Protein AF-A0A964Z5S0-F1 (afdb_monomer)

Sequence (680 aa):
RTLETREPGRIGIYLCGPTVYGPPHLGHGRATLVYDILRRYLEWCGLRVRLVSNITDIDDKIIDRANREQRPWQDITHKCENVWFDAMSRLGVKRPTDVPHATEYVDHMVKMISDLESRGAAYKTSDGVYLDVSKVPDYGALAHQSLDDMLSGGGDREVFGANEKRNAADFALWKFSKPGEPSWPAPWGAGRPGWHSECVVMSLELLGEGFDLHCGGADLRFPHHENERAQAVALGRRFARHWMHNGFVVDAEGEKMSKSLGNVANLIDLLDQYDPRAYRMLLLQTHYRSPVKVGRDNIDASVKALAGLDSFAARSESLVASGEATPDAEVVVRFRATMDNDLDTANAMALIFDTVRRANTAIDSESPDAAPLAAAVREMCTALGLELGSGQRVNDDEFAAAQEKAVALDAARAAKDFTRADALRAELQAAGWLVETTKQRQRPTLESMILAKLRGFVDLTRPRQWPKNLLVFAVPLAAGQLGSWGVLTDVALAAVVMTLFSAATYCVNDALDATKDRLHPTKASRPVANGSVSARAAIALAVVLLAVGSAIASRLSADLVLLAGSYLAVQAAYSLGLKRVQLADVTCIALGFVIRAVAGGAATGLPVSSSFVIVVSATAFFVASAKRSSEIHRLGADSQTRDVLSSYGNEYLRLLWTSSMTIAIVAYVIWSSEIADEPT

Radius of gyration: 31.87 Å; Cα contacts (8 Å, |Δi|>4): 957; chains: 1; bounding box: 84×51×90 Å

Structure (mmCIF, N/CA/C/O backbone):
data_AF-A0A964Z5S0-F1
#
_entry.id   AF-A0A964Z5S0-F1
#
loop_
_atom_site.group_PDB
_atom_site.id
_atom_site.type_symbol
_atom_site.label_atom_id
_atom_site.label_alt_id
_atom_site.label_comp_id
_atom_site.label_asym_id
_atom_site.label_entity_id
_atom_site.label_seq_id
_atom_site.pdbx_PDB_ins_code
_atom_site.Cartn_x
_atom_site.Cartn_y
_atom_site.Cartn_z
_atom_site.occupancy
_atom_site.B_iso_or_equiv
_atom_site.auth_seq_id
_atom_site.auth_comp_id
_atom_site.auth_asym_id
_atom_site.auth_atom_id
_atom_site.pdbx_PDB_model_num
ATOM 1 N N . ARG A 1 1 ? -1.097 -18.781 -0.677 1.00 71.19 1 ARG A N 1
ATOM 2 C CA . ARG A 1 1 ? -2.195 -19.767 -0.852 1.00 71.19 1 ARG A CA 1
ATOM 3 C C . ARG A 1 1 ? -2.525 -19.782 -2.333 1.00 71.19 1 ARG A C 1
ATOM 5 O O . ARG A 1 1 ? -2.492 -18.707 -2.914 1.00 71.19 1 ARG A O 1
ATOM 12 N N . THR A 1 2 ? -2.790 -20.939 -2.931 1.00 86.12 2 THR A N 1
ATOM 13 C CA . THR A 1 2 ? -3.256 -21.003 -4.325 1.00 86.12 2 THR A CA 1
ATOM 14 C C . THR A 1 2 ? -4.628 -20.339 -4.432 1.00 86.12 2 THR A C 1
ATOM 16 O O . THR A 1 2 ? -5.442 -20.491 -3.521 1.00 86.12 2 THR A O 1
ATOM 19 N N . LEU A 1 3 ? -4.860 -19.572 -5.497 1.00 89.88 3 LEU A N 1
ATOM 20 C CA . LEU A 1 3 ? -6.169 -18.999 -5.799 1.00 89.88 3 LEU A CA 1
ATOM 21 C C . LEU A 1 3 ? -7.084 -20.103 -6.345 1.00 89.88 3 LEU A C 1
ATOM 23 O O . LEU A 1 3 ? -6.825 -20.649 -7.416 1.00 89.88 3 LEU A O 1
ATOM 27 N N . GLU A 1 4 ? -8.140 -20.432 -5.610 1.00 89.00 4 GLU A N 1
ATOM 28 C CA . GLU A 1 4 ? -9.166 -21.385 -6.026 1.00 89.00 4 GLU A CA 1
ATOM 29 C C . GLU A 1 4 ? -10.375 -20.633 -6.582 1.00 89.00 4 GLU A C 1
ATOM 31 O O . GLU A 1 4 ? -10.900 -19.714 -5.955 1.00 89.00 4 GLU A O 1
ATOM 36 N N . THR A 1 5 ? -10.832 -21.049 -7.762 1.00 93.88 5 THR A N 1
ATOM 37 C CA . THR A 1 5 ? -12.061 -20.537 -8.375 1.00 93.88 5 THR A CA 1
ATOM 38 C C . THR A 1 5 ? -13.196 -21.533 -8.163 1.00 93.88 5 THR A C 1
ATOM 40 O O . THR A 1 5 ? -13.009 -22.749 -8.234 1.00 93.88 5 THR A O 1
ATOM 43 N N . ARG A 1 6 ? -14.395 -21.023 -7.890 1.00 94.19 6 ARG A N 1
ATOM 44 C CA . ARG A 1 6 ? -15.634 -21.784 -7.738 1.00 94.19 6 ARG A CA 1
ATOM 45 C C . ARG A 1 6 ? -16.030 -22.425 -9.060 1.00 94.19 6 ARG A C 1
ATOM 47 O O . ARG A 1 6 ? -16.523 -23.548 -9.068 1.00 94.19 6 ARG A O 1
ATOM 54 N N . GLU A 1 7 ? -15.818 -21.706 -10.158 1.00 94.38 7 GLU A N 1
ATOM 55 C CA . GLU A 1 7 ? -16.129 -22.131 -11.519 1.00 94.38 7 GLU A CA 1
ATOM 56 C C . GLU A 1 7 ? -14.871 -22.010 -12.394 1.00 94.38 7 GLU A C 1
ATOM 58 O O . GLU A 1 7 ? -14.340 -20.907 -12.535 1.00 94.38 7 GLU A O 1
ATOM 63 N N . PRO A 1 8 ? -14.391 -23.103 -13.019 1.00 94.69 8 PRO A N 1
ATOM 64 C CA . PRO A 1 8 ? -13.205 -23.054 -13.869 1.00 94.69 8 PRO A CA 1
ATOM 65 C C . PRO A 1 8 ? -13.302 -21.978 -14.959 1.00 94.69 8 PRO A C 1
ATOM 67 O O . PRO A 1 8 ? -14.299 -21.880 -15.678 1.00 94.69 8 PRO A O 1
ATOM 70 N N . GLY A 1 9 ? -12.249 -21.170 -15.098 1.00 95.94 9 GLY A N 1
ATOM 71 C CA . GLY A 1 9 ? -12.181 -20.100 -16.098 1.00 95.94 9 GLY A CA 1
ATOM 72 C C . GLY A 1 9 ? -12.948 -18.819 -15.738 1.00 95.94 9 GLY A C 1
ATOM 73 O O . GLY A 1 9 ? -12.970 -17.882 -16.540 1.00 95.94 9 GLY A O 1
ATOM 74 N N . ARG A 1 10 ? -13.583 -18.753 -14.561 1.00 97.88 10 ARG A N 1
ATOM 75 C CA . ARG A 1 10 ? -14.346 -17.592 -14.082 1.00 97.88 10 ARG A CA 1
ATOM 76 C C . ARG A 1 10 ? -13.888 -17.192 -12.688 1.00 97.88 10 ARG A C 1
ATOM 78 O O . ARG A 1 10 ? -13.465 -18.035 -11.906 1.00 97.88 10 ARG A O 1
ATOM 85 N N . ILE A 1 11 ? -13.994 -15.905 -12.380 1.00 98.12 11 ILE A N 1
ATOM 86 C CA . ILE A 1 11 ? -13.750 -15.408 -11.029 1.00 98.12 11 ILE A CA 1
ATOM 87 C C . ILE A 1 11 ? -14.713 -14.270 -10.678 1.00 98.12 11 ILE A C 1
ATOM 89 O O . ILE A 1 11 ? -14.832 -13.286 -11.413 1.00 98.12 11 ILE A O 1
ATOM 93 N N . GLY A 1 12 ? -15.418 -14.431 -9.562 1.00 98.50 12 GLY A N 1
ATOM 94 C CA . GLY A 1 12 ? -16.256 -13.422 -8.927 1.00 98.50 12 GLY A CA 1
ATOM 95 C C . GLY A 1 12 ? -15.486 -12.693 -7.831 1.00 98.50 12 GLY A C 1
ATOM 96 O O . GLY A 1 12 ? -15.063 -13.306 -6.849 1.00 98.50 12 GLY A O 1
ATOM 97 N N . ILE A 1 13 ? -15.316 -11.383 -8.000 1.00 98.69 13 ILE A N 1
ATOM 98 C CA . ILE A 1 13 ? -14.592 -10.516 -7.070 1.00 98.69 13 ILE A CA 1
ATOM 99 C C . ILE A 1 13 ? -15.572 -9.507 -6.482 1.00 98.69 13 ILE A C 1
ATOM 101 O O . ILE A 1 13 ? -16.230 -8.793 -7.236 1.00 98.69 13 ILE A O 1
ATOM 105 N N . TYR A 1 14 ? -15.632 -9.409 -5.157 1.00 98.81 14 TYR A N 1
ATOM 106 C CA . TYR A 1 14 ? -16.306 -8.308 -4.473 1.00 98.81 14 TYR A CA 1
ATOM 107 C C . TYR A 1 14 ? -15.267 -7.357 -3.882 1.00 98.81 14 TYR A C 1
ATOM 109 O O . TYR A 1 14 ? -14.385 -7.795 -3.146 1.00 98.81 14 TYR A O 1
ATOM 117 N N . LEU A 1 15 ? -15.358 -6.070 -4.201 1.00 98.50 15 LEU A N 1
ATOM 118 C CA . LEU A 1 15 ? -14.521 -5.005 -3.658 1.00 98.50 15 LEU A CA 1
ATOM 119 C C . LEU A 1 15 ? -15.403 -4.039 -2.869 1.00 98.50 15 LEU A C 1
ATOM 121 O O . LEU A 1 15 ? -16.275 -3.407 -3.458 1.00 98.50 15 LEU A O 1
ATOM 125 N N . CYS A 1 16 ? -15.158 -3.883 -1.568 1.00 97.94 16 CYS A N 1
ATOM 126 C CA . CYS A 1 16 ? -15.849 -2.853 -0.793 1.00 97.94 16 CYS A CA 1
ATOM 127 C C . CYS A 1 16 ? -15.541 -1.470 -1.381 1.00 97.94 16 CYS A C 1
ATOM 129 O O . CYS A 1 16 ? -14.375 -1.073 -1.501 1.00 97.94 16 CYS A O 1
ATOM 131 N N . GLY A 1 17 ? -16.592 -0.771 -1.800 1.00 95.69 17 GLY A N 1
ATOM 132 C CA . GLY A 1 17 ? -16.488 0.508 -2.486 1.00 95.69 17 GLY A CA 1
ATOM 133 C C . GLY A 1 17 ? -16.551 1.716 -1.548 1.00 95.69 17 GLY A C 1
ATOM 134 O O . GLY A 1 17 ? -16.351 1.594 -0.337 1.00 95.69 17 GLY A O 1
ATOM 135 N N . PRO A 1 18 ? -16.750 2.924 -2.100 1.00 95.50 18 PRO A N 1
ATOM 136 C CA . PRO A 1 18 ? -16.686 4.157 -1.330 1.00 95.50 18 PRO A CA 1
ATOM 137 C C . PRO A 1 18 ? -17.962 4.448 -0.539 1.00 95.50 18 PRO A C 1
ATOM 139 O O . PRO A 1 18 ? -19.078 4.255 -1.020 1.00 95.50 18 PRO A O 1
ATOM 142 N N . THR A 1 19 ? -17.782 5.109 0.603 1.00 94.75 19 THR A N 1
ATOM 143 C CA . THR A 1 19 ? -18.821 5.966 1.183 1.00 94.75 19 THR A CA 1
ATOM 144 C C . THR A 1 19 ? -18.807 7.322 0.489 1.00 94.75 19 THR A C 1
ATOM 146 O O . THR A 1 19 ? -17.843 8.084 0.606 1.00 94.75 19 THR A O 1
ATOM 149 N N . VAL A 1 20 ? -19.882 7.656 -0.223 1.00 95.19 20 VAL A N 1
ATOM 150 C CA . VAL A 1 20 ? -19.963 8.851 -1.083 1.00 95.19 20 VAL A CA 1
ATOM 151 C C . VAL A 1 20 ? -20.353 10.112 -0.299 1.00 95.19 20 VAL A C 1
ATOM 153 O O . VAL A 1 20 ? -21.319 10.803 -0.606 1.00 95.19 20 VAL A O 1
ATOM 156 N N . TYR A 1 21 ? -19.562 10.437 0.728 1.00 91.75 21 TYR A N 1
ATOM 157 C CA . TYR A 1 21 ? -19.730 11.646 1.547 1.00 91.75 21 TYR A CA 1
ATOM 158 C C . TYR A 1 21 ? -18.721 12.753 1.220 1.00 91.75 21 TYR A C 1
ATOM 160 O O . TYR A 1 21 ? -18.833 13.849 1.768 1.00 91.75 21 TYR A O 1
ATOM 168 N N . GLY A 1 22 ? -17.715 12.501 0.378 1.00 89.31 22 GLY A N 1
ATOM 169 C CA . GLY A 1 22 ? -16.621 13.435 0.100 1.00 89.31 22 GLY A CA 1
ATOM 170 C C . GLY A 1 22 ? -15.763 13.033 -1.105 1.00 89.31 22 GLY A C 1
ATOM 171 O O . GLY A 1 22 ? -15.976 11.963 -1.674 1.00 89.31 22 GLY A O 1
ATOM 172 N N . PRO A 1 23 ? -14.804 13.887 -1.510 1.00 88.00 23 PRO A N 1
ATOM 173 C CA . PRO A 1 23 ? -13.889 13.580 -2.606 1.00 88.00 23 PRO A CA 1
ATOM 174 C C . PRO A 1 23 ? -12.948 12.413 -2.251 1.00 88.00 23 PRO A C 1
ATOM 176 O O . PRO A 1 23 ? -12.575 12.252 -1.083 1.00 88.00 23 PRO A O 1
ATOM 179 N N . PRO A 1 24 ? -12.519 11.603 -3.237 1.00 91.69 24 PRO A N 1
ATOM 180 C CA . PRO A 1 24 ? -11.585 10.515 -2.993 1.00 91.69 24 PRO A CA 1
ATOM 181 C C . PRO A 1 24 ? -10.208 11.033 -2.563 1.00 91.69 24 PRO A C 1
ATOM 183 O O . PRO A 1 24 ? -9.671 11.985 -3.123 1.00 91.69 24 PRO A O 1
ATOM 186 N N . HIS A 1 25 ? -9.593 10.359 -1.594 1.00 89.94 25 HIS A N 1
ATOM 187 C CA . HIS A 1 25 ? -8.205 10.592 -1.202 1.00 89.94 25 HIS A CA 1
ATOM 188 C C . HIS A 1 25 ? -7.268 9.545 -1.819 1.00 89.94 25 HIS A C 1
ATOM 190 O O . HIS A 1 25 ? -7.708 8.528 -2.354 1.00 89.94 25 HIS A O 1
ATOM 196 N N . LEU A 1 26 ? -5.956 9.727 -1.665 1.00 91.06 26 LEU A N 1
ATOM 197 C CA . LEU A 1 26 ? -4.935 8.847 -2.250 1.00 91.06 26 LEU A CA 1
ATOM 198 C C . LEU A 1 26 ? -5.099 7.369 -1.858 1.00 91.06 26 LEU A C 1
ATOM 200 O O . LEU A 1 26 ? -4.937 6.488 -2.693 1.00 91.06 26 LEU A O 1
ATOM 204 N N . GLY A 1 27 ? -5.514 7.071 -0.622 1.00 90.62 27 GLY A N 1
ATOM 205 C CA . GLY A 1 27 ? -5.816 5.692 -0.210 1.00 90.62 27 GLY A CA 1
ATOM 206 C C . GLY A 1 27 ? -6.897 5.002 -1.056 1.00 90.62 27 GLY A C 1
ATOM 207 O O . GLY A 1 27 ? -6.777 3.813 -1.339 1.00 90.62 27 GLY A O 1
ATOM 208 N N . HIS A 1 28 ? -7.904 5.753 -1.513 1.00 93.00 28 HIS A N 1
ATOM 209 C CA . HIS A 1 28 ? -8.962 5.240 -2.374 1.00 93.00 28 HIS A CA 1
ATOM 210 C C . HIS A 1 28 ? -8.420 4.930 -3.767 1.00 93.00 28 HIS A C 1
ATOM 212 O O . HIS A 1 28 ? -8.639 3.832 -4.263 1.00 93.00 28 HIS A O 1
ATOM 218 N N . GLY A 1 29 ? -7.642 5.856 -4.345 1.00 94.88 29 GLY A N 1
ATOM 219 C CA . GLY A 1 29 ? -6.971 5.636 -5.629 1.00 94.88 29 GLY A CA 1
ATOM 220 C C . GLY A 1 29 ? -6.030 4.431 -5.595 1.00 94.88 29 GLY A C 1
ATOM 221 O O . GLY A 1 29 ? -5.974 3.661 -6.548 1.00 94.88 29 GLY A O 1
ATOM 222 N N . ARG A 1 30 ? -5.327 4.218 -4.475 1.00 94.62 30 ARG A N 1
ATOM 223 C CA . ARG A 1 30 ? -4.507 3.020 -4.283 1.00 94.62 30 ARG A CA 1
ATOM 224 C C . ARG A 1 30 ? -5.340 1.743 -4.309 1.00 94.62 30 ARG A C 1
ATOM 226 O O . ARG A 1 30 ? -4.976 0.812 -5.023 1.00 94.62 30 ARG A O 1
ATOM 233 N N . ALA A 1 31 ? -6.391 1.674 -3.494 1.00 94.25 31 ALA A N 1
ATOM 234 C CA . ALA A 1 31 ? -7.212 0.474 -3.389 1.00 94.25 31 ALA A CA 1
ATOM 235 C C . ALA A 1 31 ? -7.800 0.101 -4.757 1.00 94.25 31 ALA A C 1
ATOM 237 O O . ALA A 1 31 ? -7.604 -1.018 -5.224 1.00 94.25 31 ALA A O 1
ATOM 238 N N . THR A 1 32 ? -8.426 1.054 -5.450 1.00 96.38 32 THR A N 1
ATOM 239 C CA . THR A 1 32 ? -9.037 0.806 -6.763 1.00 96.38 32 THR A CA 1
ATOM 240 C C . THR A 1 32 ? -8.017 0.394 -7.823 1.00 96.38 32 THR A C 1
ATOM 242 O O . THR A 1 32 ? -8.279 -0.551 -8.564 1.00 96.38 32 THR A O 1
ATOM 245 N N . LEU A 1 33 ? -6.832 1.018 -7.868 1.00 97.44 33 LEU A N 1
ATOM 246 C CA . LEU A 1 33 ? -5.782 0.639 -8.820 1.00 97.44 33 LEU A CA 1
ATOM 247 C C . LEU A 1 33 ? -5.236 -0.769 -8.583 1.00 97.44 33 LEU A C 1
ATOM 249 O O . LEU A 1 33 ? -5.020 -1.493 -9.549 1.00 97.44 33 LEU A O 1
ATOM 253 N N . VAL A 1 34 ? -5.034 -1.187 -7.329 1.00 98.00 34 VAL A N 1
ATOM 254 C CA . VAL A 1 34 ? -4.566 -2.553 -7.029 1.00 98.00 34 VAL A CA 1
ATOM 255 C C . VAL A 1 34 ? -5.530 -3.594 -7.599 1.00 98.00 34 VAL A C 1
ATOM 257 O O . VAL A 1 34 ? -5.095 -4.560 -8.228 1.00 98.00 34 VAL A O 1
ATOM 260 N N . TYR A 1 35 ? -6.835 -3.390 -7.419 1.00 98.12 35 TYR A N 1
ATOM 261 C CA . TYR A 1 35 ? -7.839 -4.344 -7.887 1.00 98.12 35 TYR A CA 1
ATOM 262 C C . TYR A 1 35 ? -8.146 -4.215 -9.388 1.00 98.12 35 TYR A C 1
ATOM 264 O O . TYR A 1 35 ? -8.517 -5.208 -10.011 1.00 98.12 35 TYR A O 1
ATOM 272 N N . ASP A 1 36 ? -7.907 -3.049 -9.997 1.00 98.50 36 ASP A N 1
ATOM 273 C CA . ASP A 1 36 ? -7.860 -2.883 -11.458 1.00 98.50 36 ASP A CA 1
ATOM 274 C C . ASP A 1 36 ? -6.698 -3.674 -12.073 1.00 98.50 36 ASP A C 1
ATOM 276 O O . ASP A 1 36 ? -6.910 -4.432 -13.017 1.00 98.50 36 ASP A O 1
ATOM 280 N N . ILE A 1 37 ? -5.492 -3.567 -11.502 1.00 98.50 37 ILE A N 1
ATOM 281 C CA . ILE A 1 37 ? -4.308 -4.326 -11.937 1.00 98.50 37 ILE A CA 1
ATOM 282 C C . ILE A 1 37 ? -4.562 -5.829 -11.795 1.00 98.50 37 ILE A C 1
ATOM 284 O O . ILE A 1 37 ? -4.317 -6.582 -12.735 1.00 98.50 37 ILE A O 1
ATOM 288 N N . LEU A 1 38 ? -5.116 -6.267 -10.659 1.00 98.44 38 LEU A N 1
ATOM 289 C CA . LEU A 1 38 ? -5.508 -7.662 -10.457 1.00 98.44 38 LEU A CA 1
ATOM 290 C C . LEU A 1 38 ? -6.499 -8.125 -11.531 1.00 98.44 38 LEU A C 1
ATOM 292 O O . LEU A 1 38 ? -6.274 -9.150 -12.170 1.00 98.44 38 LEU A O 1
ATOM 296 N N . ARG A 1 39 ? -7.588 -7.375 -11.749 1.00 98.44 39 ARG A N 1
ATOM 297 C CA . ARG A 1 39 ? -8.597 -7.707 -12.762 1.00 98.44 39 ARG A CA 1
ATOM 298 C C . ARG A 1 39 ? -7.966 -7.836 -14.145 1.00 98.44 39 ARG A C 1
ATOM 300 O O . ARG A 1 39 ? -8.219 -8.825 -14.825 1.00 98.44 39 ARG A O 1
ATOM 307 N N . ARG A 1 40 ? -7.147 -6.864 -14.551 1.00 98.50 40 ARG A N 1
ATOM 308 C CA . ARG A 1 40 ? -6.484 -6.848 -15.862 1.00 98.50 40 ARG A CA 1
ATOM 309 C C . ARG A 1 40 ? -5.527 -8.022 -16.029 1.00 98.50 40 ARG A C 1
ATOM 311 O O . ARG A 1 40 ? -5.543 -8.652 -17.080 1.00 98.50 40 ARG A O 1
ATOM 318 N N . TYR A 1 41 ? -4.765 -8.362 -14.992 1.00 98.56 41 TYR A N 1
ATOM 319 C CA . TYR A 1 41 ? -3.875 -9.518 -15.018 1.00 98.56 41 TYR A CA 1
ATOM 320 C C . TYR A 1 41 ? -4.645 -10.842 -15.134 1.00 98.56 41 TYR A C 1
ATOM 322 O O . TYR A 1 41 ? -4.293 -11.696 -15.943 1.00 98.56 41 TYR A O 1
ATOM 330 N N . LEU A 1 42 ? -5.734 -11.007 -14.377 1.00 98.12 42 LEU A N 1
ATOM 331 C CA . LEU A 1 42 ? -6.577 -12.205 -14.454 1.00 98.12 42 LEU A CA 1
ATOM 332 C C . LEU A 1 42 ? -7.258 -12.333 -15.828 1.00 98.12 42 LEU A C 1
ATOM 334 O O . LEU A 1 42 ? -7.284 -13.427 -16.392 1.00 98.12 42 LEU A O 1
ATOM 338 N N . GLU A 1 43 ? -7.753 -11.224 -16.389 1.00 98.38 43 GLU A N 1
ATOM 339 C CA . GLU A 1 43 ? -8.283 -11.162 -17.759 1.00 98.38 43 GLU A CA 1
ATOM 340 C C . GLU A 1 43 ? -7.201 -11.523 -18.794 1.00 98.38 43 GLU A C 1
ATOM 342 O O . GLU A 1 43 ? -7.460 -12.327 -19.688 1.00 98.38 43 GLU A O 1
ATOM 347 N N . TRP A 1 44 ? -5.976 -11.003 -18.642 1.00 98.19 44 TRP A N 1
ATOM 348 C CA . TRP A 1 44 ? -4.827 -11.336 -19.497 1.00 98.19 44 TRP A CA 1
ATOM 349 C C . TRP A 1 44 ? -4.444 -12.821 -19.404 1.00 98.19 44 TRP A C 1
ATOM 351 O O . TRP A 1 44 ? -4.153 -13.457 -20.413 1.00 98.19 44 TRP A O 1
ATOM 361 N N . CYS A 1 45 ? -4.556 -13.423 -18.217 1.00 96.81 45 CYS A N 1
ATOM 362 C CA . CYS A 1 45 ? -4.398 -14.864 -18.010 1.00 96.81 45 CYS A CA 1
ATOM 363 C C . CYS A 1 45 ? -5.521 -15.719 -18.630 1.00 96.81 45 CYS A C 1
ATOM 365 O O . CYS A 1 45 ? -5.427 -16.949 -18.582 1.00 96.81 45 CYS A O 1
ATOM 367 N N . GLY A 1 46 ? -6.563 -15.101 -19.197 1.00 97.19 46 GLY A N 1
ATOM 368 C CA . GLY A 1 46 ? -7.677 -15.768 -19.871 1.00 97.19 46 GLY A CA 1
ATOM 369 C C . GLY A 1 46 ? -8.904 -16.028 -18.992 1.00 97.19 46 GLY A C 1
ATOM 370 O O . GLY A 1 46 ? -9.803 -16.759 -19.413 1.00 97.19 46 GLY A O 1
ATOM 371 N N . LEU A 1 47 ? -8.973 -15.462 -17.781 1.00 97.62 47 LEU A N 1
ATOM 372 C CA . LEU A 1 47 ? -10.136 -15.611 -16.901 1.00 97.62 47 LEU A CA 1
ATOM 373 C C . LEU A 1 47 ? -11.241 -14.613 -17.253 1.00 97.62 47 LEU A C 1
ATOM 375 O O . LEU A 1 47 ? -10.994 -13.447 -17.555 1.00 97.62 47 LEU A O 1
ATOM 379 N N . ARG A 1 48 ? -12.497 -15.049 -17.121 1.00 98.25 48 ARG A N 1
ATOM 380 C CA . ARG A 1 48 ? -13.653 -14.144 -17.145 1.00 98.25 48 ARG A CA 1
ATOM 381 C C . ARG A 1 48 ? -13.876 -13.579 -15.747 1.00 98.25 48 ARG A C 1
ATOM 383 O O . ARG A 1 48 ? -14.334 -14.296 -14.857 1.00 98.25 48 ARG A O 1
ATOM 390 N N . VAL A 1 49 ? -13.566 -12.300 -15.568 1.00 98.44 49 VAL A N 1
ATOM 391 C CA . VAL A 1 49 ? -13.697 -11.607 -14.282 1.00 98.44 49 VAL A CA 1
ATOM 392 C C . VAL A 1 49 ? -15.046 -10.890 -14.196 1.00 98.44 49 VAL A C 1
ATOM 394 O O . VAL A 1 49 ? -15.372 -10.078 -15.061 1.00 98.44 49 VAL A O 1
ATOM 397 N N . ARG A 1 50 ? -15.811 -11.152 -13.130 1.00 98.50 50 ARG A N 1
ATOM 398 C CA . ARG A 1 50 ? -16.950 -10.324 -12.706 1.00 98.50 50 ARG A CA 1
ATOM 399 C C . ARG A 1 50 ? -16.554 -9.600 -11.426 1.00 98.50 50 ARG A C 1
ATOM 401 O O . ARG A 1 50 ? -16.417 -10.239 -10.387 1.00 98.50 50 ARG A O 1
ATOM 408 N N . LEU A 1 51 ? -16.339 -8.290 -11.515 1.00 98.69 51 LEU A N 1
ATOM 409 C CA . LEU A 1 51 ? -15.950 -7.463 -10.373 1.00 98.69 51 LEU A CA 1
ATOM 410 C C . LEU A 1 51 ? -17.141 -6.614 -9.938 1.00 98.69 51 LEU A C 1
ATOM 412 O O . LEU A 1 51 ? -17.590 -5.755 -10.692 1.00 98.69 51 LEU A O 1
ATOM 416 N N . VAL A 1 52 ? -17.617 -6.840 -8.720 1.00 98.75 52 VAL A N 1
ATOM 417 C CA . VAL A 1 52 ? -18.679 -6.069 -8.070 1.00 98.75 52 VAL A CA 1
ATOM 418 C C . VAL A 1 52 ? -18.035 -5.088 -7.098 1.00 98.75 52 VAL A C 1
ATOM 420 O O . VAL A 1 52 ? -17.176 -5.486 -6.313 1.00 98.75 52 VAL A O 1
ATOM 423 N N . SER A 1 53 ? -18.437 -3.820 -7.137 1.00 98.44 53 SER A N 1
ATOM 424 C CA . SER A 1 53 ? -18.041 -2.834 -6.124 1.00 98.44 53 SER A CA 1
ATOM 425 C C . SER A 1 53 ? -19.225 -1.958 -5.777 1.00 98.44 53 SER A C 1
ATOM 427 O O . SER A 1 53 ? -19.743 -1.267 -6.649 1.00 98.44 53 SER A O 1
ATOM 429 N N . ASN A 1 54 ? -19.641 -1.976 -4.516 1.00 98.31 54 ASN A N 1
ATOM 430 C CA . ASN A 1 54 ? -20.811 -1.228 -4.075 1.00 98.31 54 ASN A CA 1
ATOM 431 C C . ASN A 1 54 ? -20.563 0.281 -3.982 1.00 98.31 54 ASN A C 1
ATOM 433 O O . ASN A 1 54 ? -19.422 0.741 -3.971 1.00 98.31 54 ASN A O 1
ATOM 437 N N . ILE A 1 55 ? -21.647 1.038 -3.854 1.00 98.19 55 ILE A N 1
ATOM 438 C CA . ILE A 1 55 ? -21.655 2.417 -3.374 1.00 98.19 55 ILE A CA 1
ATOM 439 C C . ILE A 1 55 ? -22.380 2.435 -2.029 1.00 98.19 55 ILE A C 1
ATOM 441 O O . ILE A 1 55 ? -23.541 2.037 -1.932 1.00 98.19 55 ILE A O 1
ATOM 445 N N . THR A 1 56 ? -21.697 2.904 -0.985 1.00 97.38 56 THR A N 1
ATOM 446 C CA . THR A 1 56 ? -22.321 3.174 0.315 1.00 97.38 56 THR A CA 1
ATOM 447 C C . THR A 1 56 ? -22.912 4.583 0.271 1.00 97.38 56 THR A C 1
ATOM 449 O O . THR A 1 56 ? -22.223 5.579 0.519 1.00 97.38 56 THR A O 1
ATOM 452 N N . ASP A 1 57 ? -24.189 4.673 -0.087 1.00 96.62 57 ASP A N 1
ATOM 453 C CA . ASP A 1 57 ? -24.973 5.906 -0.213 1.00 96.62 57 ASP A CA 1
ATOM 454 C C . ASP A 1 57 ? -25.891 6.173 0.997 1.00 96.62 57 ASP A C 1
ATOM 456 O O . ASP A 1 57 ? -26.699 7.100 0.979 1.00 96.62 57 ASP A O 1
ATOM 460 N N . ILE A 1 58 ? -25.714 5.422 2.088 1.00 94.06 58 ILE A N 1
ATOM 461 C CA . ILE A 1 58 ? -26.356 5.660 3.384 1.00 94.06 58 ILE A CA 1
ATOM 462 C C . ILE A 1 58 ? -25.362 5.411 4.531 1.00 94.06 58 ILE A C 1
ATOM 464 O O . ILE A 1 58 ? -24.957 4.288 4.795 1.00 94.06 58 ILE A O 1
ATOM 468 N N . ASP A 1 59 ? -24.948 6.474 5.227 1.00 92.50 59 ASP A N 1
ATOM 469 C CA . ASP A 1 59 ? -23.996 6.408 6.347 1.00 92.50 59 ASP A CA 1
ATOM 470 C C . ASP A 1 59 ? -24.106 7.654 7.242 1.00 92.50 59 ASP A C 1
ATOM 472 O O . ASP A 1 59 ? -24.553 8.716 6.796 1.00 92.50 59 ASP A O 1
ATOM 476 N N . ASP A 1 60 ? -23.639 7.540 8.488 1.00 90.38 60 ASP A N 1
ATOM 477 C CA . ASP A 1 60 ? -23.599 8.630 9.473 1.00 90.38 60 ASP A CA 1
ATOM 478 C C . ASP A 1 60 ? -22.891 9.871 8.891 1.00 90.38 60 ASP A C 1
ATOM 480 O O . ASP A 1 60 ? -23.397 10.985 8.999 1.00 90.38 60 ASP A O 1
ATOM 484 N N . LYS A 1 61 ? -21.776 9.694 8.164 1.00 89.88 61 LYS A N 1
ATOM 485 C CA . LYS A 1 61 ? -21.014 10.813 7.576 1.00 89.88 61 LYS A CA 1
ATOM 486 C C . LYS A 1 61 ? -21.772 11.560 6.482 1.00 89.88 61 LYS A C 1
ATOM 488 O O . LYS A 1 61 ? -21.556 12.761 6.299 1.00 89.88 61 LYS A O 1
ATOM 493 N N . ILE A 1 62 ? -22.615 10.855 5.726 1.00 92.94 62 ILE A N 1
ATOM 494 C CA . ILE A 1 62 ? -23.455 11.456 4.683 1.00 92.94 62 ILE A CA 1
ATOM 495 C C . ILE A 1 62 ? -24.521 12.323 5.354 1.00 92.94 62 ILE A C 1
ATOM 497 O O . ILE A 1 62 ? -24.690 13.482 4.977 1.00 92.94 62 ILE A O 1
ATOM 501 N N . ILE A 1 63 ? -25.179 11.784 6.382 1.00 92.06 63 ILE A N 1
ATOM 502 C CA . ILE A 1 63 ? -26.223 12.467 7.155 1.00 92.06 63 ILE A CA 1
ATOM 503 C C . ILE A 1 63 ? -25.649 13.702 7.861 1.00 92.06 63 ILE A C 1
ATOM 505 O O . ILE A 1 63 ? -26.183 14.801 7.719 1.00 92.06 63 ILE A O 1
ATOM 509 N N . ASP A 1 64 ? -24.515 13.558 8.546 1.00 91.50 64 ASP A N 1
ATOM 510 C CA . ASP A 1 64 ? -23.837 14.660 9.236 1.00 91.50 64 ASP A CA 1
ATOM 511 C C . ASP A 1 64 ? -23.466 15.790 8.270 1.00 91.50 64 ASP A C 1
ATOM 513 O O . ASP A 1 64 ? -23.626 16.977 8.575 1.00 91.50 64 ASP A O 1
ATOM 517 N N . ARG A 1 65 ? -22.989 15.436 7.070 1.00 90.62 65 ARG A N 1
ATOM 518 C CA . ARG A 1 65 ? -22.674 16.414 6.028 1.00 90.62 65 ARG A CA 1
ATOM 519 C C . ARG A 1 65 ? -23.933 17.076 5.468 1.00 90.62 65 ARG A C 1
ATOM 521 O O . ARG A 1 65 ? -23.918 18.292 5.296 1.00 90.62 65 ARG A O 1
ATOM 528 N N . ALA A 1 66 ? -24.996 16.314 5.215 1.00 92.62 66 ALA A N 1
ATOM 529 C CA . ALA A 1 66 ? -26.286 16.823 4.744 1.00 92.62 66 ALA A CA 1
ATOM 530 C C . ALA A 1 66 ? -26.874 17.847 5.713 1.00 92.62 66 ALA A C 1
ATOM 532 O O . ALA A 1 66 ? -27.252 18.944 5.302 1.00 92.62 66 ALA A O 1
ATOM 533 N N . ASN A 1 67 ? -26.843 17.529 7.007 1.00 91.81 67 ASN A N 1
ATOM 534 C CA . ASN A 1 67 ? -27.302 18.410 8.074 1.00 91.81 67 ASN A CA 1
ATOM 535 C C . ASN A 1 67 ? -26.458 19.688 8.157 1.00 91.81 67 ASN A C 1
ATOM 537 O O . ASN A 1 67 ? -27.007 20.786 8.233 1.00 91.81 67 ASN A O 1
ATOM 541 N N . ARG A 1 68 ? -25.124 19.567 8.089 1.00 93.56 68 ARG A N 1
ATOM 542 C CA . ARG A 1 68 ? -24.212 20.722 8.119 1.00 93.56 68 ARG A CA 1
ATOM 543 C C . ARG A 1 68 ? -24.363 21.633 6.897 1.00 93.56 68 ARG A C 1
ATOM 545 O O . ARG A 1 68 ? -24.261 22.845 7.038 1.00 93.56 68 ARG A O 1
ATOM 552 N N . GLU A 1 69 ? -24.563 21.062 5.711 1.00 91.12 69 GLU A N 1
ATOM 553 C CA . GLU A 1 69 ? -24.744 21.809 4.456 1.00 91.12 69 GLU A CA 1
ATOM 554 C C . GLU A 1 69 ? -26.201 22.230 4.203 1.00 91.12 69 GLU A C 1
ATOM 556 O O . GLU A 1 69 ? -26.464 22.911 3.215 1.00 91.12 69 GLU A O 1
ATOM 561 N N . GLN A 1 70 ? -27.137 21.837 5.075 1.00 93.25 70 GLN A N 1
ATOM 562 C CA . GLN A 1 70 ? -28.574 22.109 4.958 1.00 93.25 70 GLN A CA 1
ATOM 563 C C . GLN A 1 70 ? -29.146 21.760 3.573 1.00 93.25 70 GLN A C 1
ATOM 565 O O . GLN A 1 70 ? -29.897 22.532 2.975 1.00 93.25 70 GLN A O 1
ATOM 570 N N . ARG A 1 71 ? -28.787 20.583 3.051 1.00 92.31 71 ARG A N 1
ATOM 571 C CA . ARG A 1 71 ? -29.227 20.098 1.735 1.00 92.31 71 ARG A CA 1
ATOM 572 C C . ARG A 1 71 ? -29.647 18.626 1.786 1.00 92.31 71 ARG A C 1
ATOM 574 O O . ARG A 1 71 ? -29.197 17.917 2.686 1.00 92.31 71 ARG A O 1
ATOM 581 N N . PRO A 1 72 ? -30.453 18.139 0.823 1.00 94.00 72 PRO A N 1
ATOM 582 C CA . PRO A 1 72 ? -30.799 16.723 0.738 1.00 94.00 72 PRO A CA 1
ATOM 583 C C . PRO A 1 72 ? -29.551 15.838 0.681 1.00 94.00 72 PRO A C 1
ATOM 585 O O . PRO A 1 72 ? -28.589 16.147 -0.026 1.00 94.00 72 PRO A O 1
ATOM 588 N N . TRP A 1 73 ? -29.561 14.723 1.409 1.00 93.81 73 TRP A N 1
ATOM 589 C CA . TRP A 1 73 ? -28.426 13.800 1.448 1.00 93.81 73 TRP A CA 1
ATOM 590 C C . TRP A 1 73 ? -28.174 13.143 0.083 1.00 93.81 73 TRP A C 1
ATOM 592 O O . TRP A 1 73 ? -27.018 12.936 -0.277 1.00 93.81 73 TRP A O 1
ATOM 602 N N . GLN A 1 74 ? -29.225 12.919 -0.715 1.00 95.06 74 GLN A N 1
ATOM 603 C CA . GLN A 1 74 ? -29.130 12.380 -2.076 1.00 95.06 74 GLN A CA 1
ATOM 604 C C . GLN A 1 74 ? -28.306 13.279 -3.001 1.00 95.06 74 GLN A C 1
ATOM 606 O O . GLN A 1 74 ? -27.566 12.806 -3.858 1.00 95.06 74 GLN A O 1
ATOM 611 N N . ASP A 1 75 ? -28.383 14.597 -2.815 1.00 94.75 75 ASP A N 1
ATOM 612 C CA . ASP A 1 75 ? -27.558 15.507 -3.599 1.00 94.75 75 ASP A CA 1
ATOM 613 C C . ASP A 1 75 ? -26.064 15.323 -3.295 1.00 94.75 75 ASP A C 1
ATOM 615 O O . ASP A 1 75 ? -25.217 15.470 -4.182 1.00 94.75 75 ASP A O 1
ATOM 619 N N . ILE A 1 76 ? -25.728 15.051 -2.028 1.00 93.75 76 ILE A N 1
ATOM 620 C CA . ILE A 1 76 ? -24.347 14.811 -1.604 1.00 93.75 76 ILE A CA 1
ATOM 621 C C . ILE A 1 76 ? -23.854 13.509 -2.215 1.00 93.75 76 ILE A C 1
ATOM 623 O O . ILE A 1 76 ? -22.763 13.509 -2.790 1.00 93.75 76 ILE A O 1
ATOM 627 N N . THR A 1 77 ? -24.645 12.439 -2.118 1.00 96.12 77 THR A N 1
ATOM 628 C CA . THR A 1 77 ? -24.262 11.120 -2.628 1.00 96.12 77 THR A CA 1
ATOM 629 C C . THR A 1 77 ? -24.095 11.147 -4.140 1.00 96.12 77 THR A C 1
ATOM 631 O O . THR A 1 77 ? -23.008 10.825 -4.611 1.00 96.12 77 THR A O 1
ATOM 634 N N . HIS A 1 78 ? -25.066 11.674 -4.897 1.00 96.31 78 HIS A N 1
ATOM 635 C CA . HIS A 1 78 ? -24.961 11.803 -6.356 1.00 96.31 78 HIS A CA 1
ATOM 636 C C . HIS A 1 78 ? -23.741 12.631 -6.780 1.00 96.31 78 HIS A C 1
ATOM 638 O O . HIS A 1 78 ? -23.003 12.257 -7.694 1.00 96.31 78 HIS A O 1
ATOM 644 N N . LYS A 1 79 ? -23.485 13.765 -6.112 1.00 95.06 79 LYS A N 1
ATOM 645 C CA . LYS A 1 79 ? -22.321 14.601 -6.429 1.00 95.06 79 LYS A CA 1
ATOM 646 C C . LYS A 1 79 ? -21.010 13.870 -6.140 1.00 95.06 79 LYS A C 1
ATOM 648 O O . LYS A 1 79 ? -20.102 13.911 -6.966 1.00 95.06 79 LYS A O 1
ATOM 653 N N . CYS A 1 80 ? -20.885 13.245 -4.972 1.00 95.00 80 CYS A N 1
ATOM 654 C CA . CYS A 1 80 ? -19.646 12.583 -4.571 1.00 95.00 80 CYS A CA 1
ATOM 655 C C . CYS A 1 80 ? -19.399 11.295 -5.365 1.00 95.00 80 CYS A C 1
ATOM 657 O O . CYS A 1 80 ? -18.249 11.002 -5.672 1.00 95.00 80 CYS A O 1
ATOM 659 N N . GLU A 1 81 ? -20.448 10.574 -5.755 1.00 97.62 81 GLU A N 1
ATOM 660 C CA . GLU A 1 81 ? -20.359 9.421 -6.651 1.00 97.62 81 GLU A CA 1
ATOM 661 C C . GLU A 1 81 ? -19.865 9.825 -8.048 1.00 97.62 81 GLU A C 1
ATOM 663 O O . GLU A 1 81 ? -18.948 9.204 -8.585 1.00 97.62 81 GLU A O 1
ATOM 668 N N . ASN A 1 82 ? -20.394 10.914 -8.615 1.00 97.50 82 ASN A N 1
ATOM 669 C CA . ASN A 1 82 ? -19.905 11.438 -9.893 1.00 97.50 82 ASN A CA 1
ATOM 670 C C . ASN A 1 82 ? -18.420 11.822 -9.812 1.00 97.50 82 ASN A C 1
ATOM 672 O O . ASN A 1 82 ? -17.633 11.447 -10.679 1.00 97.50 82 ASN A O 1
ATOM 676 N N . VAL A 1 83 ? -18.021 12.515 -8.739 1.00 95.44 83 VAL A N 1
ATOM 677 C CA . VAL A 1 83 ? -16.614 12.870 -8.481 1.00 95.44 83 VAL A CA 1
ATOM 678 C C . VAL A 1 83 ? -15.742 11.623 -8.300 1.00 95.44 83 VAL A C 1
ATOM 680 O O . VAL A 1 83 ? -14.600 11.594 -8.757 1.00 95.44 83 VAL A O 1
ATOM 683 N N . TRP A 1 84 ? -16.263 10.581 -7.649 1.00 96.56 84 TRP A N 1
ATOM 684 C CA . TRP A 1 84 ? -15.570 9.308 -7.490 1.00 96.56 84 TRP A CA 1
ATOM 685 C C . TRP A 1 84 ? -15.276 8.660 -8.844 1.00 96.56 84 TRP A C 1
ATOM 687 O O . TRP A 1 84 ? -14.119 8.353 -9.134 1.00 96.56 84 TRP A O 1
ATOM 697 N N . PHE A 1 85 ? -16.297 8.474 -9.684 1.00 97.38 85 PHE A N 1
ATOM 698 C CA . PHE A 1 85 ? -16.118 7.817 -10.978 1.00 97.38 85 PHE A CA 1
ATOM 699 C C . PHE A 1 85 ? -15.291 8.644 -11.961 1.00 97.38 85 PHE A C 1
ATOM 701 O O . PHE A 1 85 ? -14.506 8.053 -12.700 1.00 97.38 85 PHE A O 1
ATOM 708 N N . ASP A 1 86 ? -15.391 9.975 -11.931 1.00 96.88 86 ASP A N 1
ATOM 709 C CA . ASP A 1 86 ? -14.502 10.852 -12.699 1.00 96.88 86 ASP A CA 1
ATOM 710 C C . ASP A 1 86 ? -13.031 10.627 -12.313 1.00 96.88 86 ASP A C 1
ATOM 712 O O . ASP A 1 86 ? -12.202 10.306 -13.166 1.00 96.88 86 ASP A O 1
ATOM 716 N N . ALA A 1 87 ? -12.710 10.666 -11.016 1.00 96.00 87 ALA A N 1
ATOM 717 C CA . ALA A 1 87 ? -11.344 10.451 -10.539 1.00 96.00 87 ALA A CA 1
ATOM 718 C C . ALA A 1 87 ? -10.797 9.057 -10.906 1.00 96.00 87 ALA A C 1
ATOM 720 O O . ALA A 1 87 ? -9.645 8.933 -11.327 1.00 96.00 87 ALA A O 1
ATOM 721 N N . MET A 1 88 ? -11.614 8.002 -10.787 1.00 97.44 88 MET A N 1
ATOM 722 C CA . MET A 1 88 ? -11.206 6.645 -11.178 1.00 97.44 88 MET A CA 1
ATOM 723 C C . MET A 1 88 ? -11.033 6.510 -12.696 1.00 97.44 88 MET A C 1
ATOM 725 O O . MET A 1 88 ? -10.087 5.864 -13.149 1.00 97.44 88 MET A O 1
ATOM 729 N N . SER A 1 89 ? -11.886 7.165 -13.487 1.00 96.69 89 SER A N 1
ATOM 730 C CA . SER A 1 89 ? -11.756 7.211 -14.946 1.00 96.69 89 SER A CA 1
ATOM 731 C C . SER A 1 89 ? -10.476 7.930 -15.373 1.00 96.69 89 SER A C 1
ATOM 733 O O . SER A 1 89 ? -9.766 7.439 -16.247 1.00 96.69 89 SER A O 1
ATOM 735 N N . ARG A 1 90 ? -10.129 9.049 -14.724 1.00 95.25 90 ARG A N 1
ATOM 736 C CA . ARG A 1 90 ? -8.870 9.777 -14.960 1.00 95.25 90 ARG A CA 1
ATOM 737 C C . ARG A 1 90 ? -7.639 8.920 -14.659 1.00 95.25 90 ARG A C 1
ATOM 739 O O . ARG A 1 90 ? -6.648 9.016 -15.369 1.00 95.25 90 ARG A O 1
ATOM 746 N N . LEU A 1 91 ? -7.710 8.043 -13.655 1.00 95.12 91 LEU A N 1
ATOM 747 C CA . LEU A 1 91 ? -6.682 7.031 -13.366 1.00 95.12 91 LEU A CA 1
ATOM 748 C C . LEU A 1 91 ? -6.657 5.857 -14.365 1.00 95.12 91 LEU A C 1
ATOM 750 O O . LEU A 1 91 ? -5.795 4.983 -14.262 1.00 95.12 91 LEU A O 1
ATOM 754 N N . GLY A 1 92 ? -7.599 5.790 -15.308 1.00 95.56 92 GLY A N 1
ATOM 755 C CA . GLY A 1 92 ? -7.745 4.678 -16.245 1.00 95.56 92 GLY A CA 1
ATOM 756 C C . GLY A 1 92 ? -8.189 3.372 -15.578 1.00 95.56 92 GLY A C 1
ATOM 757 O O . GLY A 1 92 ? -7.849 2.287 -16.065 1.00 95.56 92 GLY A O 1
ATOM 758 N N . VAL A 1 93 ? -8.872 3.442 -14.433 1.00 97.44 93 VAL A N 1
ATOM 759 C CA . VAL A 1 93 ? -9.453 2.272 -13.755 1.00 97.44 93 VAL A CA 1
ATOM 760 C C . VAL A 1 93 ? -10.693 1.817 -14.524 1.00 97.44 93 VAL A C 1
ATOM 762 O O . VAL A 1 93 ? -11.573 2.625 -14.827 1.00 97.44 93 VAL A O 1
ATOM 765 N N . LYS A 1 94 ? -10.795 0.519 -14.838 1.00 96.19 94 LYS A N 1
ATOM 766 C CA . LYS A 1 94 ? -12.002 -0.025 -15.478 1.00 96.19 94 LYS A CA 1
ATOM 767 C C . LYS A 1 94 ? -13.188 0.056 -14.518 1.00 96.19 94 LYS A C 1
ATOM 769 O O . LYS A 1 94 ? -13.079 -0.350 -13.360 1.00 96.19 94 LYS A O 1
ATOM 774 N N . ARG A 1 95 ? -14.354 0.486 -15.014 1.00 97.00 95 ARG A N 1
ATOM 775 C CA . ARG A 1 95 ? -15.595 0.461 -14.224 1.00 97.00 95 ARG A CA 1
ATOM 776 C C . ARG A 1 95 ? -15.901 -0.980 -13.763 1.00 97.00 95 ARG A C 1
ATOM 778 O O . ARG A 1 95 ? -15.715 -1.909 -14.566 1.00 97.00 95 ARG A O 1
ATOM 785 N N . PRO A 1 96 ? -16.331 -1.190 -12.503 1.00 98.00 96 PRO A N 1
ATOM 786 C CA . PRO A 1 96 ? -16.823 -2.487 -12.040 1.00 98.00 96 PRO A CA 1
ATOM 787 C C . PRO A 1 96 ? -17.905 -3.045 -12.969 1.00 98.00 96 PRO A C 1
ATOM 789 O O . PRO A 1 96 ? -18.614 -2.284 -13.627 1.00 98.00 96 PRO A O 1
ATOM 792 N N . THR A 1 97 ? -18.012 -4.371 -13.035 1.00 98.19 97 THR A N 1
ATOM 793 C CA . THR A 1 97 ? -19.064 -5.059 -13.794 1.00 98.19 97 THR A CA 1
ATOM 794 C C . THR A 1 97 ? -20.443 -4.726 -13.237 1.00 98.19 97 THR A C 1
ATOM 796 O O . THR A 1 97 ? -21.358 -4.466 -14.010 1.00 98.19 97 THR A O 1
ATOM 799 N N . ASP A 1 98 ? -20.562 -4.678 -11.910 1.00 98.38 98 ASP A N 1
ATOM 800 C CA . ASP A 1 98 ? -21.785 -4.312 -11.204 1.00 98.38 98 ASP A CA 1
ATOM 801 C C . ASP A 1 98 ? -21.448 -3.277 -10.116 1.00 98.38 98 ASP A C 1
ATOM 803 O O . ASP A 1 98 ? -20.431 -3.399 -9.423 1.00 98.38 98 ASP A O 1
ATOM 807 N N . VAL A 1 99 ? -22.305 -2.263 -9.976 1.00 98.25 99 VAL A N 1
ATOM 808 C CA . VAL A 1 99 ? -22.166 -1.171 -9.000 1.00 98.25 99 VAL A CA 1
ATOM 809 C C . VAL A 1 99 ? -23.466 -1.061 -8.199 1.00 98.25 99 VAL A C 1
ATOM 811 O O . VAL A 1 99 ? -24.304 -0.239 -8.551 1.00 98.25 99 VAL A O 1
ATOM 814 N N . PRO A 1 100 ? -23.700 -1.938 -7.207 1.00 98.25 100 PRO A N 1
ATOM 815 C CA . PRO A 1 100 ? -24.923 -1.888 -6.411 1.00 98.25 100 PRO A CA 1
ATOM 816 C C . PRO A 1 100 ? -24.877 -0.755 -5.379 1.00 98.25 100 PRO A C 1
ATOM 818 O O . PRO A 1 100 ? -23.839 -0.528 -4.750 1.00 98.25 100 PRO A O 1
ATOM 821 N N . HIS A 1 101 ? -26.006 -0.086 -5.159 1.00 98.19 101 HIS A N 1
ATOM 822 C CA . HIS A 1 101 ? -26.144 0.951 -4.135 1.00 98.19 101 HIS A CA 1
ATOM 823 C C . HIS A 1 101 ? -26.782 0.380 -2.874 1.00 98.19 101 HIS A C 1
ATOM 825 O O . HIS A 1 101 ? -27.754 -0.369 -2.944 1.00 98.19 101 HIS A O 1
ATOM 831 N N . ALA A 1 102 ? -26.268 0.741 -1.698 1.00 97.25 102 ALA A N 1
ATOM 832 C CA . ALA A 1 102 ? -26.784 0.220 -0.434 1.00 97.25 102 ALA A CA 1
ATOM 833 C C . ALA A 1 102 ? -28.285 0.521 -0.246 1.00 97.25 102 ALA A C 1
ATOM 835 O O . ALA A 1 102 ? -29.034 -0.339 0.226 1.00 97.25 102 ALA A O 1
ATOM 836 N N . THR A 1 103 ? -28.753 1.699 -0.672 1.00 96.88 103 THR A N 1
ATOM 837 C CA . THR A 1 103 ? -30.174 2.080 -0.576 1.00 96.88 103 THR A CA 1
ATOM 838 C C . THR A 1 103 ? -31.122 1.197 -1.400 1.00 96.88 103 THR A C 1
ATOM 840 O O . THR A 1 103 ? -32.286 1.055 -1.022 1.00 96.88 103 THR A O 1
ATOM 843 N N . GLU A 1 104 ? -30.644 0.536 -2.460 1.00 97.38 104 GLU A N 1
ATOM 844 C CA . GLU A 1 104 ? -31.439 -0.378 -3.299 1.00 97.38 104 GLU A CA 1
ATOM 845 C C . GLU A 1 104 ? -31.652 -1.755 -2.644 1.00 97.38 104 GLU A C 1
ATOM 847 O O . GLU A 1 104 ? -32.553 -2.503 -3.026 1.00 97.38 104 GLU A O 1
ATOM 852 N N . TYR A 1 105 ? -30.846 -2.098 -1.633 1.00 97.88 105 TYR A N 1
ATOM 853 C CA . TYR A 1 105 ? -30.839 -3.417 -0.990 1.00 97.88 105 TYR A CA 1
ATOM 854 C C . TYR A 1 105 ? -31.375 -3.399 0.449 1.00 97.88 105 TYR A C 1
ATOM 856 O O . TYR A 1 105 ? -31.280 -4.407 1.151 1.00 97.88 105 TYR A O 1
ATOM 864 N N . VAL A 1 106 ? -31.974 -2.293 0.909 1.00 97.88 106 VAL A N 1
ATOM 865 C CA . VAL A 1 106 ? -32.440 -2.154 2.303 1.00 97.88 106 VAL A CA 1
ATOM 866 C C . VAL A 1 106 ? -33.448 -3.236 2.691 1.00 97.88 106 VAL A C 1
ATOM 868 O O . VAL A 1 106 ? -33.293 -3.846 3.747 1.00 97.88 106 VAL A O 1
ATOM 871 N N . ASP A 1 107 ? -34.410 -3.564 1.828 1.00 97.81 107 ASP A N 1
ATOM 872 C CA . ASP A 1 107 ? -35.397 -4.616 2.115 1.00 97.81 107 ASP A CA 1
ATOM 873 C C . ASP A 1 107 ? -34.741 -5.998 2.292 1.00 97.81 107 ASP A C 1
ATOM 875 O O . ASP A 1 107 ? -35.119 -6.782 3.167 1.00 97.81 107 ASP A O 1
ATOM 879 N N . HIS A 1 108 ? -33.700 -6.285 1.506 1.00 98.12 108 HIS A N 1
ATOM 880 C CA . HIS A 1 108 ? -32.919 -7.515 1.625 1.00 98.12 108 HIS A CA 1
ATOM 881 C C . HIS A 1 108 ? -32.103 -7.534 2.927 1.00 98.12 108 HIS A C 1
ATOM 883 O O . HIS A 1 108 ? -32.019 -8.574 3.584 1.00 98.12 108 HIS A O 1
ATOM 889 N N . MET A 1 109 ? -31.562 -6.386 3.351 1.00 98.06 109 MET A N 1
ATOM 890 C CA . MET A 1 109 ? -30.905 -6.244 4.654 1.00 98.06 109 MET A CA 1
ATOM 891 C C . MET A 1 109 ? -31.890 -6.453 5.807 1.00 98.06 109 MET A C 1
ATOM 893 O O . MET A 1 109 ? -31.590 -7.215 6.722 1.00 98.06 109 MET A O 1
ATOM 897 N N . VAL A 1 110 ? -33.092 -5.871 5.751 1.00 98.31 110 VAL A N 1
ATOM 898 C CA . VAL A 1 110 ? -34.144 -6.093 6.761 1.00 98.31 110 VAL A CA 1
ATOM 899 C C . VAL A 1 110 ? -34.505 -7.578 6.859 1.00 98.31 110 VAL A C 1
ATOM 901 O O . VAL A 1 110 ? -34.616 -8.121 7.962 1.00 98.31 110 VAL A O 1
ATOM 904 N N . LYS A 1 111 ? -34.630 -8.267 5.720 1.00 98.19 111 LYS A N 1
ATOM 905 C CA . LYS A 1 111 ? -34.867 -9.715 5.688 1.00 98.19 111 LYS A CA 1
ATOM 906 C C . LYS A 1 111 ? -33.717 -10.496 6.330 1.00 98.19 111 LYS A C 1
ATOM 908 O O . LYS A 1 111 ? -33.961 -11.333 7.193 1.00 98.19 111 LYS A O 1
ATOM 913 N N . MET A 1 112 ? -32.471 -10.193 5.967 1.00 98.06 112 MET A N 1
ATOM 914 C CA . MET A 1 112 ? -31.289 -10.853 6.530 1.00 98.06 112 MET A CA 1
ATOM 915 C C . MET A 1 112 ? -31.194 -10.674 8.052 1.00 98.06 112 MET A C 1
ATOM 917 O O . MET A 1 112 ? -30.885 -11.619 8.775 1.00 98.06 112 MET A O 1
ATOM 921 N N . ILE A 1 113 ? -31.476 -9.472 8.553 1.00 98.31 113 ILE A N 1
ATOM 922 C CA . ILE A 1 113 ? -31.428 -9.174 9.989 1.00 98.31 113 ILE A CA 1
ATOM 923 C C . ILE A 1 113 ? -32.566 -9.898 10.727 1.00 98.31 113 ILE A C 1
ATOM 925 O O . ILE A 1 113 ? -32.352 -10.407 11.825 1.00 98.31 113 ILE A O 1
ATOM 929 N N . SER A 1 114 ? -33.738 -10.040 10.099 1.00 98.19 114 SER A N 1
ATOM 930 C CA . SER A 1 114 ? -34.846 -10.858 10.621 1.00 98.19 114 SER A CA 1
ATOM 931 C C . SER A 1 114 ? -34.469 -12.336 10.712 1.00 98.19 114 SER A C 1
ATOM 933 O O . SER A 1 114 ? -34.749 -12.987 11.719 1.00 98.19 114 SER A O 1
ATOM 935 N N . ASP A 1 115 ? -33.756 -12.859 9.713 1.00 97.94 115 ASP A N 1
ATOM 936 C CA . ASP A 1 115 ? -33.233 -14.225 9.750 1.00 97.94 115 ASP A CA 1
ATOM 937 C C . ASP A 1 115 ? -32.212 -14.402 10.891 1.00 97.94 115 ASP A C 1
ATOM 939 O O . ASP A 1 115 ? -32.272 -15.400 11.614 1.00 97.94 115 ASP A O 1
ATOM 943 N N . LEU A 1 116 ? -31.310 -13.436 11.102 1.00 98.00 116 LEU A N 1
ATOM 944 C CA . LEU A 1 116 ? -30.348 -13.442 12.214 1.00 98.00 116 LEU A CA 1
ATOM 945 C C . LEU A 1 116 ? -31.039 -13.417 13.587 1.00 98.00 116 LEU A C 1
ATOM 947 O O . LEU A 1 116 ? -30.648 -14.167 14.485 1.00 98.00 116 LEU A O 1
ATOM 951 N N . GLU A 1 117 ? -32.080 -12.598 13.751 1.00 97.31 117 GLU A N 1
ATOM 952 C CA . GLU A 1 117 ? -32.869 -12.536 14.986 1.00 97.31 117 GLU A CA 1
ATOM 953 C C . GLU A 1 117 ? -33.608 -13.857 15.240 1.00 97.31 117 GLU A C 1
ATOM 955 O O . GLU A 1 117 ? -33.530 -14.400 16.342 1.00 97.31 117 GLU A O 1
ATOM 960 N N . SER A 1 118 ? -34.237 -14.442 14.213 1.00 97.25 118 SER A N 1
ATOM 961 C CA . SER A 1 118 ? -34.939 -15.732 14.327 1.00 97.25 118 SER A CA 1
ATOM 962 C C . SER A 1 118 ? -34.021 -16.886 14.757 1.00 97.25 118 SER A C 1
ATOM 964 O O . SER A 1 118 ? -34.463 -17.844 15.392 1.00 97.25 118 SER A O 1
ATOM 966 N N . ARG A 1 119 ? -32.722 -16.776 14.448 1.00 97.06 119 ARG A N 1
ATOM 967 C CA . ARG A 1 119 ? -31.666 -17.723 14.839 1.00 97.06 119 ARG A CA 1
ATOM 968 C C . ARG A 1 119 ? -31.067 -17.424 16.216 1.00 97.06 119 ARG A C 1
ATOM 970 O O . ARG A 1 119 ? -30.186 -18.155 16.664 1.00 97.06 119 ARG A O 1
ATOM 977 N N . GLY A 1 120 ? -31.512 -16.359 16.883 1.00 96.62 120 GLY A N 1
ATOM 978 C CA . GLY A 1 120 ? -30.986 -15.909 18.170 1.00 96.62 120 GLY A CA 1
ATOM 979 C C . GLY A 1 120 ? -29.579 -15.307 18.096 1.00 96.62 120 GLY A C 1
ATOM 980 O O . GLY A 1 120 ? -28.911 -15.226 19.127 1.00 96.62 120 GLY A O 1
ATOM 981 N N . ALA A 1 121 ? -29.123 -14.918 16.899 1.00 97.00 121 ALA A N 1
ATOM 982 C CA . ALA A 1 121 ? -27.812 -14.311 16.658 1.00 97.00 121 ALA A CA 1
ATOM 983 C C . ALA A 1 121 ? -27.853 -12.774 16.626 1.00 97.00 121 ALA A C 1
ATOM 985 O O . ALA A 1 121 ? -26.806 -12.132 16.648 1.00 97.00 121 ALA A O 1
ATOM 986 N N . ALA A 1 122 ? -29.047 -12.181 16.592 1.00 97.50 122 ALA A N 1
ATOM 987 C CA . ALA A 1 122 ? -29.253 -10.745 16.727 1.00 97.50 122 ALA A CA 1
ATOM 988 C C . ALA A 1 122 ? -30.246 -10.434 17.850 1.00 97.50 122 ALA A C 1
ATOM 990 O O . ALA A 1 122 ? -31.079 -11.270 18.208 1.00 97.50 122 ALA A O 1
ATOM 991 N N . TYR A 1 123 ? -30.146 -9.235 18.418 1.00 97.00 123 TYR A N 1
ATOM 992 C CA . TYR A 1 123 ? -31.044 -8.760 19.465 1.00 97.00 123 TYR A CA 1
ATOM 993 C C . TYR A 1 123 ? -31.285 -7.254 19.352 1.00 97.00 123 TYR A C 1
ATOM 995 O O . TYR A 1 123 ? -30.431 -6.499 18.887 1.00 97.00 123 TYR A O 1
ATOM 1003 N N . LYS A 1 124 ? -32.468 -6.824 19.790 1.00 96.19 124 LYS A N 1
ATOM 1004 C CA . LYS A 1 124 ? -32.873 -5.419 19.825 1.00 96.19 124 LYS A CA 1
ATOM 1005 C C . LYS A 1 124 ? -32.395 -4.729 21.110 1.00 96.19 124 LYS A C 1
ATOM 1007 O O . LYS A 1 124 ? -32.496 -5.304 22.193 1.00 96.19 124 LYS A O 1
ATOM 1012 N N . THR A 1 125 ? -31.951 -3.487 20.971 1.00 94.50 125 THR A N 1
ATOM 1013 C CA . THR A 1 125 ? -31.633 -2.519 22.036 1.00 94.50 125 THR A CA 1
ATOM 1014 C C . THR A 1 125 ? -32.538 -1.286 21.899 1.00 94.50 125 THR A C 1
ATOM 1016 O O . THR A 1 125 ? -33.404 -1.224 21.016 1.00 94.50 125 THR A O 1
ATOM 1019 N N . SER A 1 126 ? -32.368 -0.286 22.766 1.00 92.50 126 SER A N 1
ATOM 1020 C CA . SER A 1 126 ? -33.097 0.986 22.666 1.00 92.50 126 SER A CA 1
ATOM 1021 C C . SER A 1 126 ? -32.770 1.808 21.410 1.00 92.50 126 SER A C 1
ATOM 1023 O O . SER A 1 126 ? -33.600 2.611 20.982 1.00 92.50 126 SER A O 1
ATOM 1025 N N . ASP A 1 127 ? -31.603 1.597 20.797 1.00 90.88 127 ASP A N 1
ATOM 1026 C CA . ASP A 1 127 ? -31.080 2.382 19.672 1.00 90.88 127 ASP A CA 1
ATOM 1027 C C . ASP A 1 127 ? -30.979 1.604 18.347 1.00 90.88 127 ASP A C 1
ATOM 1029 O O . ASP A 1 127 ? -30.712 2.201 17.298 1.00 90.88 127 ASP A O 1
ATOM 1033 N N . GLY A 1 128 ? -31.223 0.292 18.350 1.00 94.50 128 GLY A N 1
ATOM 1034 C CA . GLY A 1 128 ? -31.159 -0.499 17.129 1.00 94.50 128 GLY A CA 1
ATOM 1035 C C . GLY A 1 128 ? -31.259 -2.008 17.323 1.00 94.50 128 GLY A C 1
ATOM 1036 O O . GLY A 1 128 ? -31.827 -2.509 18.291 1.00 94.50 128 GLY A O 1
ATOM 1037 N N . VAL A 1 129 ? -30.714 -2.738 16.354 1.00 97.00 129 VAL A N 1
ATOM 1038 C CA . VAL A 1 129 ? -30.547 -4.195 16.380 1.00 97.00 129 VAL A CA 1
ATOM 1039 C C . VAL A 1 129 ? -29.072 -4.501 16.202 1.00 97.00 129 VAL A C 1
ATOM 1041 O O . VAL A 1 129 ? -28.437 -3.967 15.292 1.00 97.00 129 VAL A O 1
ATOM 1044 N N . TYR A 1 130 ? -28.535 -5.364 17.053 1.00 96.75 130 TYR A N 1
ATOM 1045 C CA . TYR A 1 130 ? -27.116 -5.691 17.128 1.00 96.75 130 TYR A CA 1
ATOM 1046 C C . TYR A 1 130 ? -26.885 -7.180 16.874 1.00 96.75 130 TYR A C 1
ATOM 1048 O O . TYR A 1 130 ? -27.722 -8.009 17.234 1.00 96.75 130 TYR A O 1
ATOM 1056 N N . LEU A 1 131 ? -25.749 -7.516 16.257 1.00 97.06 131 LEU A N 1
ATOM 1057 C CA . LEU A 1 131 ? -25.268 -8.895 16.190 1.00 97.06 131 LEU A CA 1
ATOM 1058 C C . LEU A 1 131 ? -24.619 -9.261 17.527 1.00 97.06 131 LEU A C 1
ATOM 1060 O O . LEU A 1 131 ? -23.776 -8.514 18.016 1.00 97.06 131 LEU A O 1
ATOM 1064 N N . ASP A 1 132 ? -24.979 -10.420 18.070 1.00 95.38 132 ASP A N 1
ATOM 1065 C CA . ASP A 1 132 ? -24.330 -11.025 19.233 1.00 95.38 132 ASP A CA 1
ATOM 1066 C C . ASP A 1 132 ? -23.109 -11.828 18.764 1.00 95.38 132 ASP A C 1
ATOM 1068 O O . ASP A 1 132 ? -23.236 -12.959 18.280 1.00 95.38 132 ASP A O 1
ATOM 1072 N N . VAL A 1 133 ? -21.909 -11.250 18.877 1.00 93.25 133 VAL A N 1
ATOM 1073 C CA . VAL A 1 133 ? -20.689 -11.895 18.357 1.00 93.25 133 VAL A CA 1
ATOM 1074 C C . VAL A 1 133 ? -20.340 -13.178 19.110 1.00 93.25 133 VAL A C 1
ATOM 1076 O O . VAL A 1 133 ? -19.664 -14.043 18.557 1.00 93.25 133 VAL A O 1
ATOM 1079 N N . SER A 1 134 ? -20.859 -13.367 20.331 1.00 90.56 134 SER A N 1
ATOM 1080 C CA . SER A 1 134 ? -20.678 -14.614 21.089 1.00 90.56 134 SER A CA 1
ATOM 1081 C C . SER A 1 134 ? -21.360 -15.819 20.428 1.00 90.56 134 SER A C 1
ATOM 1083 O O . SER A 1 134 ? -21.047 -16.968 20.742 1.00 90.56 134 SER A O 1
ATOM 1085 N N . LYS A 1 135 ? -22.288 -15.572 19.493 1.00 92.31 135 LYS A N 1
ATOM 1086 C CA . LYS A 1 135 ? -22.978 -16.597 18.700 1.00 92.31 135 LYS A CA 1
ATOM 1087 C C . LYS A 1 135 ? -22.255 -16.957 17.407 1.00 92.31 135 LYS A C 1
ATOM 1089 O O . LYS A 1 135 ? -22.722 -17.846 16.698 1.00 92.31 135 LYS A O 1
ATOM 1094 N N . VAL A 1 136 ? -21.141 -16.298 17.095 1.00 92.38 136 VAL A N 1
ATOM 1095 C CA . VAL A 1 136 ? -20.366 -16.520 15.874 1.00 92.38 136 VAL A CA 1
ATOM 1096 C C . VAL A 1 136 ? -19.142 -17.377 16.202 1.00 92.38 136 VAL A C 1
ATOM 1098 O O . VAL A 1 136 ? -18.206 -16.881 16.835 1.00 92.38 136 VAL A O 1
ATOM 1101 N N . PRO A 1 137 ? -19.100 -18.649 15.762 1.00 86.06 137 PRO A N 1
ATOM 1102 C CA . PRO A 1 137 ? -17.898 -19.461 15.885 1.00 86.06 137 PRO A CA 1
ATOM 1103 C C . PRO A 1 137 ? -16.711 -18.779 15.199 1.00 86.06 137 PRO A C 1
ATOM 1105 O O . PRO A 1 137 ? -16.836 -18.260 14.087 1.00 86.06 137 PRO A O 1
ATOM 1108 N N . ASP A 1 138 ? -15.560 -18.790 15.868 1.00 85.88 138 ASP A N 1
ATOM 1109 C CA . ASP A 1 138 ? -14.298 -18.240 15.370 1.00 85.88 138 ASP A CA 1
ATOM 1110 C C . ASP A 1 138 ? -14.344 -16.742 15.005 1.00 85.88 138 ASP A C 1
ATOM 1112 O O . ASP A 1 138 ? -13.629 -16.300 14.101 1.00 85.88 138 ASP A O 1
ATOM 1116 N N . TYR A 1 139 ? -15.178 -15.930 15.667 1.00 90.50 139 TYR A N 1
ATOM 1117 C CA . TYR A 1 139 ? -15.110 -14.471 15.521 1.00 90.50 139 TYR A CA 1
ATOM 1118 C C . TYR A 1 139 ? -13.697 -13.955 15.851 1.00 90.50 139 TYR A C 1
ATOM 1120 O O . TYR A 1 139 ? -13.081 -14.352 16.838 1.00 90.50 139 TYR A O 1
ATOM 1128 N N . GLY A 1 140 ? -13.172 -13.094 14.984 1.00 85.75 140 GLY A N 1
ATOM 1129 C CA . GLY A 1 140 ? -11.790 -12.619 14.969 1.00 85.75 140 GLY A CA 1
ATOM 1130 C C . GLY A 1 140 ? -10.829 -13.407 14.062 1.00 85.75 140 GLY A C 1
ATOM 1131 O O . GLY A 1 140 ? -9.686 -12.980 13.864 1.00 85.75 140 GLY A O 1
ATOM 1132 N N . ALA A 1 141 ? -11.260 -14.523 13.455 1.00 86.62 141 ALA A N 1
ATOM 1133 C CA . ALA A 1 141 ? -10.378 -15.386 12.661 1.00 86.62 141 ALA A CA 1
ATOM 1134 C C . ALA A 1 141 ? -9.745 -14.708 11.433 1.00 86.62 141 ALA A C 1
ATOM 1136 O O . ALA A 1 141 ? -8.607 -15.038 11.091 1.00 86.62 141 ALA A O 1
ATOM 1137 N N . LEU A 1 142 ? -10.434 -13.769 10.769 1.00 86.00 142 LEU A N 1
ATOM 1138 C CA . LEU A 1 142 ? -9.865 -13.035 9.629 1.00 86.00 142 LEU A CA 1
ATOM 1139 C C . LEU A 1 142 ? -8.908 -11.937 10.106 1.00 86.00 142 LEU A C 1
ATOM 1141 O O . LEU A 1 142 ? -7.890 -11.675 9.463 1.00 86.00 142 LEU A O 1
ATOM 1145 N N . ALA A 1 143 ? -9.216 -11.310 11.240 1.00 77.12 143 ALA A N 1
ATOM 1146 C CA . ALA A 1 143 ? -8.350 -10.326 11.880 1.00 77.12 143 ALA A CA 1
ATOM 1147 C C . ALA A 1 143 ? -7.102 -10.944 12.543 1.00 77.12 143 ALA A C 1
ATOM 1149 O O . ALA A 1 143 ? -6.156 -10.212 12.835 1.00 77.12 143 ALA A O 1
ATOM 1150 N N . HIS A 1 144 ? -7.081 -12.267 12.752 1.00 78.31 144 HIS A N 1
ATOM 1151 C CA . HIS A 1 144 ? -6.101 -12.974 13.587 1.00 78.31 144 HIS A CA 1
ATOM 1152 C C . HIS A 1 144 ? -6.003 -12.388 15.004 1.00 78.31 144 HIS A C 1
ATOM 1154 O O . HIS A 1 144 ? -4.917 -12.278 15.570 1.00 78.31 144 HIS A O 1
ATOM 1160 N N . GLN A 1 145 ? -7.144 -11.988 15.558 1.00 67.69 145 GLN A N 1
ATOM 1161 C CA . GLN A 1 145 ? -7.267 -11.437 16.905 1.00 67.69 145 GLN A CA 1
ATOM 1162 C C . GLN A 1 145 ? -8.338 -12.229 17.643 1.00 67.69 145 GLN A C 1
ATOM 1164 O O . GLN A 1 145 ? -9.386 -12.499 17.063 1.00 67.69 145 GLN A O 1
ATOM 1169 N N . SER A 1 146 ? -8.088 -12.622 18.891 1.00 65.75 146 SER A N 1
ATOM 1170 C CA . SER A 1 146 ? -9.145 -13.230 19.700 1.00 65.75 146 SER A CA 1
ATOM 1171 C C . SER A 1 146 ? -10.135 -12.161 20.171 1.00 65.75 146 SER A C 1
ATOM 1173 O O . SER A 1 146 ? -9.787 -10.983 20.278 1.00 65.75 146 SER A O 1
ATOM 1175 N N . LEU A 1 147 ? -11.373 -12.564 20.471 1.00 63.31 147 LEU A N 1
ATOM 1176 C CA . LEU A 1 147 ? -12.372 -11.672 21.067 1.00 63.31 147 LEU A CA 1
ATOM 1177 C C . LEU A 1 147 ? -11.843 -11.036 22.368 1.00 63.31 147 LEU A C 1
ATOM 1179 O O . LEU A 1 147 ? -12.036 -9.843 22.588 1.00 63.31 147 LEU A O 1
ATOM 1183 N N . ASP A 1 148 ? -11.097 -11.799 23.168 1.00 58.34 148 ASP A N 1
ATOM 1184 C CA . ASP A 1 148 ? -10.474 -11.324 24.407 1.00 58.34 148 ASP A CA 1
ATOM 1185 C C . ASP A 1 148 ? -9.421 -10.229 24.140 1.00 58.34 148 ASP A C 1
ATOM 1187 O O . ASP A 1 148 ? -9.404 -9.200 24.821 1.00 58.34 148 ASP A O 1
ATOM 1191 N N . ASP A 1 149 ? -8.598 -10.373 23.094 1.00 58.06 149 ASP A N 1
ATOM 1192 C CA . ASP A 1 149 ? -7.624 -9.345 22.692 1.00 58.06 149 ASP A CA 1
ATOM 1193 C C . ASP A 1 149 ? -8.310 -8.049 22.225 1.00 58.06 149 ASP A C 1
ATOM 1195 O O . ASP A 1 149 ? -7.827 -6.946 22.501 1.00 58.06 149 ASP A O 1
ATOM 1199 N N . MET A 1 150 ? -9.450 -8.170 21.534 1.00 58.62 150 MET A N 1
ATOM 1200 C CA . MET A 1 150 ? -10.236 -7.029 21.048 1.00 58.62 150 MET A CA 1
ATOM 1201 C C . MET A 1 150 ? -10.891 -6.257 22.199 1.00 58.62 150 MET A C 1
ATOM 1203 O O . MET A 1 150 ? -10.843 -5.025 22.220 1.00 58.62 150 MET A O 1
ATOM 1207 N N . LEU A 1 151 ? -11.450 -6.972 23.179 1.00 54.84 151 LEU A N 1
ATOM 1208 C CA . LEU A 1 151 ? -12.043 -6.397 24.391 1.00 54.84 151 LEU A CA 1
ATOM 1209 C C . LEU A 1 151 ? -11.001 -5.664 25.255 1.00 54.84 151 LEU A C 1
ATOM 1211 O O . LEU A 1 151 ? -11.303 -4.632 25.845 1.00 54.84 151 LEU A O 1
ATOM 1215 N N . SER A 1 152 ? -9.753 -6.140 25.258 1.00 48.41 152 SER A N 1
ATOM 1216 C CA . SER A 1 152 ? -8.622 -5.546 25.994 1.00 48.41 152 SER A CA 1
ATOM 1217 C C . SER A 1 152 ? -8.051 -4.263 25.351 1.00 48.41 152 SER A C 1
ATOM 1219 O O . SER A 1 152 ? -7.301 -3.506 25.983 1.00 48.41 152 SER A O 1
ATOM 1221 N N . GLY A 1 153 ? -8.335 -4.046 24.060 1.00 41.00 153 GLY A N 1
ATOM 1222 C CA . GLY A 1 153 ? -7.819 -2.939 23.243 1.00 41.00 153 GLY A CA 1
ATOM 1223 C C . GLY A 1 153 ? -8.849 -1.863 22.883 1.00 41.00 153 GLY A C 1
ATOM 1224 O O . GLY A 1 153 ? -8.460 -0.781 22.434 1.00 41.00 153 GLY A O 1
ATOM 1225 N N . GLY A 1 154 ? -10.142 -2.135 23.073 1.00 37.84 154 GLY A N 1
ATOM 1226 C CA . GLY A 1 154 ? -11.230 -1.192 22.830 1.00 37.84 154 GLY A CA 1
ATOM 1227 C C . GLY A 1 154 ? -11.230 -0.066 23.858 1.00 37.84 154 GLY A C 1
ATOM 1228 O O . GLY A 1 154 ? -11.774 -0.214 24.943 1.00 37.84 154 GLY A O 1
ATOM 1229 N N . GLY A 1 155 ? -10.601 1.062 23.527 1.00 35.81 155 GLY A N 1
ATOM 1230 C CA . GLY A 1 155 ? -10.727 2.276 24.330 1.00 35.81 155 GLY A CA 1
ATOM 1231 C C . GLY A 1 155 ? -12.181 2.743 24.389 1.00 35.81 155 GLY A C 1
ATOM 1232 O O . GLY A 1 155 ? -12.870 2.705 23.367 1.00 35.81 155 GLY A O 1
ATOM 1233 N N . ASP A 1 156 ? -12.596 3.203 25.572 1.00 32.66 156 ASP A N 1
ATOM 1234 C CA . ASP A 1 156 ? -13.880 3.845 25.866 1.00 32.66 156 ASP A CA 1
ATOM 1235 C C . ASP A 1 156 ? -14.215 4.912 24.814 1.00 32.66 156 ASP A C 1
ATOM 1237 O O . ASP A 1 156 ? -13.819 6.075 24.901 1.00 32.66 156 ASP A O 1
ATOM 1241 N N . ARG A 1 157 ? -14.940 4.520 23.769 1.00 38.72 157 ARG A N 1
ATOM 1242 C CA . ARG A 1 157 ? -15.696 5.457 22.947 1.00 38.72 157 ARG A CA 1
ATOM 1243 C C . ARG A 1 157 ? -17.132 5.326 23.397 1.00 38.72 157 ARG A C 1
ATOM 1245 O O . ARG A 1 157 ? -17.737 4.276 23.201 1.00 38.72 157 ARG A O 1
ATOM 1252 N N . GLU A 1 158 ? -17.657 6.386 24.000 1.00 34.91 158 GLU A N 1
ATOM 1253 C CA . GLU A 1 158 ? -19.078 6.506 24.305 1.00 34.91 158 GLU A CA 1
ATOM 1254 C C . GLU A 1 158 ? -19.879 6.366 23.004 1.00 34.91 158 GLU A C 1
ATOM 1256 O O . GLU A 1 158 ? -19.969 7.284 22.189 1.00 34.91 158 GLU A O 1
ATOM 1261 N N . VAL A 1 159 ? -20.432 5.175 22.786 1.00 45.72 159 VAL A N 1
ATOM 1262 C CA . VAL A 1 159 ? -21.474 4.926 21.793 1.00 45.72 159 VAL A CA 1
ATOM 1263 C C . VAL A 1 159 ? -22.791 4.945 22.560 1.00 45.72 159 VAL A C 1
ATOM 1265 O O . VAL A 1 159 ? -22.928 4.267 23.578 1.00 45.72 159 VAL A O 1
ATOM 1268 N N . PHE A 1 160 ? -23.761 5.733 22.103 1.00 39.00 160 PHE A N 1
ATOM 1269 C CA . PHE A 1 160 ? -25.118 5.694 22.656 1.00 39.00 160 PHE A CA 1
ATOM 1270 C C . PHE A 1 160 ? -25.632 4.241 22.582 1.00 39.00 160 PHE A C 1
ATOM 1272 O O . PHE A 1 160 ? -25.476 3.615 21.542 1.00 39.00 160 PHE A O 1
ATOM 1279 N N . GLY A 1 161 ? -26.140 3.674 23.682 1.00 50.50 161 GLY A N 1
ATOM 1280 C CA . GLY A 1 161 ? -26.534 2.254 23.745 1.00 50.50 161 GLY A CA 1
ATOM 1281 C C . GLY A 1 161 ? -25.413 1.256 24.093 1.00 50.50 161 GLY A C 1
ATOM 1282 O O . GLY A 1 161 ? -25.691 0.069 24.244 1.00 50.50 161 GLY A O 1
ATOM 1283 N N . ALA A 1 162 ? -24.162 1.699 24.307 1.00 60.12 162 ALA A N 1
ATOM 1284 C CA . ALA A 1 162 ? -23.047 0.816 24.694 1.00 60.12 162 ALA A CA 1
ATOM 1285 C C . ALA A 1 162 ? -23.331 -0.028 25.952 1.00 60.12 162 ALA A C 1
ATOM 1287 O O . ALA A 1 162 ? -22.862 -1.159 26.041 1.00 60.12 162 ALA A O 1
ATOM 1288 N N . ASN A 1 163 ? -24.145 0.488 26.879 1.00 68.38 163 ASN A N 1
ATOM 1289 C CA . ASN A 1 163 ? -24.513 -0.197 28.123 1.00 68.38 163 ASN A CA 1
ATOM 1290 C C . ASN A 1 163 ? -25.531 -1.338 27.927 1.00 68.38 163 ASN A C 1
ATOM 1292 O O . ASN A 1 163 ? -25.703 -2.150 28.831 1.00 68.38 163 ASN A O 1
ATOM 1296 N N . GLU A 1 164 ? -26.224 -1.394 26.784 1.00 85.50 164 GLU A N 1
ATOM 1297 C CA . GLU A 1 164 ? -27.192 -2.456 26.458 1.00 85.50 164 GLU A CA 1
ATOM 1298 C C . GLU A 1 164 ? -26.576 -3.580 25.619 1.00 85.50 164 GLU A C 1
ATOM 1300 O O . GLU A 1 164 ? -27.215 -4.612 25.392 1.00 85.50 164 GLU A O 1
ATOM 1305 N N . LYS A 1 165 ? -25.331 -3.401 25.164 1.00 89.75 165 LYS A N 1
ATOM 1306 C CA . LYS A 1 165 ? -24.621 -4.441 24.431 1.00 89.75 165 LYS A CA 1
ATOM 1307 C C . LYS A 1 165 ? -24.282 -5.602 25.357 1.00 89.75 165 LYS A C 1
ATOM 1309 O O . LYS A 1 165 ? -23.735 -5.410 26.440 1.00 89.75 165 LYS A O 1
ATOM 1314 N N . ARG A 1 166 ? -24.551 -6.822 24.897 1.00 88.94 166 ARG A N 1
ATOM 1315 C CA . ARG A 1 166 ? -24.162 -8.057 25.596 1.00 88.94 166 ARG A CA 1
ATOM 1316 C C . ARG A 1 166 ? -22.651 -8.260 25.580 1.00 88.94 166 ARG A C 1
ATOM 1318 O O . ARG A 1 166 ? -22.099 -8.794 26.538 1.00 88.94 166 ARG A O 1
ATOM 1325 N N . ASN A 1 167 ? -21.990 -7.828 24.508 1.00 86.50 167 ASN A N 1
ATOM 1326 C CA . ASN A 1 167 ? -20.541 -7.840 24.364 1.00 86.50 167 ASN A CA 1
ATOM 1327 C C . ASN A 1 167 ? -20.049 -6.516 23.753 1.00 86.50 167 ASN A C 1
ATOM 1329 O O . ASN A 1 167 ? -20.696 -5.954 22.871 1.00 86.50 167 ASN A O 1
ATOM 1333 N N . ALA A 1 168 ? -18.884 -6.009 24.171 1.00 83.19 168 ALA A N 1
ATOM 1334 C CA . ALA A 1 168 ? -18.379 -4.731 23.655 1.00 83.19 168 ALA A CA 1
ATOM 1335 C C . ALA A 1 168 ? -18.032 -4.772 22.151 1.00 83.19 168 ALA A C 1
ATOM 1337 O O . ALA A 1 168 ? -18.058 -3.733 21.489 1.00 83.19 168 ALA A O 1
ATOM 1338 N N . ALA A 1 169 ? -17.754 -5.960 21.603 1.00 85.44 169 ALA A N 1
ATOM 1339 C CA . ALA A 1 169 ? -17.527 -6.169 20.175 1.00 85.44 169 ALA A CA 1
ATOM 1340 C C . ALA A 1 169 ? -18.824 -6.313 19.352 1.00 85.44 169 ALA A C 1
ATOM 1342 O O . ALA A 1 169 ? -18.745 -6.344 18.123 1.00 85.44 169 ALA A O 1
ATOM 1343 N N . ASP A 1 170 ? -20.002 -6.354 19.991 1.00 91.81 170 ASP A N 1
ATOM 1344 C CA . ASP A 1 170 ? -21.285 -6.368 19.285 1.00 91.81 170 ASP A CA 1
ATOM 1345 C C . ASP A 1 170 ? -21.448 -5.096 18.445 1.00 91.81 170 ASP A C 1
ATOM 1347 O O . ASP A 1 170 ? -21.178 -3.966 18.885 1.00 91.81 170 ASP A O 1
ATOM 1351 N N . PHE A 1 171 ? -21.928 -5.272 17.217 1.00 93.12 171 PHE A N 1
ATOM 1352 C CA . PHE A 1 171 ? -22.056 -4.197 16.241 1.00 93.12 171 PHE A CA 1
ATOM 1353 C C . PHE A 1 171 ? -23.476 -4.092 15.694 1.00 93.12 171 PHE A C 1
ATOM 1355 O O . PHE A 1 171 ? -24.210 -5.077 15.602 1.00 93.12 171 PHE A O 1
ATOM 1362 N N . ALA A 1 172 ? -23.860 -2.863 15.344 1.00 94.62 172 ALA A N 1
ATOM 1363 C CA . ALA A 1 172 ? -25.195 -2.564 14.856 1.00 94.62 172 ALA A CA 1
ATOM 1364 C C . ALA A 1 172 ? -25.409 -3.179 13.466 1.00 94.62 172 ALA A C 1
ATOM 1366 O O . ALA A 1 172 ? -24.636 -2.936 12.538 1.00 94.62 172 ALA A O 1
ATOM 1367 N N . LEU A 1 173 ? -26.494 -3.933 13.338 1.00 96.75 173 LEU A N 1
ATOM 1368 C CA . LEU A 1 173 ? -27.062 -4.420 12.086 1.00 96.75 173 LEU A CA 1
ATOM 1369 C C . LEU A 1 173 ? -28.107 -3.442 11.538 1.00 96.75 173 LEU A C 1
ATOM 1371 O O . LEU A 1 173 ? -28.203 -3.259 10.325 1.00 96.75 173 LEU A O 1
ATOM 1375 N N . TRP A 1 174 ? -28.860 -2.804 12.438 1.00 96.94 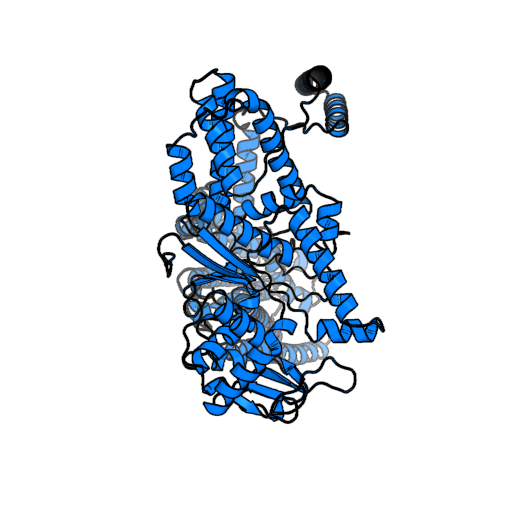174 TRP A N 1
ATOM 1376 C CA . TRP A 1 174 ? -29.873 -1.787 12.157 1.00 96.94 174 TRP A CA 1
ATOM 1377 C C . TRP A 1 174 ? -29.773 -0.678 13.202 1.00 96.94 174 TRP A C 1
ATOM 1379 O O . TRP A 1 174 ? -29.667 -0.976 14.389 1.00 96.94 174 TRP A O 1
ATOM 1389 N N . LYS A 1 175 ? -29.824 0.586 12.789 1.00 94.75 175 LYS A N 1
ATOM 1390 C CA . LYS A 1 175 ? -29.840 1.750 13.687 1.00 94.75 175 LYS A CA 1
ATOM 1391 C C . LYS A 1 175 ? -31.180 2.462 13.558 1.00 94.75 175 LYS A C 1
ATOM 1393 O O . LYS A 1 175 ? -31.609 2.729 12.436 1.00 94.75 175 LYS A O 1
ATOM 1398 N N . PHE A 1 176 ? -31.833 2.791 14.670 1.00 95.00 176 PHE A N 1
ATOM 1399 C CA . PHE A 1 176 ? -33.045 3.609 14.620 1.00 95.00 176 PHE A CA 1
ATOM 1400 C C . PHE A 1 176 ? -32.708 5.040 14.206 1.00 95.00 176 PHE A C 1
ATOM 1402 O O . PHE A 1 176 ? -31.735 5.630 14.677 1.00 95.00 176 PHE A O 1
ATOM 1409 N N . SER A 1 177 ? -33.511 5.587 13.298 1.00 91.25 177 SER A N 1
ATOM 1410 C CA . SER A 1 177 ? -33.275 6.921 12.746 1.00 91.25 177 SER A CA 1
ATOM 1411 C C . SER A 1 177 ? -33.875 7.990 13.651 1.00 91.25 177 SER A C 1
ATOM 1413 O O . SER A 1 177 ? -34.985 7.837 14.169 1.00 91.25 177 SER A O 1
ATOM 1415 N N . LYS A 1 178 ? -33.164 9.108 13.810 1.00 88.38 178 LYS A N 1
ATOM 1416 C CA . LYS A 1 178 ? -33.714 10.299 14.473 1.00 88.38 178 LYS A CA 1
ATOM 1417 C C . LYS A 1 178 ? -34.697 11.024 13.542 1.00 88.38 178 LYS A C 1
ATOM 1419 O O . LYS A 1 178 ? -34.643 10.837 12.323 1.00 88.38 178 LYS A O 1
ATOM 1424 N N . PRO A 1 179 ? -35.585 11.887 14.072 1.00 85.12 179 PRO A N 1
ATOM 1425 C CA . PRO A 1 179 ? -36.454 12.708 13.235 1.00 85.12 179 PRO A CA 1
ATOM 1426 C C . PRO A 1 179 ? -35.656 13.515 12.200 1.00 85.12 179 PRO A C 1
ATOM 1428 O O . PRO A 1 179 ? -34.730 14.238 12.558 1.00 85.12 179 PRO A O 1
ATOM 1431 N N . GLY A 1 180 ? -36.029 13.392 10.924 1.00 82.94 180 GLY A N 1
ATOM 1432 C CA . GLY A 1 180 ? -35.375 14.084 9.807 1.00 82.94 180 GLY A CA 1
ATOM 1433 C C . GLY A 1 180 ? -34.199 13.337 9.166 1.00 82.94 180 GLY A C 1
ATOM 1434 O O . GLY A 1 180 ? -33.744 13.752 8.104 1.00 82.94 180 GLY A O 1
ATOM 1435 N N . GLU A 1 181 ? -33.733 12.229 9.748 1.00 89.69 181 GLU A N 1
ATOM 1436 C CA . GLU A 1 181 ? -32.730 11.364 9.118 1.00 89.69 181 GLU A CA 1
ATOM 1437 C C . GLU A 1 181 ? -33.372 10.414 8.083 1.00 89.69 181 GLU A C 1
ATOM 1439 O O . GLU A 1 181 ? -34.562 10.093 8.192 1.00 89.69 181 GLU A O 1
ATOM 1444 N N . PRO A 1 182 ? -32.603 9.916 7.092 1.00 91.25 182 PRO A N 1
ATOM 1445 C CA . PRO A 1 182 ? -33.069 8.868 6.187 1.00 91.25 182 PRO A CA 1
ATOM 1446 C C . PRO A 1 182 ? -33.528 7.639 6.979 1.00 91.25 182 PRO A C 1
ATOM 1448 O O . PRO A 1 182 ? -32.868 7.222 7.937 1.00 91.25 182 PRO A O 1
ATOM 1451 N N . SER A 1 183 ? -34.672 7.075 6.598 1.00 95.00 183 SER A N 1
ATOM 1452 C CA . SER A 1 183 ? -35.319 6.016 7.364 1.00 95.00 183 SER A CA 1
ATOM 1453 C C . SER A 1 183 ? -36.172 5.115 6.477 1.00 95.00 183 SER A C 1
ATOM 1455 O O . SER A 1 183 ? -36.852 5.587 5.566 1.00 95.00 183 SER A O 1
ATOM 1457 N N . TRP A 1 184 ? -36.151 3.825 6.787 1.00 96.56 184 TRP A N 1
ATOM 1458 C CA . TRP A 1 184 ? -36.916 2.764 6.150 1.00 96.56 184 TRP A CA 1
ATOM 1459 C C . TRP A 1 184 ? -37.718 1.999 7.207 1.00 96.56 184 TRP A C 1
ATOM 1461 O O . TRP A 1 184 ? -37.273 1.880 8.354 1.00 96.56 184 TRP A O 1
ATOM 1471 N N . PRO A 1 185 ? -38.904 1.474 6.858 1.00 96.62 185 PRO A N 1
ATOM 1472 C CA . PRO A 1 185 ? -39.676 0.639 7.766 1.00 96.62 185 PRO A CA 1
ATOM 1473 C C . PRO A 1 185 ? -38.980 -0.712 7.992 1.00 96.62 185 PRO A C 1
ATOM 1475 O O . PRO A 1 185 ? -38.514 -1.348 7.052 1.00 96.62 185 PRO A O 1
ATOM 1478 N N . ALA A 1 186 ? -38.958 -1.176 9.241 1.00 97.00 186 ALA A N 1
ATOM 1479 C CA . ALA A 1 186 ? -38.481 -2.507 9.611 1.00 97.00 186 ALA A CA 1
ATOM 1480 C C . ALA A 1 186 ? -39.288 -3.052 10.806 1.00 97.00 186 ALA A C 1
ATOM 1482 O O . ALA A 1 186 ? -39.856 -2.252 11.559 1.00 97.00 186 ALA A O 1
ATOM 1483 N N . PRO A 1 187 ? -39.323 -4.383 11.034 1.00 96.50 187 PRO A N 1
ATOM 1484 C CA . PRO A 1 187 ? -40.092 -4.999 12.124 1.00 96.50 187 PRO A CA 1
ATOM 1485 C C . PRO A 1 187 ? -39.766 -4.455 13.523 1.00 96.50 187 PRO A C 1
ATOM 1487 O O . PRO A 1 187 ? -40.615 -4.460 14.412 1.00 96.50 187 PRO A O 1
ATOM 1490 N N . TRP A 1 188 ? -38.548 -3.947 13.720 1.00 95.94 188 TRP A N 1
ATOM 1491 C CA . TRP A 1 188 ? -38.070 -3.439 15.009 1.00 95.94 188 TRP A CA 1
ATOM 1492 C C . TRP A 1 188 ? -38.326 -1.948 15.224 1.00 95.94 188 TRP A C 1
ATOM 1494 O O . TRP A 1 188 ? -38.129 -1.466 16.340 1.00 95.94 188 TRP A O 1
ATOM 1504 N N . GLY A 1 189 ? -38.756 -1.228 14.189 1.00 95.06 189 GLY A N 1
ATOM 1505 C CA . GLY A 1 189 ? -38.854 0.227 14.173 1.00 95.06 189 GLY A CA 1
ATOM 1506 C C . GLY A 1 189 ? -38.135 0.836 12.971 1.00 95.06 189 GLY A C 1
ATOM 1507 O O . GLY A 1 189 ? -37.206 0.248 12.413 1.00 95.06 189 GLY A O 1
ATOM 1508 N N . ALA A 1 190 ? -38.585 2.026 12.573 1.00 96.25 190 ALA A N 1
ATOM 1509 C CA . ALA A 1 190 ? -38.024 2.737 11.434 1.00 96.25 190 ALA A CA 1
ATOM 1510 C C . ALA A 1 190 ? -36.552 3.107 11.684 1.00 96.25 190 ALA A C 1
ATOM 1512 O O . ALA A 1 190 ? -36.183 3.561 12.771 1.00 96.25 190 ALA A O 1
ATOM 1513 N N . GLY A 1 191 ? -35.704 2.889 10.688 1.00 95.75 191 GLY A N 1
ATOM 1514 C CA . GLY A 1 191 ? -34.267 3.064 10.838 1.00 95.75 191 GLY A CA 1
ATOM 1515 C C . GLY A 1 191 ? -33.508 2.878 9.538 1.00 95.75 191 GLY A C 1
ATOM 1516 O O . GLY A 1 191 ? -34.051 3.069 8.453 1.00 95.75 191 GLY A O 1
ATOM 1517 N N . ARG A 1 192 ? -32.245 2.490 9.648 1.00 95.25 192 ARG A N 1
ATOM 1518 C CA . ARG A 1 192 ? -31.341 2.288 8.515 1.00 95.25 192 ARG A CA 1
ATOM 1519 C C . ARG A 1 192 ? -30.340 1.172 8.809 1.00 95.25 192 ARG A C 1
ATOM 1521 O O . ARG A 1 192 ? -30.051 0.910 9.982 1.00 95.25 192 ARG A O 1
ATOM 1528 N N . PRO A 1 193 ? -29.788 0.523 7.775 1.00 93.62 193 PRO A N 1
ATOM 1529 C CA . PRO A 1 193 ? -28.837 -0.558 7.974 1.00 93.62 193 PRO A CA 1
ATOM 1530 C C . PRO A 1 193 ? -27.529 -0.074 8.610 1.00 93.62 193 PRO A C 1
ATOM 1532 O O . PRO A 1 193 ? -27.113 1.078 8.465 1.00 93.62 193 PRO A O 1
ATOM 1535 N N . GLY A 1 194 ? -26.873 -0.981 9.328 1.00 86.88 194 GLY A N 1
ATOM 1536 C CA . GLY A 1 194 ? -25.482 -0.834 9.730 1.00 86.88 194 GLY A CA 1
ATOM 1537 C C . GLY A 1 194 ? -24.537 -1.075 8.552 1.00 86.88 194 GLY A C 1
ATOM 1538 O O . GLY A 1 194 ? -24.821 -1.889 7.674 1.00 86.88 194 GLY A O 1
ATOM 1539 N N . TRP A 1 195 ? -23.380 -0.407 8.577 1.00 83.12 195 TRP A N 1
ATOM 1540 C CA . TRP A 1 195 ? -22.390 -0.396 7.490 1.00 83.12 195 TRP A CA 1
ATOM 1541 C C . TRP A 1 195 ? -21.954 -1.793 7.013 1.00 83.12 195 TRP A C 1
ATOM 1543 O O . TRP A 1 195 ? -21.641 -1.984 5.849 1.00 83.12 195 TRP A O 1
ATOM 1553 N N . HIS A 1 196 ? -21.934 -2.801 7.884 1.00 92.75 196 HIS A N 1
ATOM 1554 C CA . HIS A 1 196 ? -21.469 -4.143 7.515 1.00 92.75 196 HIS A CA 1
ATOM 1555 C C . HIS A 1 196 ? -22.515 -4.964 6.750 1.00 92.75 196 HIS A C 1
ATOM 1557 O O . HIS A 1 196 ? -22.153 -5.856 5.989 1.00 92.75 196 HIS A O 1
ATOM 1563 N N . SER A 1 197 ? -23.806 -4.718 6.985 1.00 95.00 197 SER A N 1
ATOM 1564 C CA . SER A 1 197 ? -24.896 -5.549 6.454 1.00 95.00 197 SER A CA 1
ATOM 1565 C C . SER A 1 197 ? -25.042 -5.413 4.941 1.00 95.00 197 SER A C 1
ATOM 1567 O O . SER A 1 197 ? -25.399 -6.373 4.258 1.00 95.00 197 SER A O 1
ATOM 1569 N N . GLU A 1 198 ? -24.730 -4.228 4.415 1.00 95.62 198 GLU A N 1
ATOM 1570 C CA . GLU A 1 198 ? -24.864 -3.908 2.996 1.00 95.62 198 GLU A CA 1
ATOM 1571 C C . GLU A 1 198 ? -23.966 -4.809 2.134 1.00 95.62 198 GLU A C 1
ATOM 1573 O O . GLU A 1 198 ? -24.446 -5.437 1.189 1.00 95.62 198 GLU A O 1
ATOM 1578 N N . CYS A 1 199 ? -22.689 -4.955 2.505 1.00 96.94 199 CYS A N 1
ATOM 1579 C CA . CYS A 1 199 ? -21.723 -5.737 1.742 1.00 96.94 199 CYS A CA 1
ATOM 1580 C C . CYS A 1 199 ? -22.056 -7.228 1.758 1.00 96.94 199 CYS A C 1
ATOM 1582 O O . CYS A 1 199 ? -21.878 -7.908 0.746 1.00 96.94 199 CYS A O 1
ATOM 1584 N N . VAL A 1 200 ? -22.604 -7.738 2.867 1.00 97.75 200 VAL A N 1
ATOM 1585 C CA . VAL A 1 200 ? -23.018 -9.144 2.970 1.00 97.75 200 VAL A CA 1
ATOM 1586 C C . VAL A 1 200 ? -24.145 -9.444 1.992 1.00 97.75 200 VAL A C 1
ATOM 1588 O O . VAL A 1 200 ? -24.044 -10.384 1.208 1.00 97.75 200 VAL A O 1
ATOM 1591 N N . VAL A 1 201 ? -25.197 -8.627 2.002 1.00 97.94 201 VAL A N 1
ATOM 1592 C CA . VAL A 1 201 ? -26.355 -8.820 1.127 1.00 97.94 201 VAL A CA 1
ATOM 1593 C C . VAL A 1 201 ? -25.970 -8.647 -0.339 1.00 97.94 201 VAL A C 1
ATOM 1595 O O . VAL A 1 201 ? -26.198 -9.552 -1.138 1.00 97.94 201 VAL A O 1
ATOM 1598 N N . MET A 1 202 ? -25.344 -7.523 -0.699 1.00 98.25 202 MET A N 1
ATOM 1599 C CA . MET A 1 202 ? -25.022 -7.221 -2.097 1.00 98.25 202 MET A CA 1
ATOM 1600 C C . MET A 1 202 ? -24.063 -8.252 -2.702 1.00 98.25 202 MET A C 1
ATOM 1602 O O . MET A 1 202 ? -24.262 -8.692 -3.835 1.00 98.25 202 MET A O 1
ATOM 1606 N N . SER A 1 203 ? -23.035 -8.675 -1.955 1.00 98.12 203 SER A N 1
ATOM 1607 C CA . SER A 1 203 ? -22.082 -9.676 -2.450 1.00 98.12 203 SER A CA 1
ATOM 1608 C C . SER A 1 203 ? -22.729 -11.049 -2.643 1.00 98.12 203 SER A C 1
ATOM 1610 O O . SER A 1 203 ? -22.508 -11.679 -3.679 1.00 98.12 203 SER A O 1
ATOM 1612 N N . LEU A 1 204 ? -23.556 -11.507 -1.698 1.00 97.50 204 LEU A N 1
ATOM 1613 C CA . LEU A 1 204 ? -24.209 -12.813 -1.783 1.00 97.50 204 LEU A CA 1
ATOM 1614 C C . LEU A 1 204 ? -25.301 -12.856 -2.856 1.00 97.50 204 LEU A C 1
ATOM 1616 O O . LEU A 1 204 ? -25.402 -13.867 -3.546 1.00 97.50 204 LEU A O 1
ATOM 1620 N N . GLU A 1 205 ? -26.069 -11.783 -3.044 1.00 97.50 205 GLU A N 1
ATOM 1621 C CA . GLU A 1 205 ? -27.085 -11.708 -4.105 1.00 97.50 205 GLU A CA 1
ATOM 1622 C C . GLU A 1 205 ? -26.444 -11.694 -5.503 1.00 97.50 205 GLU A C 1
ATOM 1624 O O . GLU A 1 205 ? -26.890 -12.397 -6.411 1.00 97.50 205 GLU A O 1
ATOM 1629 N N . LEU A 1 206 ? -25.354 -10.941 -5.691 1.00 98.06 206 LEU A N 1
ATOM 1630 C CA . LEU A 1 206 ? -24.743 -10.783 -7.014 1.00 98.06 206 LEU A CA 1
ATOM 1631 C C . LEU A 1 206 ? -23.773 -11.909 -7.377 1.00 98.06 206 LEU A C 1
ATOM 1633 O O . LEU A 1 206 ? -23.717 -12.308 -8.544 1.00 98.06 206 LEU A O 1
ATOM 1637 N N . LEU A 1 207 ? -22.991 -12.413 -6.420 1.00 98.06 207 LEU A N 1
ATOM 1638 C CA . LEU A 1 207 ? -21.940 -13.406 -6.673 1.00 98.06 207 LEU A CA 1
ATOM 1639 C C . LEU A 1 207 ? -22.285 -14.804 -6.147 1.00 98.06 207 LEU A C 1
ATOM 1641 O O . LEU A 1 207 ? -21.703 -15.785 -6.621 1.00 98.06 207 LEU A O 1
ATOM 1645 N N . GLY A 1 208 ? -23.248 -14.929 -5.232 1.00 97.44 208 GLY A N 1
ATOM 1646 C CA . GLY A 1 208 ? -23.624 -16.188 -4.589 1.00 97.44 208 GLY A CA 1
ATOM 1647 C C . GLY A 1 208 ? -22.691 -16.599 -3.446 1.00 97.44 208 GLY A C 1
ATOM 1648 O O . GLY A 1 208 ? -21.567 -16.119 -3.314 1.00 97.44 208 GLY A O 1
ATOM 1649 N N . GLU A 1 209 ? -23.144 -17.550 -2.629 1.00 96.31 209 GLU A N 1
ATOM 1650 C CA . GLU A 1 209 ? -22.362 -18.082 -1.508 1.00 96.31 209 GLU A CA 1
ATOM 1651 C C . GLU A 1 209 ? -21.064 -18.768 -1.951 1.00 96.31 209 GLU A C 1
ATOM 1653 O O . GLU A 1 209 ? -21.031 -19.558 -2.902 1.00 96.31 209 GLU A O 1
ATOM 1658 N N . GLY A 1 210 ? -19.986 -18.524 -1.205 1.00 95.88 210 GLY A N 1
ATOM 1659 C CA . GLY A 1 210 ? -18.670 -19.082 -1.509 1.00 95.88 210 GLY A CA 1
ATOM 1660 C C . GLY A 1 210 ? -18.068 -18.522 -2.798 1.00 95.88 210 GLY A C 1
ATOM 1661 O O . GLY A 1 210 ? -17.438 -19.292 -3.534 1.00 95.88 210 GLY A O 1
ATOM 1662 N N . PHE A 1 211 ? -18.300 -17.235 -3.089 1.00 97.75 211 PHE A N 1
ATOM 1663 C CA . PHE A 1 211 ? -17.639 -16.529 -4.187 1.00 97.75 211 PHE A CA 1
ATOM 1664 C C . PHE A 1 211 ? -16.123 -16.447 -3.961 1.00 97.75 211 PHE A C 1
ATOM 1666 O O . PHE A 1 211 ? -15.612 -16.719 -2.870 1.00 97.75 211 PHE A O 1
ATOM 1673 N N . ASP A 1 212 ? -15.386 -16.133 -5.020 1.00 98.25 212 ASP A N 1
ATOM 1674 C CA . ASP A 1 212 ? -13.963 -16.455 -5.090 1.00 98.25 212 ASP A CA 1
ATOM 1675 C C . ASP A 1 212 ? -13.102 -15.538 -4.231 1.00 98.25 212 ASP A C 1
ATOM 1677 O O . ASP A 1 212 ? -12.307 -16.017 -3.420 1.00 98.25 212 ASP A O 1
ATOM 1681 N N . LEU A 1 213 ? -13.264 -14.223 -4.387 1.00 97.94 213 LEU A N 1
ATOM 1682 C CA . LEU A 1 213 ? -12.353 -13.254 -3.793 1.00 97.94 213 LEU A CA 1
ATOM 1683 C C . LEU A 1 213 ? -13.088 -12.035 -3.238 1.00 97.94 213 LEU A C 1
ATOM 1685 O O . LEU A 1 213 ? -13.845 -11.378 -3.950 1.00 97.94 213 LEU A O 1
ATOM 1689 N N . HIS A 1 214 ? -12.810 -11.703 -1.980 1.00 98.44 214 HIS A N 1
ATOM 1690 C CA . HIS A 1 214 ? -13.289 -10.486 -1.336 1.00 98.44 214 HIS A CA 1
ATOM 1691 C C . HIS A 1 214 ? -12.125 -9.537 -1.011 1.00 98.44 214 HIS A C 1
ATOM 1693 O O . HIS A 1 214 ? -11.118 -9.933 -0.415 1.00 98.44 214 HIS A O 1
ATOM 1699 N N . CYS A 1 215 ? -12.264 -8.277 -1.409 1.00 98.25 215 CYS A N 1
ATOM 1700 C CA . CYS A 1 215 ? -11.182 -7.308 -1.543 1.00 98.25 215 CYS A CA 1
ATOM 1701 C C . CYS A 1 215 ? -11.467 -6.013 -0.774 1.00 98.25 215 CYS A C 1
ATOM 1703 O O . CYS A 1 215 ? -12.602 -5.551 -0.719 1.00 98.25 215 CYS A O 1
ATOM 1705 N N . GLY A 1 216 ? -10.423 -5.382 -0.229 1.00 96.38 216 GLY A N 1
ATOM 1706 C CA . GLY A 1 216 ? -10.543 -4.079 0.438 1.00 96.38 216 GLY A CA 1
ATOM 1707 C C . GLY A 1 216 ? -9.212 -3.499 0.922 1.00 96.38 216 GLY A C 1
ATOM 1708 O O . GLY A 1 216 ? -8.151 -4.092 0.731 1.00 96.38 216 GLY A O 1
ATOM 1709 N N . GLY A 1 217 ? -9.237 -2.334 1.566 1.00 92.12 217 GLY A N 1
ATOM 1710 C CA . GLY A 1 217 ? -8.058 -1.802 2.262 1.00 92.12 217 GLY A CA 1
ATOM 1711 C C . GLY A 1 217 ? -7.683 -2.649 3.484 1.00 92.12 217 GLY A C 1
ATOM 1712 O O . GLY A 1 217 ? -8.527 -3.343 4.049 1.00 92.12 217 GLY A O 1
ATOM 1713 N N . ALA A 1 218 ? -6.424 -2.600 3.931 1.00 89.75 218 ALA A N 1
ATOM 1714 C CA . ALA A 1 218 ? -5.995 -3.288 5.156 1.00 89.75 218 ALA A CA 1
ATOM 1715 C C . ALA A 1 218 ? -6.787 -2.867 6.409 1.00 89.75 218 ALA A C 1
ATOM 1717 O O . ALA A 1 218 ? -6.954 -3.674 7.320 1.00 89.75 218 ALA A O 1
ATOM 1718 N N . ASP A 1 219 ? -7.308 -1.641 6.443 1.00 84.31 219 ASP A N 1
ATOM 1719 C CA . ASP A 1 219 ? -8.215 -1.140 7.479 1.00 84.31 219 ASP A CA 1
ATOM 1720 C C . ASP A 1 219 ? -9.607 -1.769 7.440 1.00 84.31 219 ASP A C 1
ATOM 1722 O O . ASP A 1 219 ? -10.280 -1.794 8.462 1.00 84.31 219 ASP A O 1
ATOM 1726 N N . LEU A 1 220 ? -10.036 -2.317 6.302 1.00 92.50 220 LEU A N 1
ATOM 1727 C CA . LEU A 1 220 ? -11.317 -3.012 6.221 1.00 92.50 220 LEU A CA 1
ATOM 1728 C C . LEU A 1 220 ? -11.239 -4.440 6.751 1.00 92.50 220 LEU A C 1
ATOM 1730 O O . LEU A 1 220 ? -12.273 -5.004 7.084 1.00 92.50 220 LEU A O 1
ATOM 1734 N N . ARG A 1 221 ? -10.041 -5.026 6.911 1.00 91.06 221 ARG A N 1
ATOM 1735 C CA . ARG A 1 221 ? -9.896 -6.362 7.516 1.00 91.06 221 ARG A CA 1
ATOM 1736 C C . ARG A 1 221 ? -10.604 -6.446 8.868 1.00 91.06 221 ARG A C 1
ATOM 1738 O O . ARG A 1 221 ? -11.285 -7.431 9.131 1.00 91.06 221 ARG A O 1
ATOM 1745 N N . PHE A 1 222 ? -10.445 -5.413 9.692 1.00 89.12 222 PHE A N 1
ATOM 1746 C CA . PHE A 1 222 ? -11.135 -5.287 10.965 1.00 89.12 222 PHE A CA 1
ATOM 1747 C C . PHE A 1 222 ? -11.504 -3.820 11.240 1.00 89.12 222 PHE A C 1
ATOM 1749 O O . PHE A 1 222 ? -10.628 -2.960 11.143 1.00 89.12 222 PHE A O 1
ATOM 1756 N N . PRO A 1 223 ? -12.755 -3.522 11.638 1.00 90.00 223 PRO A N 1
ATOM 1757 C CA . PRO A 1 223 ? -13.820 -4.486 11.934 1.00 90.00 223 PRO A CA 1
ATOM 1758 C C . PRO A 1 223 ? -14.627 -4.941 10.709 1.00 90.00 223 PRO A C 1
ATOM 1760 O O . PRO A 1 223 ? -15.348 -5.922 10.799 1.00 90.00 223 PRO A O 1
ATOM 1763 N N . HIS A 1 224 ? -14.523 -4.264 9.561 1.00 94.00 224 HIS A N 1
ATOM 1764 C CA . HIS A 1 224 ? -15.534 -4.372 8.502 1.00 94.00 224 HIS A CA 1
ATOM 1765 C C . HIS A 1 224 ? -15.714 -5.790 7.921 1.00 94.00 224 HIS A C 1
ATOM 1767 O O . HIS A 1 224 ? -16.773 -6.385 8.098 1.00 94.00 224 HIS A O 1
ATOM 1773 N N . HIS A 1 225 ? -14.676 -6.371 7.327 1.00 96.81 225 HIS A N 1
ATOM 1774 C CA . HIS A 1 225 ? -14.719 -7.697 6.700 1.00 96.81 225 HIS A CA 1
ATOM 1775 C C . HIS A 1 225 ? -14.895 -8.830 7.720 1.00 96.81 225 HIS A C 1
ATOM 1777 O O . HIS A 1 225 ? -15.497 -9.863 7.422 1.00 96.81 225 HIS A O 1
ATOM 1783 N N . GLU A 1 226 ? -14.361 -8.652 8.932 1.00 95.12 226 GLU A N 1
ATOM 1784 C CA . GLU A 1 226 ? -14.605 -9.562 10.053 1.00 95.12 226 GLU A CA 1
ATOM 1785 C C . GLU A 1 226 ? -16.105 -9.615 10.378 1.00 95.12 226 GLU A C 1
ATOM 1787 O O . GLU A 1 226 ? -16.675 -10.702 10.456 1.00 95.12 226 GLU A O 1
ATOM 1792 N N . ASN A 1 227 ? -16.760 -8.454 10.449 1.00 95.75 227 ASN A N 1
ATOM 1793 C CA . ASN A 1 227 ? -18.192 -8.321 10.714 1.00 95.75 227 ASN A CA 1
ATOM 1794 C C . ASN A 1 227 ? -19.065 -8.812 9.552 1.00 95.75 227 ASN A C 1
ATOM 1796 O O . ASN A 1 227 ? -20.145 -9.360 9.777 1.00 95.75 227 ASN A O 1
ATOM 1800 N N . GLU A 1 228 ? -18.614 -8.657 8.308 1.00 97.50 228 GLU A N 1
ATOM 1801 C CA . GLU A 1 228 ? -19.273 -9.264 7.147 1.00 97.50 228 GLU A CA 1
ATOM 1802 C C . GLU A 1 228 ? -19.234 -10.793 7.221 1.00 97.50 228 GLU A C 1
ATOM 1804 O O . GLU A 1 228 ? -20.271 -11.458 7.124 1.00 97.50 228 GLU A O 1
ATOM 1809 N N . ARG A 1 229 ? -18.046 -11.365 7.478 1.00 96.00 229 ARG A N 1
ATOM 1810 C CA . ARG A 1 229 ? -17.901 -12.813 7.669 1.00 96.00 229 ARG A CA 1
ATOM 1811 C C . ARG A 1 229 ? -18.768 -13.290 8.832 1.00 96.00 229 ARG A C 1
ATOM 1813 O O . ARG A 1 229 ? -19.422 -14.321 8.706 1.00 96.00 229 ARG A O 1
ATOM 1820 N N . ALA A 1 230 ? -18.785 -12.552 9.940 1.00 95.88 230 ALA A N 1
ATOM 1821 C CA . ALA A 1 230 ? -19.530 -12.901 11.142 1.00 95.88 230 ALA A CA 1
ATOM 1822 C C . ALA A 1 230 ? -21.035 -13.034 10.881 1.00 95.88 230 ALA A C 1
ATOM 1824 O O . ALA A 1 230 ? -21.644 -14.020 11.292 1.00 95.88 230 ALA A O 1
ATOM 1825 N N . GLN A 1 231 ? -21.621 -12.098 10.132 1.00 97.56 231 GLN A N 1
ATOM 1826 C CA . GLN A 1 231 ? -23.027 -12.167 9.728 1.00 97.56 231 GLN A CA 1
ATOM 1827 C C . GLN A 1 231 ? -23.309 -13.381 8.836 1.00 97.56 231 GLN A C 1
ATOM 1829 O O . GLN A 1 231 ? -24.267 -14.113 9.080 1.00 97.56 231 GLN A O 1
ATOM 1834 N N . ALA A 1 232 ? -22.458 -13.648 7.838 1.00 96.25 232 ALA A N 1
ATOM 1835 C CA . ALA A 1 232 ? -22.619 -14.817 6.974 1.00 96.25 232 ALA A CA 1
ATOM 1836 C C . ALA A 1 232 ? -22.517 -16.139 7.760 1.00 96.25 232 ALA A C 1
ATOM 1838 O O . ALA A 1 232 ? -23.335 -17.041 7.568 1.00 96.25 232 ALA A O 1
ATOM 1839 N N . VAL A 1 233 ? -21.567 -16.236 8.695 1.00 95.19 233 VAL A N 1
ATOM 1840 C CA . VAL A 1 233 ? -21.396 -17.401 9.578 1.00 95.19 233 VAL A CA 1
ATOM 1841 C C . VAL A 1 233 ? -22.599 -17.577 10.507 1.00 95.19 233 VAL A C 1
ATOM 1843 O O . VAL A 1 233 ? -23.110 -18.689 10.616 1.00 95.19 233 VAL A O 1
ATOM 1846 N N . ALA A 1 234 ? -23.105 -16.503 11.119 1.00 96.50 234 ALA A N 1
ATOM 1847 C CA . ALA A 1 234 ? -24.308 -16.542 11.957 1.00 96.50 234 ALA A CA 1
ATOM 1848 C C . ALA A 1 234 ? -25.562 -16.995 11.182 1.00 96.50 234 ALA A C 1
ATOM 1850 O O . ALA A 1 234 ? -26.437 -17.675 11.724 1.00 96.50 234 ALA A O 1
ATOM 1851 N N . LEU A 1 235 ? -25.635 -16.684 9.885 1.00 95.62 235 LEU A N 1
ATOM 1852 C CA . LEU A 1 235 ? -26.670 -17.188 8.975 1.00 95.62 235 LEU A CA 1
ATOM 1853 C C . LEU A 1 235 ? -26.453 -18.652 8.556 1.00 95.62 235 LEU A C 1
ATOM 1855 O O . LEU A 1 235 ? -27.327 -19.240 7.914 1.00 95.62 235 LEU A O 1
ATOM 1859 N N . GLY A 1 236 ? -25.317 -19.262 8.901 1.00 95.19 236 GLY A N 1
ATOM 1860 C CA . GLY A 1 236 ? -24.928 -20.598 8.448 1.00 95.19 236 GLY A CA 1
ATOM 1861 C C . GLY A 1 236 ? -24.588 -20.658 6.955 1.00 95.19 236 GLY A C 1
ATOM 1862 O O . GLY A 1 236 ? -24.752 -21.709 6.338 1.00 95.19 236 GLY A O 1
ATOM 1863 N N . ARG A 1 237 ? -24.159 -19.536 6.366 1.00 95.19 237 ARG A N 1
ATOM 1864 C CA . ARG A 1 237 ? -23.842 -19.393 4.939 1.00 95.19 237 ARG A CA 1
ATOM 1865 C C . ARG A 1 237 ? -22.338 -19.349 4.704 1.00 95.19 237 ARG A C 1
ATOM 1867 O O . ARG A 1 237 ? -21.564 -18.915 5.559 1.00 95.19 237 ARG A O 1
ATOM 1874 N N . ARG A 1 238 ? -21.907 -19.749 3.505 1.00 94.38 238 ARG A N 1
ATOM 1875 C CA . ARG A 1 238 ? -20.518 -19.516 3.066 1.00 94.38 238 ARG A CA 1
ATOM 1876 C C . ARG A 1 238 ? -20.394 -18.108 2.495 1.00 94.38 238 ARG A C 1
ATOM 1878 O O . ARG A 1 238 ? -21.241 -17.694 1.712 1.00 94.38 238 ARG A O 1
ATOM 1885 N N . PHE A 1 239 ? -19.307 -17.414 2.828 1.00 95.81 239 PHE A N 1
ATOM 1886 C CA . PHE A 1 239 ? -19.053 -16.057 2.337 1.00 95.81 239 PHE A CA 1
ATOM 1887 C C . PHE A 1 239 ? -18.071 -16.038 1.156 1.00 95.81 239 PHE A C 1
ATOM 1889 O O . PHE A 1 239 ? -18.431 -16.492 0.074 1.00 95.81 239 PHE A O 1
ATOM 1896 N N . ALA A 1 240 ? -16.832 -15.586 1.361 1.00 96.38 240 ALA A N 1
ATOM 1897 C CA . ALA A 1 240 ? -15.763 -15.598 0.365 1.00 96.38 240 ALA A CA 1
ATOM 1898 C C . ALA A 1 240 ? -14.749 -16.724 0.627 1.00 96.38 240 ALA A C 1
ATOM 1900 O O . ALA A 1 240 ? -14.462 -17.050 1.784 1.00 96.38 240 ALA A O 1
ATOM 1901 N N . ARG A 1 241 ? -14.171 -17.297 -0.436 1.00 95.19 241 ARG A N 1
ATOM 1902 C CA . ARG A 1 241 ? -13.098 -18.310 -0.347 1.00 95.19 241 ARG A CA 1
ATOM 1903 C C . ARG A 1 241 ? -11.750 -17.688 -0.004 1.00 95.19 241 ARG A C 1
ATOM 1905 O O . ARG A 1 241 ? -11.008 -18.217 0.826 1.00 95.19 241 ARG A O 1
ATOM 1912 N N . HIS A 1 242 ? -11.451 -16.553 -0.627 1.00 96.44 242 HIS A N 1
ATOM 1913 C CA . HIS A 1 242 ? -10.202 -15.827 -0.460 1.00 96.44 242 HIS A CA 1
ATOM 1914 C C . HIS A 1 242 ? -10.449 -14.370 -0.071 1.00 96.44 242 HIS A C 1
ATOM 1916 O O . HIS A 1 242 ? -11.459 -13.769 -0.434 1.00 96.44 242 HIS A O 1
ATOM 1922 N N . TRP A 1 243 ? -9.479 -13.802 0.643 1.00 96.62 243 TRP A N 1
ATOM 1923 C CA . TRP A 1 243 ? -9.484 -12.412 1.081 1.00 96.62 243 TRP A CA 1
ATOM 1924 C C . TRP A 1 243 ? -8.182 -11.747 0.663 1.00 96.62 243 TRP A C 1
ATOM 1926 O O . TRP A 1 243 ? -7.105 -12.312 0.870 1.00 96.62 243 TRP A O 1
ATOM 1936 N N . MET A 1 244 ? -8.279 -10.547 0.104 1.00 96.69 244 MET A N 1
ATOM 1937 C CA . MET A 1 244 ? -7.129 -9.768 -0.336 1.00 96.69 244 MET A CA 1
ATOM 1938 C C . MET A 1 244 ? -7.231 -8.346 0.205 1.00 96.69 244 MET A C 1
ATOM 1940 O O . MET A 1 244 ? -8.268 -7.698 0.094 1.00 96.69 244 MET A O 1
ATOM 1944 N N . HIS A 1 245 ? -6.139 -7.866 0.806 1.00 97.00 245 HIS A N 1
ATOM 1945 C CA . HIS A 1 245 ? -6.072 -6.525 1.381 1.00 97.00 245 HIS A CA 1
ATOM 1946 C C . HIS A 1 245 ? -4.825 -5.783 0.918 1.00 97.00 245 HIS A C 1
ATOM 1948 O O . HIS A 1 245 ? -3.713 -6.296 1.068 1.00 97.00 245 HIS A O 1
ATOM 1954 N N . ASN A 1 246 ? -4.993 -4.564 0.403 1.00 95.81 246 ASN A N 1
ATOM 1955 C CA . ASN A 1 246 ? -3.869 -3.704 0.037 1.00 95.81 246 ASN A CA 1
ATOM 1956 C C . ASN A 1 246 ? -3.327 -2.920 1.242 1.00 95.81 246 ASN A C 1
ATOM 1958 O O . ASN A 1 246 ? -4.070 -2.535 2.143 1.00 95.81 246 ASN A O 1
ATOM 1962 N N . GLY A 1 247 ? -2.024 -2.633 1.226 1.00 91.38 247 GLY A N 1
ATOM 1963 C CA . GLY A 1 247 ? -1.356 -1.822 2.243 1.00 91.38 247 GLY A CA 1
ATOM 1964 C C . GLY A 1 247 ? -1.786 -0.349 2.229 1.00 91.38 247 GLY A C 1
ATOM 1965 O O . GLY A 1 247 ? -2.428 0.129 1.289 1.00 91.38 247 GLY A O 1
ATOM 1966 N N . PHE A 1 248 ? -1.395 0.393 3.267 1.00 87.62 248 PHE A N 1
ATOM 1967 C CA . PHE A 1 248 ? -1.741 1.809 3.432 1.00 87.62 248 PHE A CA 1
ATOM 1968 C C . PHE A 1 248 ? -0.904 2.751 2.574 1.00 87.62 248 PHE A C 1
ATOM 1970 O O . PHE A 1 248 ? 0.259 2.482 2.273 1.00 87.62 248 PHE A O 1
ATOM 1977 N N . VAL A 1 249 ? -1.474 3.904 2.231 1.00 85.75 249 VAL A N 1
ATOM 1978 C CA . VAL A 1 249 ? -0.667 5.053 1.816 1.00 85.75 249 VAL A CA 1
ATOM 1979 C C . VAL A 1 249 ? -0.129 5.742 3.070 1.00 85.75 249 VAL A C 1
ATOM 1981 O O . VAL A 1 249 ? -0.890 6.045 3.993 1.00 85.75 249 VAL A O 1
ATOM 1984 N N . VAL A 1 250 ? 1.181 5.955 3.104 1.00 79.75 250 VAL A N 1
ATOM 1985 C CA . VAL A 1 250 ? 1.908 6.549 4.228 1.00 79.75 250 VAL A CA 1
ATOM 1986 C C . VAL A 1 250 ? 2.683 7.790 3.783 1.00 79.75 250 VAL A C 1
ATOM 1988 O O . VAL A 1 250 ? 2.964 7.962 2.593 1.00 79.75 250 VAL A O 1
ATOM 1991 N N . ASP A 1 251 ? 3.006 8.659 4.734 1.00 70.00 251 ASP A N 1
ATOM 1992 C CA . ASP A 1 251 ? 3.843 9.840 4.516 1.00 70.00 251 ASP A CA 1
ATOM 1993 C C . ASP A 1 251 ? 5.354 9.508 4.496 1.00 70.00 251 ASP A C 1
ATOM 1995 O O . ASP A 1 251 ? 5.771 8.340 4.469 1.00 70.00 251 ASP A O 1
ATOM 1999 N N . ALA A 1 252 ? 6.200 10.545 4.451 1.00 61.34 252 ALA A N 1
ATOM 2000 C CA . ALA A 1 252 ? 7.655 10.400 4.396 1.00 61.34 252 ALA A CA 1
ATOM 2001 C C . ALA A 1 252 ? 8.217 9.726 5.663 1.00 61.34 252 ALA A C 1
ATOM 2003 O O . ALA A 1 252 ? 9.139 8.900 5.573 1.00 61.34 252 ALA A O 1
ATOM 2004 N N . GLU A 1 253 ? 7.613 10.006 6.815 1.00 57.59 253 GLU A N 1
ATOM 2005 C CA . GLU A 1 253 ? 7.918 9.456 8.134 1.00 57.59 253 GLU A CA 1
ATOM 2006 C C . GLU A 1 253 ? 7.413 8.011 8.298 1.00 57.59 253 GLU A C 1
ATOM 2008 O O . GLU A 1 253 ? 7.914 7.272 9.150 1.00 57.59 253 GLU A O 1
ATOM 2013 N N . GLY A 1 254 ? 6.520 7.564 7.409 1.00 60.16 254 GLY A N 1
ATOM 2014 C CA . GLY A 1 254 ? 5.936 6.225 7.403 1.00 60.16 254 GLY A CA 1
ATOM 2015 C C . GLY A 1 254 ? 4.665 6.108 8.242 1.00 60.16 254 GLY A C 1
ATOM 2016 O O . GLY A 1 254 ? 4.210 4.990 8.481 1.00 60.16 254 GLY A O 1
ATOM 2017 N N . GLU A 1 255 ? 4.094 7.231 8.673 1.00 60.00 255 GLU A N 1
ATOM 2018 C CA . GLU A 1 255 ? 2.806 7.285 9.354 1.00 60.00 255 GLU A CA 1
ATOM 2019 C C . GLU A 1 255 ? 1.666 7.219 8.331 1.00 60.00 255 GLU A C 1
ATOM 2021 O O . GLU A 1 255 ? 1.816 7.602 7.165 1.00 60.00 255 GLU A O 1
ATOM 2026 N N . LYS A 1 256 ? 0.495 6.715 8.747 1.00 61.44 256 LYS A N 1
ATOM 2027 C CA . LYS A 1 256 ? -0.703 6.745 7.893 1.00 61.44 256 LYS A CA 1
ATOM 2028 C C . LYS A 1 256 ? -0.982 8.201 7.534 1.00 61.44 256 LYS A C 1
ATOM 2030 O O . LYS A 1 256 ? -1.104 9.040 8.428 1.00 61.44 256 LYS A O 1
ATOM 2035 N N . MET A 1 257 ? -1.089 8.488 6.235 1.00 62.12 257 MET A N 1
ATOM 2036 C CA . MET A 1 257 ? -1.196 9.866 5.766 1.00 62.12 257 MET A CA 1
ATOM 2037 C C . MET A 1 257 ? -2.412 10.551 6.409 1.00 62.12 257 MET A C 1
ATOM 2039 O O . MET A 1 257 ? -3.559 10.194 6.144 1.00 62.12 257 MET A O 1
ATOM 2043 N N . SER A 1 258 ? -2.131 11.514 7.285 1.00 44.25 258 SER A N 1
ATOM 2044 C CA . SER A 1 258 ? -3.113 12.339 8.004 1.00 44.25 258 SER A CA 1
ATOM 2045 C C . SER A 1 258 ? -2.913 13.837 7.744 1.00 44.25 258 SER A C 1
ATOM 2047 O O . SER A 1 258 ? -3.705 14.656 8.206 1.00 44.25 258 SER A O 1
ATOM 2049 N N . LYS A 1 259 ? -1.868 14.199 6.985 1.00 41.81 259 LYS A N 1
ATOM 2050 C CA . LYS A 1 259 ? -1.508 15.566 6.590 1.00 41.81 259 LYS A CA 1
ATOM 2051 C C . LYS A 1 259 ? -1.220 15.614 5.087 1.00 41.81 259 LYS A C 1
ATOM 2053 O O . LYS A 1 259 ? -0.714 14.641 4.532 1.00 41.81 259 LYS A O 1
ATOM 2058 N N . SER A 1 260 ? -1.583 16.724 4.445 1.00 43.62 260 SER A N 1
ATOM 2059 C CA . SER A 1 260 ? -1.470 16.927 2.997 1.00 43.62 260 SER A CA 1
ATOM 2060 C C . SER A 1 260 ? -0.016 16.933 2.514 1.00 43.62 260 SER A C 1
ATOM 2062 O O . SER A 1 260 ? 0.899 17.352 3.227 1.00 43.62 260 SER A O 1
ATOM 2064 N N . LEU A 1 261 ? 0.199 16.505 1.269 1.00 48.09 261 LEU A N 1
ATOM 2065 C CA . LEU A 1 261 ? 1.481 16.622 0.579 1.00 48.09 261 LEU A CA 1
ATOM 2066 C C . LEU A 1 261 ? 1.608 18.048 0.015 1.00 48.09 261 LEU A C 1
ATOM 2068 O O . LEU A 1 261 ? 1.285 18.302 -1.145 1.00 48.09 261 LEU A O 1
ATOM 2072 N N . GLY A 1 262 ? 2.013 19.012 0.845 1.00 56.09 262 GLY A N 1
ATOM 2073 C CA . GLY A 1 262 ? 1.944 20.427 0.458 1.00 56.09 262 GLY A CA 1
ATOM 2074 C C . GLY A 1 262 ? 0.495 20.838 0.150 1.00 56.09 262 GLY A C 1
ATOM 2075 O O . GLY A 1 262 ? -0.371 20.680 1.011 1.00 56.09 262 GLY A O 1
ATOM 2076 N N . ASN A 1 263 ? 0.233 21.311 -1.078 1.00 45.06 263 ASN A N 1
ATOM 2077 C CA . ASN A 1 263 ? -1.104 21.689 -1.571 1.00 45.06 263 ASN A CA 1
ATOM 2078 C C . ASN A 1 263 ? -1.941 20.504 -2.104 1.00 45.06 263 ASN A C 1
ATOM 2080 O O . ASN A 1 263 ? -3.084 20.712 -2.492 1.00 45.06 263 ASN A O 1
ATOM 2084 N N . VAL A 1 264 ? -1.399 19.280 -2.162 1.00 56.31 264 VAL A N 1
ATOM 2085 C CA . VAL A 1 264 ? -2.164 18.081 -2.550 1.00 56.31 264 VAL A CA 1
ATOM 2086 C C . VAL A 1 264 ? -2.842 17.526 -1.299 1.00 56.31 264 VAL A C 1
ATOM 2088 O O . VAL A 1 264 ? -2.215 16.840 -0.486 1.00 56.31 264 VAL A O 1
ATOM 2091 N N . ALA A 1 265 ? -4.116 17.861 -1.114 1.00 60.75 265 ALA A N 1
ATOM 2092 C CA . ALA A 1 265 ? -4.920 17.403 0.013 1.00 60.75 265 ALA A CA 1
ATOM 2093 C C . ALA A 1 265 ? -5.638 16.078 -0.286 1.00 60.75 265 ALA A C 1
ATOM 2095 O O . ALA A 1 265 ? -5.897 15.298 0.632 1.00 60.75 265 ALA A O 1
ATOM 2096 N N . ASN A 1 266 ? -5.962 15.807 -1.552 1.00 76.06 266 ASN A N 1
ATOM 2097 C CA . ASN A 1 266 ? -6.724 14.626 -1.958 1.00 76.06 266 ASN A CA 1
ATOM 2098 C C . ASN A 1 266 ? -6.279 14.077 -3.334 1.00 76.06 266 ASN A C 1
ATOM 2100 O O . ASN A 1 266 ? -5.302 14.546 -3.915 1.00 76.06 266 ASN A O 1
ATOM 2104 N N . LEU A 1 267 ? -6.948 13.027 -3.828 1.00 89.50 267 LEU A N 1
ATOM 2105 C CA . LEU A 1 267 ? -6.580 12.386 -5.095 1.00 89.50 267 LEU A CA 1
ATOM 2106 C C . LEU A 1 267 ? -6.772 13.325 -6.290 1.00 89.50 267 LEU A C 1
ATOM 2108 O O . LEU A 1 267 ? -5.932 13.330 -7.179 1.00 89.50 267 LEU A O 1
ATOM 2112 N N . ILE A 1 268 ? -7.836 14.126 -6.299 1.00 88.56 268 ILE A N 1
ATOM 2113 C CA . ILE A 1 268 ? -8.158 15.054 -7.390 1.00 88.56 268 ILE A CA 1
ATOM 2114 C C . ILE A 1 268 ? -7.017 16.055 -7.563 1.00 88.56 268 ILE A C 1
ATOM 2116 O O . ILE A 1 268 ? -6.496 16.187 -8.664 1.00 88.56 268 ILE A O 1
ATOM 2120 N N . ASP A 1 269 ? -6.543 16.648 -6.464 1.00 85.75 269 ASP A N 1
ATOM 2121 C CA . ASP A 1 269 ? -5.439 17.613 -6.503 1.00 85.75 269 ASP A CA 1
ATOM 2122 C C . ASP A 1 269 ? -4.158 17.001 -7.099 1.00 85.75 269 ASP A C 1
ATOM 2124 O O . ASP A 1 269 ? -3.392 17.697 -7.764 1.00 85.75 269 ASP A O 1
ATOM 2128 N N . LEU A 1 270 ? -3.912 15.703 -6.867 1.00 87.25 270 LEU A N 1
ATOM 2129 C CA . LEU A 1 270 ? -2.780 14.989 -7.464 1.00 87.25 270 LEU A CA 1
ATOM 2130 C C . LEU A 1 270 ? -2.979 14.803 -8.970 1.00 87.25 270 LEU A C 1
ATOM 2132 O O . LEU A 1 270 ? -2.046 15.027 -9.736 1.00 87.25 270 LEU A O 1
ATOM 2136 N N . LEU A 1 271 ? -4.181 14.412 -9.392 1.00 88.25 271 LEU A N 1
ATOM 2137 C CA . LEU A 1 271 ? -4.506 14.202 -10.804 1.00 88.25 271 LEU A CA 1
ATOM 2138 C C . LEU A 1 271 ? -4.550 15.510 -11.603 1.00 88.25 271 LEU A C 1
ATOM 2140 O O . LEU A 1 271 ? -4.411 15.477 -12.823 1.00 88.25 271 LEU A O 1
ATOM 2144 N N . ASP A 1 272 ? -4.795 16.645 -10.947 1.00 85.69 272 ASP A N 1
ATOM 2145 C CA . ASP A 1 272 ? -4.757 17.972 -11.570 1.00 85.69 272 ASP A CA 1
ATOM 2146 C C . ASP A 1 272 ? -3.314 18.462 -11.778 1.00 85.69 272 ASP A C 1
ATOM 2148 O O . ASP A 1 272 ? -3.055 19.279 -12.659 1.00 85.69 272 ASP A O 1
ATOM 2152 N N . GLN A 1 273 ? -2.368 17.969 -10.973 1.00 83.06 273 GLN A N 1
ATOM 2153 C CA . GLN A 1 273 ? -0.965 18.399 -10.994 1.00 83.06 273 GLN A CA 1
ATOM 2154 C C . GLN A 1 273 ? -0.041 17.461 -11.776 1.00 83.06 273 GLN A C 1
ATOM 2156 O O . GLN A 1 273 ? 0.996 17.902 -12.267 1.00 83.06 273 GLN A O 1
ATOM 2161 N N . TYR A 1 274 ? -0.385 16.178 -11.874 1.00 85.94 274 TYR A N 1
ATOM 2162 C CA . TYR A 1 274 ? 0.461 15.151 -12.474 1.00 85.94 274 TYR A CA 1
ATOM 2163 C C . TYR A 1 274 ? -0.316 14.308 -13.478 1.00 85.94 274 TYR A C 1
ATOM 2165 O O . TYR A 1 274 ? -1.525 14.123 -13.349 1.00 85.94 274 TYR A O 1
ATOM 2173 N N . ASP A 1 275 ? 0.409 13.718 -14.432 1.00 88.56 275 ASP A N 1
ATOM 2174 C CA . ASP A 1 275 ? -0.131 12.653 -15.277 1.00 88.56 275 ASP A CA 1
ATOM 2175 C C . ASP A 1 275 ? -0.665 11.510 -14.380 1.00 88.56 275 ASP A C 1
ATOM 2177 O O . ASP A 1 275 ? 0.107 10.938 -13.598 1.00 88.56 275 ASP A O 1
ATOM 2181 N N . PRO A 1 276 ? -1.956 11.136 -14.477 1.00 92.56 276 PRO A N 1
ATOM 2182 C CA . PRO A 1 276 ? -2.543 10.040 -13.704 1.00 92.56 276 PRO A CA 1
ATOM 2183 C C . PRO A 1 276 ? -1.774 8.712 -13.799 1.00 92.56 276 PRO A C 1
ATOM 2185 O O . PRO A 1 276 ? -1.719 7.944 -12.830 1.00 92.56 276 PRO A O 1
ATOM 2188 N N . ARG A 1 277 ? -1.116 8.448 -14.936 1.00 95.00 277 ARG A N 1
ATOM 2189 C CA . ARG A 1 277 ? -0.281 7.258 -15.153 1.00 95.00 277 ARG A CA 1
ATOM 2190 C C . ARG A 1 277 ? 0.938 7.238 -14.234 1.00 95.00 277 ARG A C 1
ATOM 2192 O O . ARG A 1 277 ? 1.393 6.155 -13.869 1.00 95.00 277 ARG A O 1
ATOM 2199 N N . ALA A 1 278 ? 1.441 8.395 -13.797 1.00 93.12 278 ALA A N 1
ATOM 2200 C CA . ALA A 1 278 ? 2.542 8.470 -12.838 1.00 93.12 278 ALA A CA 1
ATOM 2201 C C . ALA A 1 278 ? 2.137 7.913 -11.465 1.00 93.12 278 ALA A C 1
ATOM 2203 O O . ALA A 1 278 ? 2.943 7.256 -10.805 1.00 93.12 278 ALA A O 1
ATOM 2204 N N . TYR A 1 279 ? 0.876 8.094 -11.055 1.00 95.50 279 TYR A N 1
ATOM 2205 C CA . TYR A 1 279 ? 0.367 7.483 -9.828 1.00 95.50 279 TYR A CA 1
ATOM 2206 C C . TYR A 1 279 ? 0.272 5.958 -9.958 1.00 95.50 279 TYR A C 1
ATOM 2208 O O . TYR A 1 279 ? 0.755 5.238 -9.085 1.00 95.50 279 TYR A O 1
ATOM 2216 N N . ARG A 1 280 ? -0.257 5.446 -11.081 1.00 97.00 280 ARG A N 1
ATOM 2217 C CA . ARG A 1 280 ? -0.254 4.000 -11.383 1.00 97.00 280 ARG A CA 1
ATOM 2218 C C . ARG A 1 280 ? 1.171 3.432 -11.397 1.00 97.00 280 ARG A C 1
ATOM 2220 O O . ARG A 1 280 ? 1.415 2.411 -10.760 1.00 97.00 280 ARG A O 1
ATOM 2227 N N . MET A 1 281 ? 2.113 4.109 -12.057 1.00 95.25 281 MET A N 1
ATOM 2228 C CA . MET A 1 281 ? 3.533 3.741 -12.093 1.00 95.25 281 MET A CA 1
ATOM 2229 C C . MET A 1 281 ? 4.129 3.635 -10.684 1.00 95.25 281 MET A C 1
ATOM 2231 O O . MET A 1 281 ? 4.751 2.624 -10.359 1.00 95.25 281 MET A O 1
ATOM 2235 N N . LEU A 1 282 ? 3.893 4.635 -9.827 1.00 94.31 282 LEU A N 1
ATOM 2236 C CA . LEU A 1 282 ? 4.373 4.620 -8.444 1.00 94.31 282 LEU A CA 1
ATOM 2237 C C . LEU A 1 282 ? 3.871 3.386 -7.683 1.00 94.31 282 LEU A C 1
ATOM 2239 O O . LEU A 1 282 ? 4.633 2.731 -6.970 1.00 94.31 282 LEU A O 1
ATOM 2243 N N . LEU A 1 283 ? 2.582 3.069 -7.824 1.00 95.50 283 LEU A N 1
ATOM 2244 C CA . LEU A 1 283 ? 1.984 1.928 -7.137 1.00 95.50 283 LEU A CA 1
ATOM 2245 C C . LEU A 1 283 ? 2.508 0.593 -7.668 1.00 95.50 283 LEU A C 1
ATOM 2247 O O . LEU A 1 283 ? 2.747 -0.305 -6.871 1.00 95.50 283 LEU A O 1
ATOM 2251 N N . LEU A 1 284 ? 2.750 0.470 -8.976 1.00 96.88 284 LEU A N 1
ATOM 2252 C CA . LEU A 1 284 ? 3.324 -0.740 -9.571 1.00 96.88 284 LEU A CA 1
ATOM 2253 C C . LEU A 1 284 ? 4.728 -1.050 -9.030 1.00 96.88 284 LEU A C 1
ATOM 2255 O O . LEU A 1 284 ? 5.084 -2.216 -8.888 1.00 96.88 284 LEU A O 1
ATOM 2259 N N . GLN A 1 285 ? 5.505 -0.030 -8.662 1.00 92.38 285 GLN A N 1
ATOM 2260 C CA . GLN A 1 285 ? 6.861 -0.182 -8.119 1.00 92.38 285 GLN A CA 1
ATOM 2261 C C . GLN A 1 285 ? 6.905 -0.675 -6.661 1.00 92.38 285 GLN A C 1
ATOM 2263 O O . GLN A 1 285 ? 7.986 -0.936 -6.133 1.00 92.38 285 GLN A O 1
ATOM 2268 N N . THR A 1 286 ? 5.757 -0.803 -5.990 1.00 90.00 286 THR A N 1
ATOM 2269 C CA . THR A 1 286 ? 5.662 -1.274 -4.603 1.00 90.00 286 THR A CA 1
ATOM 2270 C C . THR A 1 286 ? 4.684 -2.437 -4.510 1.00 90.00 286 THR A C 1
ATOM 2272 O O . THR A 1 286 ? 3.557 -2.339 -4.979 1.00 90.00 286 THR A O 1
ATOM 2275 N N . HIS A 1 287 ? 5.075 -3.524 -3.841 1.00 95.12 287 HIS A N 1
ATOM 2276 C CA . HIS A 1 287 ? 4.181 -4.664 -3.635 1.00 95.12 287 HIS A CA 1
ATOM 2277 C C . HIS A 1 287 ? 2.850 -4.231 -2.994 1.00 95.12 287 HIS A C 1
ATOM 2279 O O . HIS A 1 287 ? 2.841 -3.476 -2.014 1.00 95.12 287 HIS A O 1
ATOM 2285 N N . TYR A 1 288 ? 1.720 -4.739 -3.495 1.00 96.62 288 TYR A N 1
ATOM 2286 C CA . TYR A 1 288 ? 0.389 -4.227 -3.144 1.00 96.62 288 TYR A CA 1
ATOM 2287 C C . TYR A 1 288 ? 0.057 -4.319 -1.642 1.00 96.62 288 TYR A C 1
ATOM 2289 O O . TYR A 1 288 ? -0.725 -3.511 -1.139 1.00 96.62 288 TYR A O 1
ATOM 2297 N N . ARG A 1 289 ? 0.667 -5.265 -0.917 1.00 94.31 289 ARG A N 1
ATOM 2298 C CA . ARG A 1 289 ? 0.520 -5.460 0.544 1.00 94.31 289 ARG A CA 1
ATOM 2299 C C . ARG A 1 289 ? 1.377 -4.515 1.387 1.00 94.31 289 ARG A C 1
ATOM 2301 O O . ARG A 1 289 ? 1.073 -4.304 2.557 1.00 94.31 289 ARG A O 1
ATOM 2308 N N . SER A 1 290 ? 2.432 -3.942 0.816 1.00 91.56 290 SER A N 1
ATOM 2309 C CA . SER A 1 290 ? 3.384 -3.094 1.538 1.00 91.56 290 SER A CA 1
ATOM 2310 C C . SER A 1 290 ? 2.866 -1.661 1.662 1.00 91.56 290 SER A C 1
ATOM 2312 O O . SER A 1 290 ? 2.230 -1.165 0.733 1.00 91.56 290 SER A O 1
ATOM 2314 N N . PRO A 1 291 ? 3.137 -0.928 2.753 1.00 88.06 291 PRO A N 1
ATOM 2315 C CA . PRO A 1 291 ? 2.867 0.507 2.793 1.00 88.06 291 PRO A CA 1
ATOM 2316 C C . PRO A 1 291 ? 3.570 1.234 1.637 1.00 88.06 291 PRO A C 1
ATOM 2318 O O . PRO A 1 291 ? 4.712 0.912 1.315 1.00 88.06 291 PRO A O 1
ATOM 2321 N N . VAL A 1 292 ? 2.892 2.197 1.005 1.00 87.19 292 VAL A N 1
ATOM 2322 C CA . VAL A 1 292 ? 3.449 2.980 -0.111 1.00 87.19 292 VAL A CA 1
ATOM 2323 C C . VAL A 1 292 ? 3.592 4.430 0.306 1.00 87.19 292 VAL A C 1
ATOM 2325 O O . VAL A 1 292 ? 2.648 5.030 0.821 1.00 87.19 292 VAL A O 1
ATOM 2328 N N . LYS A 1 293 ? 4.780 4.985 0.080 1.00 86.56 293 LYS A N 1
ATOM 2329 C CA . LYS A 1 293 ? 5.064 6.394 0.336 1.00 86.56 293 LYS A CA 1
ATOM 2330 C C . LYS A 1 293 ? 4.672 7.210 -0.882 1.00 86.56 293 LYS A C 1
ATOM 2332 O O . LYS A 1 293 ? 5.245 7.020 -1.953 1.00 86.56 293 LYS A O 1
ATOM 2337 N N . VAL A 1 294 ? 3.713 8.114 -0.711 1.00 83.81 294 VAL A N 1
ATOM 2338 C CA . VAL A 1 294 ? 3.336 9.068 -1.761 1.00 83.81 294 VAL A CA 1
ATOM 2339 C C . VAL A 1 294 ? 3.875 10.430 -1.357 1.00 83.81 294 VAL A C 1
ATOM 2341 O O . VAL A 1 294 ? 3.316 11.111 -0.504 1.00 83.81 294 VAL A O 1
ATOM 2344 N N . GLY A 1 295 ? 5.017 10.763 -1.952 1.00 81.81 295 GLY A N 1
ATOM 2345 C CA . GLY A 1 295 ? 5.753 12.008 -1.775 1.00 81.81 295 GLY A CA 1
ATOM 2346 C C . GLY A 1 295 ? 6.012 12.676 -3.123 1.00 81.81 295 GLY A C 1
ATOM 2347 O O . GLY A 1 295 ? 5.967 11.996 -4.149 1.00 81.81 295 GLY A O 1
ATOM 2348 N N . ARG A 1 296 ? 6.334 13.976 -3.126 1.00 79.88 296 ARG A N 1
ATOM 2349 C CA . ARG A 1 296 ? 6.693 14.703 -4.355 1.00 79.88 296 ARG A CA 1
ATOM 2350 C C . ARG A 1 296 ? 7.853 14.019 -5.078 1.00 79.88 296 ARG A C 1
ATOM 2352 O O . ARG A 1 296 ? 7.710 13.661 -6.235 1.00 79.88 296 ARG A O 1
ATOM 2359 N N . ASP A 1 297 ? 8.919 13.696 -4.349 1.00 77.00 297 ASP A N 1
ATOM 2360 C CA . ASP A 1 297 ? 10.095 13.008 -4.893 1.00 77.00 297 ASP A CA 1
ATOM 2361 C C . ASP A 1 297 ? 9.747 11.667 -5.564 1.00 77.00 297 ASP A C 1
ATOM 2363 O O . ASP A 1 297 ? 10.267 11.336 -6.629 1.00 77.00 297 ASP A O 1
ATOM 2367 N N . ASN A 1 298 ? 8.846 10.890 -4.956 1.00 82.19 298 ASN A N 1
ATOM 2368 C CA . ASN A 1 298 ? 8.431 9.582 -5.463 1.00 82.19 298 ASN A CA 1
ATOM 2369 C C . ASN A 1 298 ? 7.529 9.697 -6.700 1.00 82.19 298 ASN A C 1
ATOM 2371 O O . ASN A 1 298 ? 7.657 8.897 -7.631 1.00 82.19 298 ASN A O 1
ATOM 2375 N N . ILE A 1 299 ? 6.627 10.681 -6.724 1.00 84.62 299 ILE A N 1
ATOM 2376 C CA . ILE A 1 299 ? 5.791 10.959 -7.895 1.00 84.62 299 ILE A CA 1
ATOM 2377 C C . ILE A 1 299 ? 6.653 11.500 -9.038 1.00 84.62 299 ILE A C 1
ATOM 2379 O O . ILE A 1 299 ? 6.568 10.973 -10.142 1.00 84.62 299 ILE A O 1
ATOM 2383 N N . ASP A 1 300 ? 7.558 12.443 -8.775 1.00 79.69 300 ASP A N 1
ATOM 2384 C CA . ASP A 1 300 ? 8.484 12.992 -9.773 1.00 79.69 300 ASP A CA 1
ATOM 2385 C C . ASP A 1 300 ? 9.392 11.901 -10.366 1.00 79.69 300 ASP A C 1
ATOM 2387 O O . ASP A 1 300 ? 9.649 11.870 -11.572 1.00 79.69 300 ASP A O 1
ATOM 2391 N N . ALA A 1 301 ? 9.858 10.958 -9.541 1.00 78.25 301 ALA A N 1
ATOM 2392 C CA . ALA A 1 301 ? 10.588 9.785 -10.019 1.00 78.25 301 ALA A CA 1
ATOM 2393 C C . ALA A 1 301 ? 9.720 8.887 -10.917 1.00 78.25 301 ALA A C 1
ATOM 2395 O O . ALA A 1 301 ? 10.204 8.366 -11.923 1.00 78.25 301 ALA A O 1
ATOM 2396 N N . SER A 1 302 ? 8.435 8.740 -10.591 1.00 86.75 302 SER A N 1
ATOM 2397 C CA . SER A 1 302 ? 7.485 7.950 -11.382 1.00 86.75 302 SER A CA 1
ATOM 2398 C C . SER A 1 302 ? 7.142 8.621 -12.712 1.00 86.75 302 SER A C 1
ATOM 2400 O O . SER A 1 302 ? 7.045 7.928 -13.721 1.00 86.75 302 SER A O 1
ATOM 2402 N N . VAL A 1 303 ? 7.052 9.956 -12.748 1.00 85.56 303 VAL A N 1
ATOM 2403 C CA . VAL A 1 303 ? 6.925 10.743 -13.987 1.00 85.56 303 VAL A CA 1
ATOM 2404 C C . VAL A 1 303 ? 8.123 10.493 -14.904 1.00 85.56 303 VAL A C 1
ATOM 2406 O O . VAL A 1 303 ? 7.944 10.186 -16.079 1.00 85.56 303 VAL A O 1
ATOM 2409 N N . LYS A 1 304 ? 9.352 10.547 -14.373 1.00 80.38 304 LYS A N 1
ATOM 2410 C CA . LYS A 1 304 ? 10.569 10.266 -15.161 1.00 80.38 304 LYS A CA 1
ATOM 2411 C C . LYS A 1 304 ? 10.601 8.830 -15.684 1.00 80.38 304 LYS A C 1
ATOM 2413 O O . LYS A 1 304 ? 10.933 8.605 -16.844 1.00 80.38 304 LYS A O 1
ATOM 2418 N N . ALA A 1 305 ? 10.237 7.863 -14.842 1.00 82.81 305 ALA A N 1
ATOM 2419 C CA . ALA A 1 305 ? 10.176 6.458 -15.235 1.00 82.81 305 ALA A CA 1
ATOM 2420 C C . ALA A 1 305 ? 9.145 6.220 -16.353 1.00 82.81 305 ALA A C 1
ATOM 2422 O O . ALA A 1 305 ? 9.427 5.491 -17.303 1.00 82.81 305 ALA A O 1
ATOM 2423 N N . LEU A 1 306 ? 7.979 6.867 -16.261 1.00 89.94 306 LEU A N 1
ATOM 2424 C CA . LEU A 1 306 ? 6.945 6.831 -17.292 1.00 89.94 306 LEU A CA 1
ATOM 2425 C C . LEU A 1 306 ? 7.432 7.462 -18.604 1.00 89.94 306 LEU A C 1
ATOM 2427 O O . LEU A 1 306 ? 7.301 6.838 -19.651 1.00 89.94 306 LEU A O 1
ATOM 2431 N N . ALA A 1 307 ? 8.066 8.636 -18.548 1.00 85.06 307 ALA A N 1
ATOM 2432 C CA . ALA A 1 307 ? 8.632 9.294 -19.728 1.00 85.06 307 ALA A CA 1
ATOM 2433 C C . ALA A 1 307 ? 9.673 8.416 -20.447 1.00 85.06 307 ALA A C 1
ATOM 2435 O O . ALA A 1 307 ? 9.729 8.387 -21.677 1.00 85.06 307 ALA A O 1
ATOM 2436 N N . GLY A 1 308 ? 10.474 7.654 -19.694 1.00 83.44 308 GLY A N 1
ATOM 2437 C CA . GLY A 1 308 ? 11.391 6.665 -20.259 1.00 83.44 308 GLY A CA 1
ATOM 2438 C C . GLY A 1 308 ? 10.678 5.529 -21.006 1.00 83.44 308 GLY A C 1
ATOM 2439 O O . GLY A 1 308 ? 11.139 5.120 -22.073 1.00 83.44 308 GLY A O 1
ATOM 2440 N N . LEU A 1 309 ? 9.541 5.044 -20.494 1.00 91.00 309 LEU A N 1
ATOM 2441 C CA . LEU A 1 309 ? 8.733 4.034 -21.188 1.00 91.00 309 LEU A CA 1
ATOM 2442 C C . LEU A 1 309 ? 8.026 4.596 -22.425 1.00 91.00 309 LEU A C 1
ATOM 2444 O O . LEU A 1 309 ? 8.015 3.926 -23.453 1.00 91.00 309 LEU A O 1
ATOM 2448 N N . ASP A 1 310 ? 7.495 5.816 -22.353 1.00 92.44 310 ASP A N 1
ATOM 2449 C CA . ASP A 1 310 ? 6.873 6.496 -23.497 1.00 92.44 310 ASP A CA 1
ATOM 2450 C C . ASP A 1 310 ? 7.910 6.750 -24.610 1.00 92.44 310 ASP A C 1
ATOM 2452 O O . ASP A 1 310 ? 7.645 6.521 -25.791 1.00 92.44 310 ASP A O 1
ATOM 2456 N N . SER A 1 311 ? 9.138 7.127 -24.235 1.00 86.88 311 SER A N 1
ATOM 2457 C CA . SER A 1 311 ? 10.254 7.301 -25.177 1.00 86.88 311 SER A CA 1
ATOM 2458 C C . SER A 1 311 ? 10.650 5.979 -25.841 1.00 86.88 311 SER A C 1
ATOM 2460 O O . SER A 1 311 ? 10.866 5.921 -27.051 1.00 86.88 311 SER A O 1
ATOM 2462 N N . PHE A 1 312 ? 10.713 4.891 -25.065 1.00 89.38 312 PHE A N 1
ATOM 2463 C CA . PHE A 1 312 ? 10.936 3.549 -25.605 1.00 89.38 312 PHE A CA 1
ATOM 2464 C C . PHE A 1 312 ? 9.801 3.110 -26.542 1.00 89.38 312 PHE A C 1
ATOM 2466 O O . PHE A 1 312 ? 10.061 2.539 -27.603 1.00 89.38 312 PHE A O 1
ATOM 2473 N N . ALA A 1 313 ? 8.548 3.383 -26.178 1.00 91.88 313 ALA A N 1
ATOM 2474 C CA . ALA A 1 313 ? 7.388 3.047 -26.991 1.00 91.88 313 AL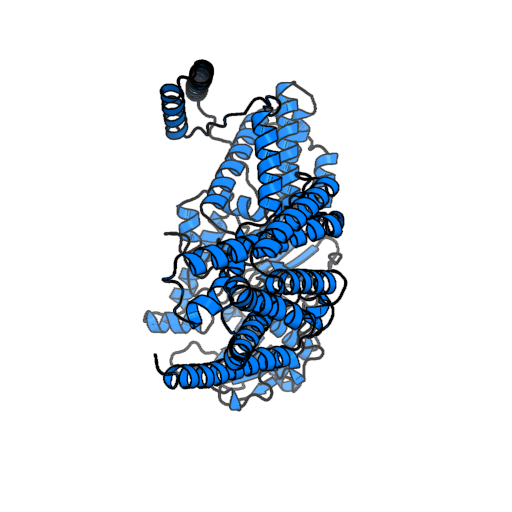A A CA 1
ATOM 2475 C C . ALA A 1 313 ? 7.425 3.768 -28.344 1.00 91.88 313 ALA A C 1
ATOM 2477 O O . ALA A 1 313 ? 7.236 3.114 -29.369 1.00 91.88 313 ALA A O 1
ATOM 2478 N N . ALA A 1 314 ? 7.743 5.066 -28.361 1.00 88.50 314 ALA A N 1
ATOM 2479 C CA . ALA A 1 314 ? 7.920 5.833 -29.594 1.00 88.50 314 ALA A CA 1
ATOM 2480 C C . ALA A 1 314 ? 9.077 5.287 -30.448 1.00 88.50 314 ALA A C 1
ATOM 2482 O O . ALA A 1 314 ? 8.932 5.064 -31.647 1.00 88.50 314 ALA A O 1
ATOM 2483 N N . ARG A 1 315 ? 10.223 4.994 -29.822 1.00 88.56 315 ARG A N 1
ATOM 2484 C CA . ARG A 1 315 ? 11.403 4.452 -30.510 1.00 88.56 315 ARG A CA 1
ATOM 2485 C C . ARG A 1 315 ? 11.161 3.075 -31.141 1.00 88.56 315 ARG A C 1
ATOM 2487 O O . ARG A 1 315 ? 11.722 2.776 -32.189 1.00 88.56 315 ARG A O 1
ATOM 2494 N N . SER A 1 316 ? 10.364 2.233 -30.491 1.00 92.06 316 SER A N 1
ATOM 2495 C CA . SER A 1 316 ? 10.076 0.860 -30.929 1.00 92.06 316 SER A CA 1
ATOM 2496 C C . SER A 1 316 ? 8.800 0.733 -31.765 1.00 92.06 316 SER A C 1
ATOM 2498 O O . SER A 1 316 ? 8.430 -0.378 -32.136 1.00 92.06 316 SER A O 1
ATOM 2500 N N . GLU A 1 317 ? 8.114 1.840 -32.066 1.00 89.81 317 GLU A N 1
ATOM 2501 C CA . GLU A 1 317 ? 6.812 1.834 -32.739 1.00 89.81 317 GLU A CA 1
ATOM 2502 C C . GLU A 1 317 ? 6.854 1.101 -34.084 1.00 89.81 317 GLU A C 1
ATOM 2504 O O . GLU A 1 317 ? 6.050 0.201 -34.311 1.00 89.81 317 GLU A O 1
ATOM 2509 N N . SER A 1 318 ? 7.836 1.399 -34.939 1.00 89.69 318 SER A N 1
ATOM 2510 C CA . SER A 1 318 ? 7.967 0.770 -36.261 1.00 89.69 318 SER A CA 1
ATOM 2511 C C . SER A 1 318 ? 8.178 -0.746 -36.206 1.00 89.69 318 SER A C 1
ATOM 2513 O O . SER A 1 318 ? 7.812 -1.441 -37.149 1.00 89.69 318 SER A O 1
ATOM 2515 N N . LEU A 1 319 ? 8.729 -1.266 -35.105 1.00 88.19 319 LEU A N 1
ATOM 2516 C CA . LEU A 1 319 ? 9.001 -2.694 -34.926 1.00 88.19 319 LEU A CA 1
ATOM 2517 C C . LEU A 1 319 ? 7.749 -3.505 -34.598 1.00 88.19 319 LEU A C 1
ATOM 2519 O O . LEU A 1 319 ? 7.735 -4.716 -34.792 1.00 88.19 319 LEU A O 1
ATOM 2523 N N . VAL A 1 320 ? 6.716 -2.848 -34.070 1.00 86.62 320 VAL A N 1
ATOM 2524 C CA . VAL A 1 320 ? 5.489 -3.505 -33.602 1.00 86.62 320 VAL A CA 1
ATOM 2525 C C . VAL A 1 320 ? 4.226 -2.980 -34.289 1.00 86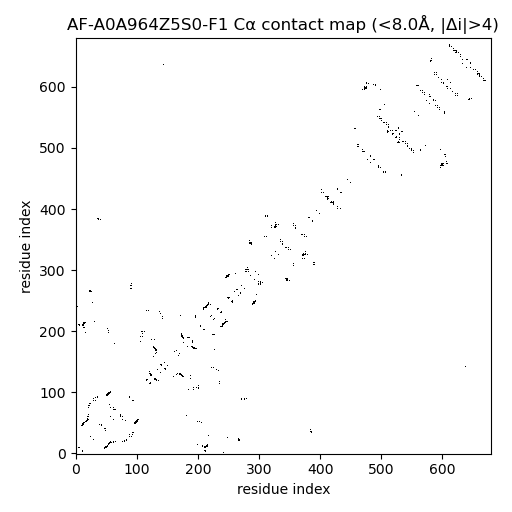.62 320 VAL A C 1
ATOM 2527 O O . VAL A 1 320 ? 3.146 -3.514 -34.053 1.00 86.62 320 VAL A O 1
ATOM 2530 N N . ALA A 1 321 ? 4.340 -1.953 -35.139 1.00 79.38 321 ALA A N 1
ATOM 2531 C CA . ALA A 1 321 ? 3.213 -1.273 -35.779 1.00 79.38 321 ALA A CA 1
ATOM 2532 C C . ALA A 1 321 ? 2.343 -2.196 -36.646 1.00 79.38 321 ALA A C 1
ATOM 2534 O O . ALA A 1 321 ? 1.144 -1.959 -36.760 1.00 79.38 321 ALA A O 1
ATOM 2535 N N . SER A 1 322 ? 2.916 -3.257 -37.231 1.00 75.19 322 SER A N 1
ATOM 2536 C CA . SER A 1 322 ? 2.147 -4.243 -38.003 1.00 75.19 322 SER A CA 1
ATOM 2537 C C . SER A 1 322 ? 1.256 -5.134 -37.130 1.00 75.19 322 SER A C 1
ATOM 2539 O O . SER A 1 322 ? 0.370 -5.801 -37.654 1.00 75.19 322 SER A O 1
ATOM 2541 N N . GLY A 1 323 ? 1.484 -5.178 -35.811 1.00 72.25 323 GLY A N 1
ATOM 2542 C CA . GLY A 1 323 ? 0.811 -6.107 -34.898 1.00 72.25 323 GLY A CA 1
ATOM 2543 C C . GLY A 1 323 ? 1.215 -7.576 -35.082 1.00 72.25 323 GLY A C 1
ATOM 2544 O O . GLY A 1 323 ? 0.701 -8.438 -34.378 1.00 72.25 323 GLY A O 1
ATOM 2545 N N . GLU A 1 324 ? 2.140 -7.871 -36.000 1.00 76.06 324 GLU A N 1
ATOM 2546 C CA . GLU A 1 324 ? 2.609 -9.232 -36.302 1.00 76.06 324 GLU A CA 1
ATOM 2547 C C . GLU A 1 324 ? 3.771 -9.673 -35.397 1.00 76.06 324 GLU A C 1
ATOM 2549 O O . GLU A 1 324 ? 4.092 -10.861 -35.315 1.00 76.06 324 GLU A O 1
ATOM 2554 N N . ALA A 1 325 ? 4.414 -8.724 -34.706 1.00 86.88 325 ALA A N 1
ATOM 2555 C CA . ALA A 1 325 ? 5.522 -9.008 -33.806 1.00 86.88 325 ALA A CA 1
ATOM 2556 C C . ALA A 1 325 ? 5.045 -9.868 -32.627 1.00 86.88 325 ALA A C 1
ATOM 2558 O O . ALA A 1 325 ? 4.279 -9.419 -31.775 1.00 86.88 325 ALA A O 1
ATOM 2559 N N . THR A 1 326 ? 5.524 -11.111 -32.575 1.00 94.25 326 THR A N 1
ATOM 2560 C CA . THR A 1 326 ? 5.223 -12.026 -31.473 1.00 94.25 326 THR A CA 1
ATOM 2561 C C . THR A 1 326 ? 6.090 -11.672 -30.260 1.00 94.25 326 THR A C 1
ATOM 2563 O O . THR A 1 326 ? 7.313 -11.611 -30.406 1.00 94.25 326 THR A O 1
ATOM 2566 N N . PRO A 1 327 ? 5.497 -11.448 -29.075 1.00 97.06 327 PRO A N 1
ATOM 2567 C CA . PRO A 1 327 ? 6.226 -11.222 -27.831 1.00 97.06 327 PRO A CA 1
ATOM 2568 C C . PRO A 1 327 ? 7.241 -12.326 -27.523 1.00 97.06 327 PRO A C 1
ATOM 2570 O O . PRO A 1 327 ? 6.968 -13.510 -27.727 1.00 97.06 327 PRO A O 1
ATOM 2573 N N . ASP A 1 328 ? 8.405 -11.945 -26.992 1.00 98.00 328 ASP A N 1
ATOM 2574 C CA . ASP A 1 328 ? 9.397 -12.896 -26.483 1.00 98.00 328 ASP A CA 1
ATOM 2575 C C . ASP A 1 328 ? 8.768 -13.814 -25.416 1.00 98.00 328 ASP A C 1
ATOM 2577 O O . ASP A 1 328 ? 8.396 -13.380 -24.320 1.00 98.00 328 ASP A O 1
ATOM 2581 N N . ALA A 1 329 ? 8.654 -15.101 -25.749 1.00 97.38 329 ALA A N 1
ATOM 2582 C CA . ALA A 1 329 ? 7.955 -16.078 -24.925 1.00 97.38 329 ALA A CA 1
ATOM 2583 C C . ALA A 1 329 ? 8.622 -16.297 -23.558 1.00 97.38 329 ALA A C 1
ATOM 2585 O O . ALA A 1 329 ? 7.923 -16.520 -22.569 1.00 97.38 329 ALA A O 1
ATOM 2586 N N . GLU A 1 330 ? 9.954 -16.219 -23.467 1.00 97.75 330 GLU A N 1
ATOM 2587 C CA . GLU A 1 330 ? 10.659 -16.396 -22.195 1.00 97.75 330 GLU A CA 1
ATOM 2588 C C . GLU A 1 330 ? 10.367 -15.221 -21.257 1.00 97.75 330 GLU A C 1
ATOM 2590 O O . GLU A 1 330 ? 10.090 -15.417 -20.070 1.00 97.75 330 GLU A O 1
ATOM 2595 N N . VAL A 1 331 ? 10.373 -13.996 -21.790 1.00 98.44 331 VAL A N 1
ATOM 2596 C CA . VAL A 1 331 ? 10.026 -12.791 -21.028 1.00 98.44 331 VAL A CA 1
ATOM 2597 C C . VAL A 1 331 ? 8.587 -12.866 -20.522 1.00 98.44 331 VAL A C 1
ATOM 2599 O O . VAL A 1 331 ? 8.356 -12.635 -19.334 1.00 98.44 331 VAL A O 1
ATOM 2602 N N . VAL A 1 332 ? 7.636 -13.250 -21.376 1.00 98.38 332 VAL A N 1
ATOM 2603 C CA . VAL A 1 332 ? 6.218 -13.372 -20.999 1.00 98.38 332 VAL A CA 1
ATOM 2604 C C . VAL A 1 332 ? 6.005 -14.460 -19.939 1.00 98.38 332 VAL A C 1
ATOM 2606 O O . VAL A 1 332 ? 5.292 -14.239 -18.958 1.00 98.38 332 VAL A O 1
ATOM 2609 N N . VAL A 1 333 ? 6.673 -15.613 -20.062 1.00 98.31 333 VAL A N 1
ATOM 2610 C CA . VAL A 1 333 ? 6.624 -16.684 -19.048 1.00 98.31 333 VAL A CA 1
ATOM 2611 C C . VAL A 1 333 ? 7.195 -16.209 -17.712 1.00 98.31 333 VAL A C 1
ATOM 2613 O O . VAL A 1 333 ? 6.601 -16.464 -16.662 1.00 98.31 333 VAL A O 1
ATOM 2616 N N . ARG A 1 334 ? 8.318 -15.483 -17.724 1.00 98.44 334 ARG A N 1
ATOM 2617 C CA . ARG A 1 334 ? 8.915 -14.918 -16.504 1.00 98.44 334 ARG A CA 1
ATOM 2618 C C . ARG A 1 334 ? 8.025 -13.854 -15.867 1.00 98.44 334 ARG A C 1
ATOM 2620 O O . ARG A 1 334 ? 7.918 -13.816 -14.641 1.00 98.44 334 ARG A O 1
ATOM 2627 N N . PHE A 1 335 ? 7.374 -13.020 -16.674 1.00 98.75 335 PHE A N 1
ATOM 2628 C CA . PHE A 1 335 ? 6.400 -12.043 -16.197 1.00 98.75 335 PHE A CA 1
ATOM 2629 C C . PHE A 1 335 ? 5.226 -12.730 -15.506 1.00 98.75 335 PHE A C 1
ATOM 2631 O O . PHE A 1 335 ? 4.920 -12.399 -14.361 1.00 98.75 335 PHE A O 1
ATOM 2638 N N . ARG A 1 336 ? 4.642 -13.748 -16.148 1.00 98.38 336 ARG A N 1
ATOM 2639 C CA . ARG A 1 336 ? 3.561 -14.548 -15.567 1.00 98.38 336 ARG A CA 1
ATOM 2640 C C . ARG A 1 336 ? 3.976 -15.186 -14.246 1.00 98.38 336 ARG A C 1
ATOM 2642 O O . ARG A 1 336 ? 3.295 -15.006 -13.249 1.00 98.38 336 ARG A O 1
ATOM 2649 N N . ALA A 1 337 ? 5.128 -15.854 -14.206 1.00 97.94 337 ALA A N 1
ATOM 2650 C CA . ALA A 1 337 ? 5.632 -16.473 -12.980 1.00 97.94 337 ALA A CA 1
ATOM 2651 C C . ALA A 1 337 ? 5.840 -15.454 -11.842 1.00 97.94 337 ALA A C 1
ATOM 2653 O O . ALA A 1 337 ? 5.630 -15.777 -10.675 1.00 97.94 337 ALA A O 1
ATOM 2654 N N . THR A 1 338 ? 6.231 -14.222 -12.180 1.00 97.88 338 THR A N 1
ATOM 2655 C CA . THR A 1 338 ? 6.389 -13.131 -11.209 1.00 97.88 338 THR A CA 1
ATOM 2656 C C . THR A 1 338 ? 5.032 -12.658 -10.689 1.00 97.88 338 THR A C 1
ATOM 2658 O O . THR A 1 338 ? 4.831 -12.557 -9.484 1.00 97.88 338 THR A O 1
ATOM 2661 N N . MET A 1 339 ? 4.073 -12.419 -11.581 1.00 98.19 339 MET A N 1
ATOM 2662 C CA . MET A 1 339 ? 2.739 -11.942 -11.216 1.00 98.19 339 MET A CA 1
ATOM 2663 C C . MET A 1 339 ? 1.888 -13.015 -10.510 1.00 98.19 339 MET A C 1
ATOM 2665 O O . MET A 1 339 ? 1.116 -12.685 -9.612 1.00 98.19 339 MET A O 1
ATOM 2669 N N . ASP A 1 340 ? 2.068 -14.297 -10.841 1.00 97.25 340 ASP A N 1
ATOM 2670 C CA . ASP A 1 340 ? 1.439 -15.434 -10.148 1.00 97.25 340 ASP A CA 1
ATOM 2671 C C . ASP A 1 340 ? 1.944 -15.586 -8.703 1.00 97.25 340 ASP A C 1
ATOM 2673 O O . ASP A 1 340 ? 1.259 -16.159 -7.850 1.00 97.25 340 ASP A O 1
ATOM 2677 N N . ASN A 1 341 ? 3.121 -15.036 -8.396 1.00 96.06 341 ASN A N 1
ATOM 2678 C CA . ASN A 1 341 ? 3.641 -14.952 -7.041 1.00 96.06 341 ASN A CA 1
ATOM 2679 C C . ASN A 1 341 ? 3.062 -13.732 -6.301 1.00 96.06 341 ASN A C 1
ATOM 2681 O O . ASN A 1 341 ? 3.749 -12.740 -6.088 1.00 96.06 341 ASN A O 1
ATOM 2685 N N . ASP A 1 342 ? 1.795 -13.825 -5.891 1.00 95.81 342 ASP A N 1
ATOM 2686 C CA . ASP A 1 342 ? 1.104 -12.810 -5.068 1.00 95.81 342 ASP A CA 1
ATOM 2687 C C . ASP A 1 342 ? 1.058 -11.403 -5.703 1.00 95.81 342 ASP A C 1
ATOM 2689 O O . ASP A 1 342 ? 1.162 -10.401 -5.002 1.00 95.81 342 ASP A O 1
ATOM 2693 N N . LEU A 1 343 ? 0.872 -11.308 -7.027 1.00 97.06 343 LEU A N 1
ATOM 2694 C CA . LEU A 1 343 ? 0.797 -10.035 -7.756 1.00 97.06 343 LEU A CA 1
ATOM 2695 C C . LEU A 1 343 ? 2.045 -9.158 -7.525 1.00 97.06 343 LEU A C 1
ATOM 2697 O O . LEU A 1 343 ? 1.933 -7.975 -7.189 1.00 97.06 343 LEU A O 1
ATOM 2701 N N . ASP A 1 344 ? 3.240 -9.737 -7.692 1.00 97.25 344 ASP A N 1
ATOM 2702 C CA . ASP A 1 344 ? 4.525 -9.063 -7.468 1.00 97.25 344 ASP A CA 1
ATOM 2703 C C . ASP A 1 344 ? 4.855 -8.031 -8.563 1.00 97.25 344 ASP A C 1
ATOM 2705 O O . ASP A 1 344 ? 5.769 -8.177 -9.382 1.00 97.25 344 ASP A O 1
ATOM 2709 N N . THR A 1 345 ? 4.095 -6.935 -8.568 1.00 96.75 345 THR A N 1
ATOM 2710 C CA . THR A 1 345 ? 4.229 -5.846 -9.538 1.00 96.75 345 THR A CA 1
ATOM 2711 C C . THR A 1 345 ? 5.598 -5.178 -9.471 1.00 96.75 345 THR A C 1
ATOM 2713 O O . THR A 1 345 ? 6.096 -4.717 -10.494 1.00 96.75 345 THR A O 1
ATOM 2716 N N . ALA A 1 346 ? 6.245 -5.153 -8.301 1.00 92.62 346 ALA A N 1
ATOM 2717 C CA . ALA A 1 346 ? 7.545 -4.511 -8.134 1.00 92.62 346 ALA A CA 1
ATOM 2718 C C . ALA A 1 346 ? 8.629 -5.238 -8.945 1.00 92.62 346 ALA A C 1
ATOM 2720 O O . ALA A 1 346 ? 9.368 -4.608 -9.708 1.00 92.62 346 ALA A O 1
ATOM 2721 N N . ASN A 1 347 ? 8.686 -6.570 -8.840 1.00 93.25 347 ASN A N 1
ATOM 2722 C CA . ASN A 1 347 ? 9.601 -7.369 -9.652 1.00 93.25 347 ASN A CA 1
ATOM 2723 C C . ASN A 1 347 ? 9.159 -7.446 -11.121 1.00 93.25 347 ASN A C 1
ATOM 2725 O O . ASN A 1 347 ? 10.016 -7.466 -12.006 1.00 93.25 347 ASN A O 1
ATOM 2729 N N . ALA A 1 348 ? 7.854 -7.392 -11.406 1.00 97.62 348 ALA A N 1
ATOM 2730 C CA . ALA A 1 348 ? 7.359 -7.283 -12.776 1.00 97.62 348 ALA A CA 1
ATOM 2731 C C . ALA A 1 348 ? 7.827 -5.977 -13.450 1.00 97.62 348 ALA A C 1
ATOM 2733 O O . ALA A 1 348 ? 8.308 -6.001 -14.582 1.00 97.62 348 ALA A O 1
ATOM 2734 N N . MET A 1 349 ? 7.802 -4.845 -12.737 1.00 96.88 349 MET A N 1
ATOM 2735 C CA . MET A 1 349 ? 8.352 -3.578 -13.230 1.00 96.88 349 MET A CA 1
ATOM 2736 C C . MET A 1 349 ? 9.867 -3.644 -13.433 1.00 96.88 349 MET A C 1
ATOM 2738 O O . MET A 1 349 ? 10.375 -3.130 -14.430 1.00 96.88 349 MET A O 1
ATOM 2742 N N . ALA A 1 350 ? 10.603 -4.302 -12.533 1.00 90.56 350 ALA A N 1
ATOM 2743 C CA . ALA A 1 350 ? 12.039 -4.511 -12.712 1.00 90.56 350 ALA A CA 1
ATOM 2744 C C . ALA A 1 350 ? 12.346 -5.319 -13.988 1.00 90.56 350 ALA A C 1
ATOM 2746 O O . ALA A 1 350 ? 13.266 -4.963 -14.730 1.00 90.56 350 ALA A O 1
ATOM 2747 N N . LEU A 1 351 ? 11.547 -6.355 -14.274 1.00 96.88 351 LEU A N 1
ATOM 2748 C CA . LEU A 1 351 ? 11.625 -7.138 -15.509 1.00 96.88 351 LEU A CA 1
ATOM 2749 C C . LEU A 1 351 ? 11.284 -6.296 -16.746 1.00 96.88 351 LEU A C 1
ATOM 2751 O O . LEU A 1 351 ? 11.994 -6.391 -17.748 1.00 96.88 351 LEU A O 1
ATOM 2755 N N . ILE A 1 352 ? 10.258 -5.442 -16.682 1.00 98.00 352 ILE A N 1
ATOM 2756 C CA . ILE A 1 352 ? 9.908 -4.519 -17.772 1.00 98.00 352 ILE A CA 1
ATOM 2757 C C . ILE A 1 352 ? 11.093 -3.603 -18.092 1.00 98.00 352 ILE A C 1
ATOM 2759 O O . ILE A 1 352 ? 11.537 -3.561 -19.237 1.00 98.00 352 ILE A O 1
ATOM 2763 N N . PHE A 1 353 ? 11.670 -2.924 -17.095 1.00 92.06 353 PHE A N 1
ATOM 2764 C CA . PHE A 1 353 ? 12.808 -2.028 -17.328 1.00 92.06 353 PHE A CA 1
ATOM 2765 C C . PHE A 1 353 ? 14.064 -2.764 -17.809 1.00 92.06 353 PHE A C 1
ATOM 2767 O O . PHE A 1 353 ? 14.840 -2.211 -18.588 1.00 92.06 353 PHE A O 1
ATOM 2774 N N . ASP A 1 354 ? 14.287 -4.003 -17.367 1.00 91.56 354 ASP A N 1
ATOM 2775 C CA . ASP A 1 354 ? 15.360 -4.844 -17.904 1.00 91.56 354 ASP A CA 1
ATOM 2776 C C . ASP A 1 354 ? 15.141 -5.209 -19.372 1.00 91.56 354 ASP A C 1
ATOM 2778 O O . ASP A 1 354 ? 16.052 -5.080 -20.192 1.00 91.56 354 ASP A O 1
ATOM 2782 N N . THR A 1 355 ? 13.910 -5.571 -19.719 1.00 97.31 355 THR A N 1
ATOM 2783 C CA . THR A 1 355 ? 13.518 -5.891 -21.093 1.00 97.31 355 THR A CA 1
ATOM 2784 C C . THR A 1 355 ? 13.635 -4.663 -21.994 1.00 97.31 355 THR A C 1
ATOM 2786 O O . THR A 1 355 ? 14.176 -4.778 -23.087 1.00 97.31 355 THR A O 1
ATOM 2789 N N . VAL A 1 356 ? 13.261 -3.471 -21.515 1.00 95.31 356 VAL A N 1
ATOM 2790 C CA . VAL A 1 356 ? 13.474 -2.195 -22.225 1.00 95.31 356 VAL A CA 1
ATOM 2791 C C . VAL A 1 356 ? 14.957 -1.952 -22.519 1.00 95.31 356 VAL A C 1
ATOM 2793 O O . VAL A 1 356 ? 15.305 -1.563 -23.633 1.00 95.31 356 VAL A O 1
ATOM 2796 N N . ARG A 1 357 ? 15.860 -2.199 -21.557 1.00 90.62 357 ARG A N 1
ATOM 2797 C CA . ARG A 1 357 ? 17.311 -2.062 -21.793 1.00 90.62 357 ARG A CA 1
ATOM 2798 C C . ARG A 1 357 ? 17.798 -3.024 -22.873 1.00 90.62 357 ARG A C 1
ATOM 2800 O O . ARG A 1 357 ? 18.492 -2.594 -23.789 1.00 90.62 357 ARG A O 1
ATOM 2807 N N . ARG A 1 358 ? 17.413 -4.300 -22.776 1.00 97.38 358 ARG A N 1
ATOM 2808 C CA . ARG A 1 358 ? 17.762 -5.337 -23.762 1.00 97.38 358 ARG A CA 1
ATOM 2809 C C . ARG A 1 358 ? 17.221 -4.992 -25.151 1.00 97.38 358 ARG A C 1
ATOM 2811 O O . ARG A 1 358 ? 17.964 -5.084 -26.120 1.00 97.38 358 ARG A O 1
ATOM 2818 N N . ALA A 1 359 ? 15.972 -4.535 -25.228 1.00 95.44 359 ALA A N 1
ATOM 2819 C CA . ALA A 1 359 ? 15.334 -4.108 -26.466 1.00 95.44 359 ALA A CA 1
ATOM 2820 C C . ALA A 1 359 ? 16.066 -2.916 -27.092 1.00 95.44 359 ALA A C 1
ATOM 2822 O O . ALA A 1 359 ? 16.396 -2.973 -28.266 1.00 95.44 359 ALA A O 1
ATOM 2823 N N . ASN A 1 360 ? 16.408 -1.876 -26.323 1.00 89.94 360 ASN A N 1
ATOM 2824 C CA . ASN A 1 360 ? 17.188 -0.745 -26.842 1.00 89.94 360 ASN A CA 1
ATOM 2825 C C . ASN A 1 360 ? 18.547 -1.186 -27.403 1.00 89.94 360 ASN A C 1
ATOM 2827 O O . ASN A 1 360 ? 18.899 -0.785 -28.506 1.00 89.94 360 ASN A O 1
ATOM 2831 N N . THR A 1 361 ? 19.272 -2.062 -26.696 1.00 93.12 361 THR A N 1
ATOM 2832 C CA . THR A 1 361 ? 20.535 -2.627 -27.204 1.00 93.12 361 THR A CA 1
ATOM 2833 C C . THR A 1 361 ? 20.334 -3.427 -28.490 1.00 93.12 361 THR A C 1
ATOM 2835 O O . THR A 1 361 ? 21.159 -3.327 -29.391 1.00 93.12 361 THR A O 1
ATOM 2838 N N . ALA A 1 362 ? 19.250 -4.199 -28.591 1.00 95.25 362 ALA A N 1
ATOM 2839 C CA . ALA A 1 362 ? 18.904 -4.936 -29.802 1.00 95.25 362 ALA A CA 1
ATOM 2840 C C . ALA A 1 362 ? 18.529 -4.001 -30.966 1.00 95.25 362 ALA A C 1
ATOM 2842 O O . ALA A 1 362 ? 18.878 -4.290 -32.103 1.00 95.25 362 ALA A O 1
ATOM 2843 N N . ILE A 1 363 ? 17.873 -2.868 -30.693 1.00 92.56 363 ILE A N 1
ATOM 2844 C CA . ILE A 1 363 ? 17.580 -1.837 -31.701 1.00 92.56 363 ILE A CA 1
ATOM 2845 C C . ILE A 1 363 ? 18.880 -1.212 -32.213 1.00 92.56 363 ILE A C 1
ATOM 2847 O O . ILE A 1 363 ? 19.055 -1.089 -33.419 1.00 92.56 363 ILE A O 1
ATOM 2851 N N . ASP A 1 364 ? 19.789 -0.829 -31.311 1.00 90.75 364 ASP A N 1
ATOM 2852 C CA . ASP A 1 364 ? 21.076 -0.213 -31.670 1.00 90.75 364 ASP A CA 1
ATOM 2853 C C . ASP A 1 364 ? 21.961 -1.140 -32.518 1.00 90.75 364 ASP A C 1
ATOM 2855 O O . ASP A 1 364 ? 22.751 -0.668 -33.332 1.00 90.75 364 ASP A O 1
ATOM 2859 N N . SER A 1 365 ? 21.855 -2.454 -32.309 1.00 92.69 365 SER A N 1
ATOM 2860 C CA . SER A 1 365 ? 22.626 -3.463 -33.038 1.00 92.69 365 SER A CA 1
ATOM 2861 C C . SER A 1 365 ? 21.885 -4.086 -34.220 1.00 92.69 365 SER A C 1
ATOM 2863 O O . SER A 1 365 ? 22.406 -5.034 -34.806 1.00 92.69 365 SER A O 1
ATOM 2865 N N . GLU A 1 366 ? 20.685 -3.591 -34.550 1.00 92.69 366 GLU A N 1
ATOM 2866 C CA . GLU A 1 366 ? 19.801 -4.153 -35.584 1.00 92.69 366 GLU A CA 1
ATOM 2867 C C . GLU A 1 366 ? 19.555 -5.669 -35.410 1.00 92.69 366 GLU A C 1
ATOM 2869 O O . GLU A 1 366 ? 19.407 -6.426 -36.370 1.00 92.69 366 GLU A O 1
ATOM 2874 N N . SER A 1 367 ? 19.518 -6.134 -34.158 1.00 94.75 367 SER A N 1
ATOM 2875 C CA . SER A 1 367 ? 19.268 -7.535 -33.821 1.00 94.75 367 SER A CA 1
ATOM 2876 C C . SER A 1 367 ? 17.814 -7.930 -34.118 1.00 94.75 367 SER A C 1
ATOM 2878 O O . SER A 1 367 ? 16.893 -7.165 -33.803 1.00 94.75 367 SER A O 1
ATOM 2880 N N . PRO A 1 368 ? 17.563 -9.158 -34.620 1.00 92.81 368 PRO A N 1
ATOM 2881 C CA . PRO A 1 368 ? 16.205 -9.675 -34.803 1.00 92.81 368 PRO A CA 1
ATOM 2882 C C . PRO A 1 368 ? 15.409 -9.774 -33.489 1.00 92.81 368 PRO A C 1
ATOM 2884 O O . PRO A 1 368 ? 14.180 -9.809 -33.525 1.00 92.81 368 PRO A O 1
ATOM 2887 N N . ASP A 1 369 ? 16.080 -9.755 -32.332 1.00 94.19 369 ASP A N 1
ATOM 2888 C CA . ASP A 1 369 ? 15.437 -9.805 -31.013 1.00 94.19 369 ASP A CA 1
ATOM 2889 C C . ASP A 1 369 ? 14.722 -8.491 -30.641 1.00 94.19 369 ASP A C 1
ATOM 2891 O O . ASP A 1 369 ? 13.932 -8.456 -29.694 1.00 94.19 369 ASP A O 1
ATOM 2895 N N . ALA A 1 370 ? 14.972 -7.394 -31.367 1.00 95.69 370 ALA A N 1
ATOM 2896 C CA . ALA A 1 370 ? 14.418 -6.080 -31.047 1.00 95.69 370 ALA A CA 1
ATOM 2897 C C . ALA A 1 370 ? 12.879 -6.066 -31.061 1.00 95.69 370 ALA A C 1
ATOM 2899 O O . ALA A 1 370 ? 12.259 -5.556 -30.124 1.00 95.69 370 ALA A O 1
ATOM 2900 N N . ALA A 1 371 ? 12.261 -6.649 -32.095 1.00 96.06 371 ALA A N 1
ATOM 2901 C CA . ALA A 1 371 ? 10.806 -6.666 -32.238 1.00 96.06 371 ALA A CA 1
ATOM 2902 C C . ALA A 1 371 ? 10.110 -7.558 -31.185 1.00 96.06 371 ALA A C 1
ATOM 2904 O O . ALA A 1 371 ? 9.203 -7.052 -30.517 1.00 96.06 371 ALA A O 1
ATOM 2905 N N . PRO A 1 372 ? 10.543 -8.814 -30.930 1.00 97.69 372 PRO A N 1
ATOM 2906 C CA . PRO A 1 372 ? 9.970 -9.638 -29.861 1.00 97.69 372 PRO A CA 1
ATOM 2907 C C . PRO A 1 372 ? 10.086 -9.025 -28.461 1.00 97.69 372 PRO A C 1
ATOM 2909 O O . PRO A 1 372 ? 9.132 -9.078 -27.680 1.00 97.69 372 PRO A O 1
ATOM 2912 N N . LEU A 1 373 ? 11.225 -8.401 -28.134 1.00 98.25 373 LEU A N 1
ATOM 2913 C CA . LEU A 1 373 ? 11.418 -7.754 -26.832 1.00 98.25 373 LEU A CA 1
ATOM 2914 C C . LEU A 1 373 ? 10.537 -6.506 -26.679 1.00 98.25 373 LEU A C 1
ATOM 2916 O O . LEU A 1 373 ? 9.962 -6.287 -25.612 1.00 98.25 373 LEU A O 1
ATOM 2920 N N . ALA A 1 374 ? 10.390 -5.702 -27.737 1.00 96.94 374 ALA A N 1
ATOM 2921 C CA . ALA A 1 374 ? 9.486 -4.554 -27.734 1.00 96.94 374 ALA A CA 1
ATOM 2922 C C . ALA A 1 374 ? 8.013 -4.969 -27.599 1.00 96.94 374 ALA A C 1
ATOM 2924 O O . ALA A 1 374 ? 7.273 -4.367 -26.815 1.00 96.94 374 ALA A O 1
ATOM 2925 N N . ALA A 1 375 ? 7.602 -6.026 -28.305 1.00 97.12 375 ALA A N 1
ATOM 2926 C CA . ALA A 1 375 ? 6.268 -6.604 -28.185 1.00 97.12 375 ALA A CA 1
ATOM 2927 C C . ALA A 1 375 ? 6.005 -7.130 -26.761 1.00 97.12 375 ALA A C 1
ATOM 2929 O O . ALA A 1 375 ? 4.959 -6.827 -26.187 1.00 97.12 375 ALA A O 1
ATOM 2930 N N . ALA A 1 376 ? 6.982 -7.801 -26.137 1.00 98.19 376 ALA A N 1
ATOM 2931 C CA . ALA A 1 376 ? 6.873 -8.268 -24.752 1.00 98.19 376 ALA A CA 1
ATOM 2932 C C . ALA A 1 376 ? 6.711 -7.122 -23.740 1.00 98.19 376 ALA A C 1
ATOM 2934 O O . ALA A 1 376 ? 5.887 -7.220 -22.832 1.00 98.19 376 ALA A O 1
ATOM 2935 N N . VAL A 1 377 ? 7.438 -6.007 -23.893 1.00 98.06 377 VAL A N 1
ATOM 2936 C CA . VAL A 1 377 ? 7.246 -4.821 -23.033 1.00 98.06 377 VAL A CA 1
ATOM 2937 C C . VAL A 1 377 ? 5.816 -4.289 -23.140 1.00 98.06 377 VAL A C 1
ATOM 2939 O O . VAL A 1 377 ? 5.178 -4.044 -22.116 1.00 98.06 377 VAL A O 1
ATOM 2942 N N . ARG A 1 378 ? 5.290 -4.144 -24.362 1.00 95.88 378 ARG A N 1
ATOM 2943 C CA . ARG A 1 378 ? 3.918 -3.658 -24.590 1.00 95.88 378 ARG A CA 1
ATOM 2944 C C . ARG A 1 378 ? 2.872 -4.600 -24.010 1.00 95.88 378 ARG A C 1
ATOM 2946 O O . ARG A 1 378 ? 1.904 -4.129 -23.412 1.00 95.88 378 ARG A O 1
ATOM 2953 N N . GLU A 1 379 ? 3.077 -5.906 -24.138 1.00 96.94 379 GLU A N 1
ATOM 2954 C CA . GLU A 1 379 ? 2.184 -6.905 -23.557 1.00 96.94 379 GLU A CA 1
ATOM 2955 C C . GLU A 1 379 ? 2.168 -6.831 -22.024 1.00 96.94 379 GLU A C 1
ATOM 2957 O O . GLU A 1 379 ? 1.096 -6.709 -21.428 1.00 96.94 379 GLU A O 1
ATOM 2962 N N . MET A 1 380 ? 3.339 -6.809 -21.378 1.00 98.44 380 MET A N 1
ATOM 2963 C CA . MET A 1 380 ? 3.441 -6.692 -19.918 1.00 98.44 380 MET A CA 1
ATOM 2964 C C . MET A 1 380 ? 2.808 -5.393 -19.400 1.00 98.44 380 MET A C 1
ATOM 2966 O O . MET A 1 380 ? 2.056 -5.411 -18.425 1.00 98.44 380 MET A O 1
ATOM 2970 N N . CYS A 1 381 ? 3.058 -4.258 -20.062 1.00 97.75 381 CYS A N 1
ATOM 2971 C CA . CYS A 1 381 ? 2.431 -2.983 -19.712 1.00 97.75 381 CYS A CA 1
ATOM 2972 C C . CYS A 1 381 ? 0.902 -3.034 -19.870 1.00 97.75 381 CYS A C 1
ATOM 2974 O O . CYS A 1 381 ? 0.178 -2.562 -18.992 1.00 97.75 381 CYS A O 1
ATOM 2976 N N . THR A 1 382 ? 0.401 -3.685 -20.924 1.00 95.75 382 THR A N 1
ATOM 2977 C CA . THR A 1 382 ? -1.039 -3.887 -21.151 1.00 95.75 382 THR A CA 1
ATOM 2978 C C . THR A 1 382 ? -1.676 -4.723 -20.039 1.00 95.75 382 THR A C 1
ATOM 2980 O O . THR A 1 382 ? -2.719 -4.335 -19.505 1.00 95.75 382 THR A O 1
ATOM 2983 N N . ALA A 1 383 ? -1.032 -5.822 -19.629 1.00 97.88 383 ALA A N 1
ATOM 2984 C CA . ALA A 1 383 ? -1.493 -6.674 -18.530 1.00 97.88 383 ALA A CA 1
ATOM 2985 C C . ALA A 1 383 ? -1.592 -5.917 -17.190 1.00 97.88 383 ALA A C 1
ATOM 2987 O O . ALA A 1 383 ? -2.461 -6.211 -16.371 1.00 97.88 383 ALA A O 1
ATOM 2988 N N . LEU A 1 384 ? -0.747 -4.900 -16.989 1.00 97.88 384 LEU A N 1
ATOM 2989 C CA . LEU A 1 384 ? -0.758 -4.018 -15.814 1.00 97.88 384 LEU A CA 1
ATOM 2990 C C . LEU A 1 384 ? -1.685 -2.797 -15.960 1.00 97.88 384 LEU A C 1
ATOM 2992 O O . LEU A 1 384 ? -1.800 -1.996 -15.033 1.00 97.88 384 LEU A O 1
ATOM 2996 N N . GLY A 1 385 ? -2.327 -2.614 -17.118 1.00 96.31 385 GLY A N 1
ATOM 2997 C CA . GLY A 1 385 ? -3.102 -1.408 -17.421 1.00 96.31 385 GLY A CA 1
ATOM 2998 C C . GLY A 1 385 ? -2.255 -0.140 -17.519 1.00 96.31 385 GLY A C 1
ATOM 2999 O O . GLY A 1 385 ? -2.782 0.958 -17.370 1.00 96.31 385 GLY A O 1
ATOM 3000 N N . LEU A 1 386 ? -0.946 -0.259 -17.726 1.00 96.06 386 LEU A N 1
ATOM 3001 C CA . LEU A 1 386 ? -0.064 0.880 -17.922 1.00 96.06 386 LEU A CA 1
ATOM 3002 C C . LEU A 1 386 ? -0.013 1.222 -19.412 1.00 96.06 386 LEU A C 1
ATOM 3004 O O . LEU A 1 386 ? 0.704 0.590 -20.183 1.00 96.06 386 LEU A O 1
ATOM 3008 N N . GLU A 1 387 ? -0.791 2.219 -19.816 1.00 91.50 387 GLU A N 1
ATOM 3009 C CA . GLU A 1 387 ? -0.815 2.684 -21.201 1.00 91.50 387 GLU A CA 1
ATOM 3010 C C . GLU A 1 387 ? 0.459 3.467 -21.523 1.00 91.50 387 GLU A C 1
ATOM 3012 O O . GLU A 1 387 ? 0.756 4.503 -20.916 1.00 91.50 387 GLU A O 1
ATOM 3017 N N . LEU A 1 388 ? 1.215 2.947 -22.489 1.00 89.81 388 LEU A N 1
ATOM 3018 C CA . LEU A 1 388 ? 2.377 3.625 -23.038 1.00 89.81 388 LEU A CA 1
ATOM 3019 C C . LEU A 1 388 ? 1.893 4.673 -24.031 1.00 89.81 388 LEU A C 1
ATOM 3021 O O . LEU A 1 388 ? 1.157 4.358 -24.967 1.00 89.81 388 LEU A O 1
ATOM 3025 N N . GLY A 1 389 ? 2.308 5.914 -23.822 1.00 78.38 389 GLY A N 1
ATOM 3026 C CA . GLY A 1 389 ? 2.050 6.981 -24.766 1.00 78.38 389 GLY A CA 1
ATOM 3027 C C . GLY A 1 389 ? 2.780 6.693 -26.072 1.00 78.38 389 GLY A C 1
ATOM 3028 O O . GLY A 1 389 ? 3.929 6.243 -26.074 1.00 78.38 389 GLY A O 1
ATOM 3029 N N . SER A 1 390 ? 2.148 7.016 -27.200 1.00 61.31 390 SER A N 1
ATOM 3030 C CA . SER A 1 390 ? 2.920 7.472 -28.349 1.00 61.31 390 SER A CA 1
ATOM 3031 C C . SER A 1 390 ? 3.538 8.784 -27.883 1.00 61.31 390 SER A C 1
ATOM 3033 O O . SER A 1 390 ? 2.837 9.799 -27.845 1.00 61.31 390 SER A O 1
ATOM 3035 N N . GLY A 1 391 ? 4.779 8.763 -27.386 1.00 51.19 391 GLY A N 1
ATOM 3036 C CA . GLY A 1 391 ? 5.466 10.006 -27.046 1.00 51.19 391 GLY A CA 1
ATOM 3037 C C . GLY A 1 391 ? 5.233 10.987 -28.191 1.00 51.19 391 GLY A C 1
ATOM 3038 O O . GLY A 1 391 ? 5.296 10.570 -29.352 1.00 51.19 391 GLY A O 1
ATOM 3039 N N . GLN A 1 392 ? 4.875 12.244 -27.897 1.00 45.00 392 GLN A N 1
ATOM 3040 C CA . GLN A 1 392 ? 4.957 13.271 -28.931 1.00 45.00 392 GLN A CA 1
ATOM 3041 C C . GLN A 1 392 ? 6.338 13.097 -29.541 1.00 45.00 392 GLN A C 1
ATOM 3043 O O . GLN A 1 392 ? 7.338 13.199 -28.827 1.00 45.00 392 GLN A O 1
ATOM 3048 N N . ARG A 1 393 ? 6.376 12.694 -30.816 1.00 45.84 393 ARG A N 1
ATOM 3049 C CA . ARG A 1 393 ? 7.618 12.580 -31.560 1.00 45.84 393 ARG A CA 1
ATOM 3050 C C . ARG A 1 393 ? 8.215 13.966 -31.441 1.00 45.84 393 ARG A C 1
ATOM 3052 O O . ARG A 1 393 ? 7.639 14.915 -31.974 1.00 45.84 393 ARG A O 1
ATOM 3059 N N . VAL A 1 394 ? 9.257 14.103 -30.627 1.00 52.41 394 VAL A N 1
ATOM 3060 C CA . VAL A 1 394 ? 9.941 15.381 -30.541 1.00 52.41 394 VAL A CA 1
ATOM 3061 C C . VAL A 1 394 ? 10.377 15.670 -31.965 1.00 52.41 394 VAL A C 1
ATOM 3063 O O . VAL A 1 394 ? 10.897 14.766 -32.621 1.00 52.41 394 VAL A O 1
ATOM 3066 N N . ASN A 1 395 ? 10.036 16.853 -32.476 1.00 55.88 395 ASN A N 1
ATOM 3067 C CA . ASN A 1 395 ? 10.356 17.217 -33.849 1.00 55.88 395 ASN A CA 1
ATOM 3068 C C . ASN A 1 395 ? 11.844 16.907 -34.094 1.00 55.88 395 ASN A C 1
ATOM 3070 O O . ASN A 1 395 ? 12.666 17.225 -33.235 1.00 55.88 395 ASN A O 1
ATOM 3074 N N . ASP A 1 396 ? 12.189 16.279 -35.221 1.00 57.31 396 ASP A N 1
ATOM 3075 C CA . ASP A 1 396 ? 13.573 15.910 -35.541 1.00 57.31 396 ASP A CA 1
ATOM 3076 C C . ASP A 1 396 ? 14.511 17.130 -35.436 1.00 57.31 396 ASP A C 1
ATOM 3078 O O . ASP A 1 396 ? 15.634 17.002 -34.947 1.00 57.31 396 ASP A O 1
ATOM 3082 N N . ASP A 1 397 ? 14.017 18.329 -35.768 1.00 61.41 397 ASP A N 1
ATOM 3083 C CA . ASP A 1 397 ? 14.744 19.596 -35.606 1.00 61.41 397 ASP A CA 1
ATOM 3084 C C . ASP A 1 397 ? 14.957 19.977 -34.128 1.00 61.41 397 ASP A C 1
ATOM 3086 O O . ASP A 1 397 ? 16.013 20.479 -33.738 1.00 61.41 397 ASP A O 1
ATOM 3090 N N . GLU A 1 398 ? 13.961 19.725 -33.279 1.00 59.72 398 GLU A N 1
ATOM 3091 C CA . GLU A 1 398 ? 14.008 20.005 -31.841 1.00 59.72 398 GLU A CA 1
ATOM 3092 C C . GLU A 1 398 ? 14.912 19.002 -31.112 1.00 59.72 398 GLU A C 1
ATOM 3094 O O . GLU A 1 398 ? 15.686 19.389 -30.234 1.00 59.72 398 GLU A O 1
ATOM 3099 N N . PHE A 1 399 ? 14.891 17.732 -31.530 1.00 63.62 399 PHE A N 1
ATOM 3100 C CA . PHE A 1 399 ? 15.812 16.704 -31.055 1.00 63.62 399 PHE A CA 1
ATOM 3101 C C . PHE A 1 399 ? 17.251 16.988 -31.502 1.00 63.62 399 PHE A C 1
ATOM 3103 O O . PHE A 1 399 ? 18.161 16.919 -30.676 1.00 63.62 399 PHE A O 1
ATOM 3110 N N . ALA A 1 400 ? 17.471 17.372 -32.765 1.00 69.44 400 ALA A N 1
ATOM 3111 C CA . ALA A 1 400 ? 18.791 17.752 -33.269 1.00 69.44 400 ALA A CA 1
ATOM 3112 C C . ALA A 1 400 ? 19.368 18.954 -32.501 1.00 69.44 400 ALA A C 1
ATOM 3114 O O . ALA A 1 400 ? 20.529 18.926 -32.089 1.00 69.44 400 ALA A O 1
ATOM 3115 N N . ALA A 1 401 ? 18.544 19.969 -32.217 1.00 74.06 401 ALA A N 1
ATOM 3116 C CA . ALA A 1 401 ? 18.943 21.124 -31.414 1.00 74.06 401 ALA A CA 1
ATOM 3117 C C . ALA A 1 401 ? 19.275 20.746 -29.956 1.00 74.06 401 ALA A C 1
ATOM 3119 O O . ALA A 1 401 ? 20.254 21.240 -29.387 1.00 74.06 401 ALA A O 1
ATOM 3120 N N . ALA A 1 402 ? 18.498 19.849 -29.338 1.00 74.00 402 ALA A N 1
ATOM 3121 C CA . ALA A 1 402 ? 18.806 19.332 -28.004 1.00 74.00 402 ALA A CA 1
ATOM 3122 C C . ALA A 1 402 ? 20.095 18.493 -27.998 1.00 74.00 402 ALA A C 1
ATOM 3124 O O . ALA A 1 402 ? 20.906 18.606 -27.075 1.00 74.00 402 ALA A O 1
ATOM 3125 N N . GLN A 1 403 ? 20.323 17.691 -29.041 1.00 74.19 403 GLN A N 1
ATOM 3126 C CA . GLN A 1 403 ? 21.524 16.878 -29.204 1.00 74.19 403 GLN A CA 1
ATOM 3127 C C . GLN A 1 403 ? 22.774 17.747 -29.375 1.00 74.19 403 GLN A C 1
ATOM 3129 O O . GLN A 1 403 ? 23.784 17.496 -28.717 1.00 74.19 403 GLN A O 1
ATOM 3134 N N . GLU A 1 404 ? 22.709 18.806 -30.183 1.00 79.75 404 GLU A N 1
ATOM 3135 C CA . GLU A 1 404 ? 23.807 19.763 -30.347 1.00 79.75 404 GLU A CA 1
ATOM 3136 C C . GLU A 1 404 ? 24.165 20.433 -29.011 1.00 79.75 404 GLU A C 1
ATOM 3138 O O . GLU A 1 404 ? 25.337 20.504 -28.628 1.00 79.75 404 GLU A O 1
ATOM 3143 N N . LYS A 1 405 ? 23.152 20.843 -28.237 1.00 84.12 405 LYS A N 1
ATOM 3144 C CA . LYS A 1 405 ? 23.348 21.402 -26.892 1.00 84.12 405 LYS A CA 1
ATOM 3145 C C . LYS A 1 405 ? 23.907 20.384 -25.899 1.00 84.12 405 LYS A C 1
ATOM 3147 O O . LYS A 1 405 ? 24.731 20.757 -25.065 1.00 84.12 405 LYS A O 1
ATOM 3152 N N . ALA A 1 406 ? 23.514 19.114 -25.986 1.00 75.25 406 ALA A N 1
ATOM 3153 C CA . ALA A 1 406 ? 24.071 18.046 -25.158 1.00 75.25 406 ALA A CA 1
ATOM 3154 C C . ALA A 1 406 ? 25.554 17.787 -25.486 1.00 75.25 406 ALA A C 1
ATOM 3156 O O . ALA A 1 406 ? 26.378 17.695 -24.575 1.00 75.25 406 ALA A O 1
ATOM 3157 N N . VAL A 1 407 ? 25.923 17.778 -26.771 1.00 83.06 407 VAL A N 1
ATOM 3158 C CA . VAL A 1 407 ? 27.324 17.679 -27.218 1.00 83.06 407 VAL A CA 1
ATOM 3159 C C . VAL A 1 407 ? 28.138 18.888 -26.744 1.00 83.06 407 VAL A C 1
ATOM 3161 O O . VAL A 1 407 ? 29.247 18.729 -26.230 1.00 83.06 407 VAL A O 1
ATOM 3164 N N . ALA A 1 408 ? 27.585 20.099 -26.847 1.00 85.25 408 ALA A N 1
ATOM 3165 C CA . ALA A 1 408 ? 28.223 21.315 -26.344 1.00 85.25 408 ALA A CA 1
ATOM 3166 C C . ALA A 1 408 ? 28.384 21.302 -24.812 1.00 85.25 408 ALA A C 1
ATOM 3168 O O . ALA A 1 408 ? 29.395 21.782 -24.292 1.00 85.25 408 ALA A O 1
ATOM 3169 N N . LEU A 1 409 ? 27.419 20.728 -24.088 1.00 83.69 409 LEU A N 1
ATOM 3170 C CA . LEU A 1 409 ? 27.480 20.531 -22.641 1.00 83.69 409 LEU A CA 1
ATOM 3171 C C . LEU A 1 409 ? 28.613 19.566 -22.280 1.00 83.69 409 LEU A C 1
ATOM 3173 O O . LEU A 1 409 ? 29.395 19.858 -21.372 1.00 83.69 409 LEU A O 1
ATOM 3177 N N . ASP A 1 410 ? 28.748 18.448 -22.993 1.00 73.38 410 ASP A N 1
ATOM 3178 C CA . ASP A 1 410 ? 29.834 17.491 -22.771 1.00 73.38 410 ASP A CA 1
ATOM 3179 C C . ASP A 1 410 ? 31.207 18.086 -23.109 1.00 73.38 410 ASP A C 1
ATOM 3181 O O . ASP A 1 410 ? 32.156 17.906 -22.340 1.00 73.38 410 ASP A O 1
ATOM 3185 N N . ALA A 1 411 ? 31.308 18.879 -24.179 1.00 85.38 411 ALA A N 1
ATOM 3186 C CA . ALA A 1 411 ? 32.521 19.620 -24.519 1.00 85.38 411 ALA A CA 1
ATOM 3187 C C . ALA A 1 411 ? 32.896 20.649 -23.434 1.00 85.38 411 ALA A C 1
ATOM 3189 O O . ALA A 1 411 ? 34.057 20.717 -23.023 1.00 85.38 411 ALA A O 1
ATOM 3190 N N . ALA A 1 412 ? 31.920 21.397 -22.905 1.00 86.75 412 ALA A N 1
ATOM 3191 C CA . ALA A 1 412 ? 32.134 22.341 -21.805 1.00 86.75 412 ALA A CA 1
ATOM 3192 C C . ALA A 1 412 ? 32.611 21.628 -20.528 1.00 86.75 412 ALA A C 1
ATOM 3194 O O . ALA A 1 412 ? 33.552 22.075 -19.871 1.00 86.75 412 ALA A O 1
ATOM 3195 N N . ARG A 1 413 ? 32.040 20.458 -20.209 1.00 76.31 413 ARG A N 1
ATOM 3196 C CA . ARG A 1 413 ? 32.489 19.633 -19.074 1.00 76.31 413 ARG A CA 1
ATOM 3197 C C . ARG A 1 413 ? 33.889 19.066 -19.279 1.00 76.31 413 ARG A C 1
ATOM 3199 O O . ARG A 1 413 ? 34.673 19.073 -18.330 1.00 76.31 413 ARG A O 1
ATOM 3206 N N . ALA A 1 414 ? 34.221 18.602 -20.484 1.00 79.62 414 ALA A N 1
ATOM 3207 C CA . ALA A 1 414 ? 35.561 18.120 -20.821 1.00 79.62 414 ALA A CA 1
ATOM 3208 C C . ALA A 1 414 ? 36.614 19.236 -20.692 1.00 79.62 414 ALA A C 1
ATOM 3210 O O . ALA A 1 414 ? 37.712 18.994 -20.190 1.00 79.62 414 ALA A O 1
ATOM 3211 N N . ALA A 1 415 ? 36.246 20.468 -21.051 1.00 87.94 415 ALA A N 1
ATOM 3212 C CA . ALA A 1 415 ? 37.061 21.669 -20.876 1.00 87.94 415 ALA A CA 1
ATOM 3213 C C . ALA A 1 415 ? 37.071 22.225 -19.434 1.00 87.94 415 ALA A C 1
ATOM 3215 O O . ALA A 1 415 ? 37.770 23.200 -19.167 1.00 87.94 415 ALA A O 1
ATOM 3216 N N . LYS A 1 416 ? 36.333 21.608 -18.495 1.00 87.94 416 LYS A N 1
ATOM 3217 C CA . LYS A 1 416 ? 36.117 22.079 -17.109 1.00 87.94 416 LYS A CA 1
ATOM 3218 C C . LYS A 1 416 ? 35.474 23.473 -17.002 1.00 87.94 416 LYS A C 1
ATOM 3220 O O . LYS A 1 416 ? 35.591 24.126 -15.967 1.00 87.94 416 LYS A O 1
ATOM 3225 N N . ASP A 1 417 ? 34.754 23.908 -18.032 1.00 90.50 417 ASP A N 1
ATOM 3226 C CA . ASP A 1 417 ? 33.919 25.111 -18.010 1.00 90.50 417 ASP A CA 1
ATOM 3227 C C . ASP A 1 417 ? 32.545 24.770 -17.408 1.00 90.50 417 ASP A C 1
ATOM 3229 O O . ASP A 1 417 ? 31.556 24.519 -18.103 1.00 90.50 417 ASP A O 1
ATOM 3233 N N . PHE A 1 418 ? 32.508 24.677 -16.076 1.00 79.88 418 PHE A N 1
ATOM 3234 C CA . PHE A 1 418 ? 31.304 24.283 -15.339 1.00 79.88 418 PHE A CA 1
ATOM 3235 C C . PHE A 1 418 ? 30.184 25.318 -15.449 1.00 79.88 418 PHE A C 1
ATOM 3237 O O . PHE A 1 418 ? 29.021 24.936 -15.521 1.00 79.88 418 PHE A O 1
ATOM 3244 N N . THR A 1 419 ? 30.525 26.604 -15.555 1.00 91.06 419 THR A N 1
ATOM 3245 C CA . THR A 1 419 ? 29.550 27.684 -15.732 1.00 91.06 419 THR A CA 1
ATOM 3246 C C . THR A 1 419 ? 28.779 27.515 -17.039 1.00 91.06 419 THR A C 1
ATOM 3248 O O . THR A 1 419 ? 27.549 27.556 -17.043 1.00 91.06 419 THR A O 1
ATOM 3251 N N . ARG A 1 420 ? 29.480 27.249 -18.150 1.00 87.94 420 ARG A N 1
ATOM 3252 C CA . ARG A 1 420 ? 28.836 26.979 -19.442 1.00 87.94 420 ARG A CA 1
ATOM 3253 C C . ARG A 1 420 ? 28.072 25.656 -19.447 1.00 87.94 420 ARG A C 1
ATOM 3255 O O . ARG A 1 420 ? 26.984 25.587 -20.014 1.00 87.94 420 ARG A O 1
ATOM 3262 N N . ALA A 1 421 ? 28.607 24.617 -18.807 1.00 78.44 421 ALA A N 1
ATOM 3263 C CA . ALA A 1 421 ? 27.925 23.330 -18.693 1.00 78.44 421 ALA A CA 1
ATOM 3264 C C . ALA A 1 421 ? 26.609 23.425 -17.899 1.00 78.44 421 ALA A C 1
ATOM 3266 O O . ALA A 1 421 ? 25.629 22.774 -18.259 1.00 78.44 421 ALA A O 1
ATOM 3267 N N . ASP A 1 422 ? 26.579 24.230 -16.835 1.00 79.06 422 ASP A N 1
ATOM 3268 C CA . ASP A 1 422 ? 25.387 24.448 -16.017 1.00 79.06 422 ASP A CA 1
ATOM 3269 C C . ASP A 1 422 ? 24.351 25.311 -16.748 1.00 79.06 422 ASP A C 1
ATOM 3271 O O . ASP A 1 422 ? 23.165 24.988 -16.700 1.00 79.06 422 ASP A O 1
ATOM 3275 N N . ALA A 1 423 ? 24.786 26.329 -17.501 1.00 87.00 423 ALA A N 1
ATOM 3276 C CA . ALA A 1 423 ? 23.904 27.117 -18.365 1.00 87.00 423 ALA A CA 1
ATOM 3277 C C . ALA A 1 423 ? 23.232 26.247 -19.444 1.00 87.00 423 ALA A C 1
ATOM 3279 O O . ALA A 1 423 ? 22.009 26.236 -19.558 1.00 87.00 423 ALA A O 1
ATOM 3280 N N . LEU A 1 424 ? 24.011 25.429 -20.161 1.00 83.94 424 LEU A N 1
ATOM 3281 C CA . LEU A 1 424 ? 23.485 24.506 -21.174 1.00 83.94 424 LEU A CA 1
ATOM 3282 C C . LEU A 1 424 ? 22.560 23.441 -20.564 1.00 83.94 424 LEU A C 1
ATOM 3284 O O . LEU A 1 424 ? 21.561 23.065 -21.176 1.00 83.94 424 LEU A O 1
ATOM 3288 N N . ARG A 1 425 ? 22.852 22.974 -19.340 1.00 78.12 425 ARG A N 1
ATOM 3289 C CA . ARG A 1 425 ? 21.969 22.051 -18.613 1.00 78.12 425 ARG A CA 1
ATOM 3290 C C . ARG A 1 425 ? 20.636 22.710 -18.277 1.00 78.12 425 ARG A C 1
ATOM 3292 O O . ARG A 1 425 ? 19.601 22.080 -18.469 1.00 78.12 425 ARG A O 1
ATOM 3299 N N . ALA A 1 426 ? 20.666 23.945 -17.781 1.00 76.19 426 ALA A N 1
ATOM 3300 C CA . ALA A 1 426 ? 19.466 24.696 -17.442 1.00 76.19 426 ALA A CA 1
ATOM 3301 C C . ALA A 1 426 ? 18.604 24.970 -18.684 1.00 76.19 426 ALA A C 1
ATOM 3303 O O . ALA A 1 426 ? 17.390 24.819 -18.618 1.00 76.19 426 ALA A O 1
ATOM 3304 N N . GLU A 1 427 ? 19.219 25.291 -19.826 1.00 78.88 427 GLU A N 1
ATOM 3305 C CA . GLU A 1 427 ? 18.506 25.471 -21.096 1.00 78.88 427 GLU A CA 1
ATOM 3306 C C . GLU A 1 427 ? 17.821 24.188 -21.579 1.00 78.88 427 GLU A C 1
ATOM 3308 O O . GLU A 1 427 ? 16.661 24.226 -21.982 1.00 78.88 427 GLU A O 1
ATOM 3313 N N . LEU A 1 428 ? 18.516 23.048 -21.517 1.00 76.88 428 LEU A N 1
ATOM 3314 C CA . LEU A 1 428 ? 17.942 21.748 -21.871 1.00 76.88 428 LEU A CA 1
ATOM 3315 C C . LEU A 1 428 ? 16.780 21.381 -20.935 1.00 76.88 428 LEU A C 1
ATOM 3317 O O . LEU A 1 428 ? 15.715 20.988 -21.402 1.00 76.88 428 LEU A O 1
ATOM 3321 N N . GLN A 1 429 ? 16.945 21.586 -19.625 1.00 67.38 429 GLN A N 1
ATOM 3322 C CA . GLN A 1 429 ? 15.895 21.337 -18.631 1.00 67.38 429 GLN A CA 1
ATOM 3323 C C . GLN A 1 429 ? 14.679 22.252 -18.812 1.00 67.38 429 GLN A C 1
ATOM 3325 O O . GLN A 1 429 ? 13.547 21.792 -18.684 1.00 67.38 429 GLN A O 1
ATOM 3330 N N . ALA A 1 430 ? 14.898 23.531 -19.129 1.00 66.75 430 ALA A N 1
ATOM 3331 C CA . ALA A 1 430 ? 13.828 24.489 -19.396 1.00 66.75 430 ALA A CA 1
ATOM 3332 C C . ALA A 1 430 ? 13.032 24.138 -20.663 1.00 66.75 430 ALA A C 1
ATOM 3334 O O . ALA A 1 430 ? 11.828 24.368 -20.708 1.00 66.75 430 ALA A O 1
ATOM 3335 N N . ALA A 1 431 ? 13.686 23.534 -21.657 1.00 65.00 431 ALA A N 1
ATOM 3336 C CA . ALA A 1 431 ? 13.053 22.999 -22.860 1.00 65.00 431 ALA A CA 1
ATOM 3337 C C . ALA A 1 431 ? 12.406 21.612 -22.649 1.00 65.00 431 ALA A C 1
ATOM 3339 O O . ALA A 1 431 ? 12.027 20.957 -23.612 1.00 65.00 431 ALA A O 1
ATOM 3340 N N . GLY A 1 432 ? 12.281 21.143 -21.401 1.00 50.19 432 GLY A N 1
ATOM 3341 C CA . GLY A 1 432 ? 11.621 19.877 -21.071 1.00 50.19 432 GLY A CA 1
ATOM 3342 C C . GLY A 1 432 ? 12.502 18.633 -21.221 1.00 50.19 432 GLY A C 1
ATOM 3343 O O . GLY A 1 432 ? 12.025 17.522 -20.991 1.00 50.19 432 GLY A O 1
ATOM 3344 N N . TRP A 1 433 ? 13.789 18.788 -21.547 1.00 63.31 433 TRP A N 1
ATOM 3345 C CA . TRP A 1 433 ? 14.715 17.667 -21.696 1.00 63.31 433 TRP A CA 1
ATOM 3346 C C . TRP A 1 433 ? 15.325 17.252 -20.361 1.00 63.31 433 TRP A C 1
ATOM 3348 O O . TRP A 1 433 ? 15.944 18.039 -19.637 1.00 63.31 433 TRP A O 1
ATOM 3358 N N . LEU A 1 434 ? 15.222 15.960 -20.053 1.00 53.59 434 LEU A N 1
ATOM 3359 C CA . LEU A 1 434 ? 15.935 15.372 -18.929 1.00 53.59 434 LEU A CA 1
ATOM 3360 C C . LEU A 1 434 ? 17.407 15.161 -19.311 1.00 53.59 434 LEU A C 1
ATOM 3362 O O . LEU A 1 434 ? 17.753 14.233 -20.036 1.00 53.59 434 LEU A O 1
ATOM 3366 N N . VAL A 1 435 ? 18.293 16.011 -18.792 1.00 60.78 435 VAL A N 1
ATOM 3367 C CA . VAL A 1 435 ? 19.743 15.854 -18.976 1.00 60.78 435 VAL A CA 1
ATOM 3368 C C . VAL A 1 435 ? 20.282 14.824 -17.988 1.00 60.78 435 VAL A C 1
ATOM 3370 O O . VAL A 1 435 ? 20.666 15.157 -16.862 1.00 60.78 435 VAL A O 1
ATOM 3373 N N . GLU A 1 436 ? 20.335 13.562 -18.407 1.00 45.09 436 GLU A N 1
ATOM 3374 C CA . GLU A 1 436 ? 21.060 12.528 -17.676 1.00 45.09 436 GLU A CA 1
ATOM 3375 C C . GLU A 1 436 ? 22.526 12.531 -18.085 1.00 45.09 436 GLU A C 1
ATOM 3377 O O . GLU A 1 436 ? 22.909 12.138 -19.183 1.00 45.09 436 GLU A O 1
ATOM 3382 N N . THR A 1 437 ? 23.394 12.944 -17.167 1.00 48.22 437 THR A N 1
ATOM 3383 C CA . THR A 1 437 ? 24.821 12.727 -17.363 1.00 48.22 437 THR A CA 1
ATOM 3384 C C . THR A 1 437 ? 25.116 11.260 -17.081 1.00 48.22 437 THR A C 1
ATOM 3386 O O . THR A 1 437 ? 25.354 10.887 -15.927 1.00 48.22 437 THR A O 1
ATOM 3389 N N . THR A 1 438 ? 25.146 10.419 -18.113 1.00 39.38 438 THR A N 1
ATOM 3390 C CA . THR A 1 438 ? 25.821 9.129 -17.998 1.00 39.38 438 THR A CA 1
ATOM 3391 C C . THR A 1 438 ? 27.271 9.428 -17.668 1.00 39.38 438 THR A C 1
ATOM 3393 O O . THR A 1 438 ? 28.051 9.865 -18.513 1.00 39.38 438 THR A O 1
ATOM 3396 N N . LYS A 1 439 ? 27.673 9.185 -16.417 1.00 37.41 439 LYS A N 1
ATOM 3397 C CA . LYS A 1 439 ? 29.068 8.838 -16.184 1.00 37.41 439 LYS A CA 1
ATOM 3398 C C . LYS A 1 439 ? 29.304 7.643 -17.105 1.00 37.41 439 LYS A C 1
ATOM 3400 O O . LYS A 1 439 ? 28.826 6.552 -16.791 1.00 37.41 439 LYS A O 1
ATOM 3405 N N . GLN A 1 440 ? 30.048 7.816 -18.208 1.00 33.38 440 GLN A N 1
ATOM 3406 C CA . GLN A 1 440 ? 30.890 6.715 -18.674 1.00 33.38 440 GLN A CA 1
ATOM 3407 C C . GLN A 1 440 ? 31.469 6.135 -17.391 1.00 33.38 440 GLN A C 1
ATOM 3409 O O . GLN A 1 440 ? 31.971 6.908 -16.567 1.00 33.38 440 GLN A O 1
ATOM 3414 N N . ARG A 1 441 ? 31.279 4.834 -17.143 1.00 33.78 441 ARG A N 1
ATOM 3415 C CA . ARG A 1 441 ? 31.885 4.161 -15.994 1.00 33.78 441 ARG A CA 1
ATOM 3416 C C . ARG A 1 441 ? 33.403 4.261 -16.162 1.00 33.78 441 ARG A C 1
ATOM 3418 O O . ARG A 1 441 ? 34.069 3.300 -16.527 1.00 33.78 441 ARG A O 1
ATOM 3425 N N . GLN A 1 442 ? 33.963 5.430 -15.864 1.00 38.94 442 GLN A N 1
ATOM 3426 C CA . GLN A 1 442 ? 35.296 5.544 -15.346 1.00 38.94 442 GLN A CA 1
ATOM 3427 C C . GLN A 1 442 ? 35.274 4.637 -14.136 1.00 38.94 442 GLN A C 1
ATOM 3429 O O . GLN A 1 442 ? 34.439 4.792 -13.234 1.00 38.94 442 GLN A O 1
ATOM 3434 N N . ARG A 1 443 ? 36.150 3.631 -14.180 1.00 38.22 443 ARG A N 1
ATOM 3435 C CA . ARG A 1 443 ? 36.506 2.855 -13.000 1.00 38.22 443 ARG A CA 1
ATOM 3436 C C . ARG A 1 443 ? 36.580 3.840 -11.835 1.00 38.22 443 ARG A C 1
ATOM 3438 O O . ARG A 1 443 ? 37.204 4.890 -12.016 1.00 38.22 443 ARG A O 1
ATOM 3445 N N . PRO A 1 444 ? 35.882 3.565 -10.720 1.00 43.19 444 PRO A N 1
ATOM 3446 C CA . PRO A 1 444 ? 35.811 4.511 -9.622 1.00 43.19 444 PRO A CA 1
ATOM 3447 C C . PRO A 1 444 ? 37.236 4.970 -9.312 1.00 43.19 444 PRO A C 1
ATOM 3449 O O . PRO A 1 444 ? 38.137 4.141 -9.173 1.00 43.19 444 PRO A O 1
ATOM 3452 N N . THR A 1 445 ? 37.463 6.286 -9.332 1.00 57.28 445 THR A N 1
ATOM 3453 C CA . THR A 1 445 ? 38.781 6.846 -9.029 1.00 57.28 445 THR A CA 1
ATOM 3454 C C . THR A 1 445 ? 39.219 6.309 -7.672 1.00 57.28 445 THR A C 1
ATOM 3456 O O . THR A 1 445 ? 38.368 6.075 -6.806 1.00 57.28 445 THR A O 1
ATOM 3459 N N . LEU A 1 446 ? 40.525 6.107 -7.468 1.00 61.88 446 LEU A N 1
ATOM 3460 C CA . LEU A 1 446 ? 41.057 5.619 -6.191 1.00 61.88 446 LEU A CA 1
ATOM 3461 C C . LEU A 1 446 ? 40.476 6.424 -5.016 1.00 61.88 446 LEU A C 1
ATOM 3463 O O . LEU A 1 446 ? 40.037 5.849 -4.028 1.00 61.88 446 LEU A O 1
ATOM 3467 N N . GLU A 1 447 ? 40.361 7.740 -5.188 1.00 70.38 447 GLU A N 1
ATOM 3468 C CA . GLU A 1 447 ? 39.742 8.665 -4.242 1.00 70.38 447 GLU A CA 1
ATOM 3469 C C . GLU A 1 447 ? 38.268 8.338 -3.951 1.00 70.38 447 GLU A C 1
ATOM 3471 O O . GLU A 1 447 ? 37.885 8.227 -2.792 1.00 70.38 447 GLU A O 1
ATOM 3476 N N . SER A 1 448 ? 37.441 8.086 -4.970 1.00 62.59 448 SER A N 1
ATOM 3477 C CA . SER A 1 448 ? 36.033 7.709 -4.768 1.00 62.59 448 SER A CA 1
ATOM 3478 C C . SER A 1 448 ? 35.864 6.328 -4.118 1.00 62.59 448 SER A C 1
ATOM 3480 O O . SER A 1 448 ? 34.969 6.143 -3.294 1.00 62.59 448 SER A O 1
ATOM 3482 N N . MET A 1 449 ? 36.746 5.367 -4.425 1.00 63.19 449 MET A N 1
ATOM 3483 C CA . MET A 1 449 ? 36.768 4.056 -3.763 1.00 63.19 449 MET A CA 1
ATOM 3484 C C . MET A 1 449 ? 37.205 4.176 -2.303 1.00 63.19 449 MET A C 1
ATOM 3486 O O . MET A 1 449 ? 36.644 3.506 -1.435 1.00 63.19 449 MET A O 1
ATOM 3490 N N . ILE A 1 450 ? 38.193 5.032 -2.032 1.00 73.12 450 ILE A N 1
ATOM 3491 C CA . ILE A 1 450 ? 38.661 5.345 -0.684 1.00 73.12 450 ILE A CA 1
ATOM 3492 C C . ILE A 1 450 ? 37.540 6.028 0.098 1.00 73.12 450 ILE A C 1
ATOM 3494 O O . ILE A 1 450 ? 37.211 5.558 1.178 1.00 73.12 450 ILE A O 1
ATOM 3498 N N . LEU A 1 451 ? 36.886 7.053 -0.452 1.00 76.62 451 LEU A N 1
ATOM 3499 C CA . LEU A 1 451 ? 35.781 7.761 0.202 1.00 76.62 451 LEU A CA 1
ATOM 3500 C C . LEU A 1 451 ? 34.587 6.842 0.482 1.00 76.62 451 LEU A C 1
ATOM 3502 O O . LEU A 1 451 ? 34.017 6.901 1.569 1.00 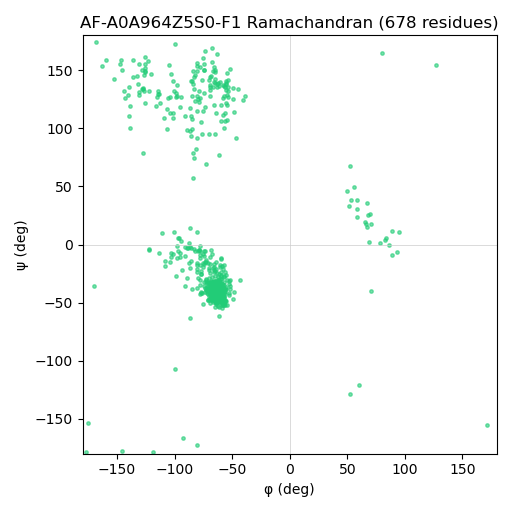76.62 451 LEU A O 1
ATOM 3506 N N . ALA A 1 452 ? 34.232 5.952 -0.449 1.00 71.62 452 ALA A N 1
ATOM 3507 C CA . ALA A 1 452 ? 33.169 4.971 -0.235 1.00 71.62 452 ALA A CA 1
ATOM 3508 C C . ALA A 1 452 ? 33.524 3.967 0.875 1.00 71.62 452 ALA A C 1
ATOM 3510 O O . ALA A 1 452 ? 32.686 3.670 1.728 1.00 71.62 452 ALA A O 1
ATOM 3511 N N . LYS A 1 453 ? 34.775 3.485 0.914 1.00 77.62 453 LYS A N 1
ATOM 3512 C CA . LYS A 1 453 ? 35.260 2.620 2.000 1.00 77.62 453 LYS A CA 1
ATOM 3513 C C . LYS A 1 453 ? 35.308 3.354 3.339 1.00 77.62 453 LYS A C 1
ATOM 3515 O O . LYS A 1 453 ? 34.834 2.815 4.333 1.00 77.62 453 LYS A O 1
ATOM 3520 N N . LEU A 1 454 ? 35.833 4.579 3.368 1.00 84.31 454 LEU A N 1
ATOM 3521 C CA . LEU A 1 454 ? 35.890 5.427 4.562 1.00 84.31 454 LEU A CA 1
ATOM 3522 C C . LEU A 1 454 ? 34.488 5.697 5.106 1.00 84.31 454 LEU A C 1
ATOM 3524 O O . LEU A 1 454 ? 34.256 5.540 6.301 1.00 84.31 454 LEU A O 1
ATOM 3528 N N . ARG A 1 455 ? 33.533 6.010 4.227 1.00 87.19 455 ARG A N 1
ATOM 3529 C CA . ARG A 1 455 ? 32.126 6.163 4.597 1.00 87.19 455 ARG A CA 1
ATOM 3530 C C . ARG A 1 455 ? 31.557 4.878 5.192 1.00 87.19 455 ARG A C 1
ATOM 3532 O O . ARG A 1 455 ? 30.909 4.948 6.227 1.00 87.19 455 ARG A O 1
ATOM 3539 N N . GLY A 1 456 ? 31.863 3.718 4.608 1.00 86.88 456 GLY A N 1
ATOM 3540 C CA . GLY A 1 456 ? 31.484 2.418 5.168 1.00 86.88 456 GLY A CA 1
ATOM 3541 C C . GLY A 1 456 ? 32.000 2.211 6.597 1.00 86.88 456 GLY A C 1
ATOM 3542 O O . GLY A 1 456 ? 31.248 1.756 7.458 1.00 86.88 456 GLY A O 1
ATOM 3543 N N . PHE A 1 457 ? 33.248 2.600 6.882 1.00 91.19 457 PHE A N 1
ATOM 3544 C CA . PHE A 1 457 ? 33.808 2.545 8.238 1.00 91.19 457 PHE A CA 1
ATOM 3545 C C . PHE A 1 457 ? 33.142 3.537 9.199 1.00 91.19 457 PHE A C 1
ATOM 3547 O O . PHE A 1 457 ? 32.860 3.170 10.337 1.00 91.19 457 PHE A O 1
ATOM 3554 N N . VAL A 1 458 ? 32.844 4.763 8.761 1.00 91.62 458 VAL A N 1
ATOM 3555 C CA . VAL A 1 458 ? 32.115 5.744 9.584 1.00 91.62 458 VAL A CA 1
ATOM 3556 C C . VAL A 1 458 ? 30.706 5.241 9.889 1.00 91.62 458 VAL A C 1
ATOM 3558 O O . VAL A 1 458 ? 30.308 5.200 11.052 1.00 91.62 458 VAL A O 1
ATOM 3561 N N . ASP A 1 459 ? 29.971 4.779 8.880 1.00 90.38 459 ASP A N 1
ATOM 3562 C CA . ASP A 1 459 ? 28.608 4.268 9.037 1.00 90.38 459 ASP A CA 1
ATOM 3563 C C . ASP A 1 459 ? 28.558 3.058 9.986 1.00 90.38 459 ASP A C 1
ATOM 3565 O O . ASP A 1 459 ? 27.617 2.927 10.777 1.00 90.38 459 ASP A O 1
ATOM 3569 N N . LEU A 1 460 ? 29.606 2.224 9.991 1.00 91.94 460 LEU A N 1
ATOM 3570 C CA . LEU A 1 460 ? 29.735 1.065 10.879 1.00 91.94 460 LEU A CA 1
ATOM 3571 C C . LEU A 1 460 ? 29.775 1.459 12.368 1.00 91.94 460 LEU A C 1
ATOM 3573 O O . LEU A 1 460 ? 29.260 0.732 13.218 1.00 91.94 460 LEU A O 1
ATOM 3577 N N . THR A 1 461 ? 30.307 2.642 12.692 1.00 92.88 461 THR A N 1
ATOM 3578 C CA . THR A 1 461 ? 30.334 3.175 14.070 1.00 92.88 461 THR A CA 1
ATOM 3579 C C . THR A 1 461 ? 28.997 3.768 14.533 1.00 92.88 461 THR A C 1
ATOM 3581 O O . THR A 1 461 ? 28.846 4.119 15.704 1.00 92.88 461 THR A O 1
ATOM 3584 N N . ARG A 1 462 ? 28.007 3.853 13.633 1.00 92.25 462 ARG A N 1
ATOM 3585 C CA . ARG A 1 462 ? 26.647 4.370 13.855 1.00 92.25 462 ARG A CA 1
ATOM 3586 C C . ARG A 1 462 ? 26.593 5.770 14.498 1.00 92.25 462 ARG A C 1
ATOM 3588 O O . ARG A 1 462 ? 26.029 5.899 15.589 1.00 92.25 462 ARG A O 1
ATOM 3595 N N . PRO A 1 463 ? 27.033 6.838 13.805 1.00 91.31 463 PRO A N 1
ATOM 3596 C CA . PRO A 1 463 ? 27.029 8.209 14.334 1.00 91.31 463 PRO A CA 1
ATOM 3597 C C . PRO A 1 463 ? 25.679 8.677 14.891 1.00 91.31 463 PRO A C 1
ATOM 3599 O O . PRO A 1 463 ? 25.613 9.325 15.931 1.00 91.31 463 PRO A O 1
ATOM 3602 N N . ARG A 1 464 ? 24.567 8.248 14.276 1.00 87.25 464 ARG A N 1
ATOM 3603 C CA . ARG A 1 464 ? 23.201 8.533 14.761 1.00 87.25 464 ARG A CA 1
ATOM 3604 C C . ARG A 1 464 ? 22.916 8.021 16.183 1.00 87.25 464 ARG A C 1
ATOM 3606 O O . ARG A 1 464 ? 21.936 8.436 16.788 1.00 87.25 464 ARG A O 1
ATOM 3613 N N . GLN A 1 465 ? 23.714 7.088 16.705 1.00 89.56 465 GLN A N 1
ATOM 3614 C CA . GLN A 1 465 ? 23.569 6.526 18.052 1.00 89.56 465 GLN A CA 1
ATOM 3615 C C . GLN A 1 465 ? 24.496 7.186 19.083 1.00 89.56 465 GLN A C 1
ATOM 3617 O O . GLN A 1 465 ? 24.300 6.965 20.277 1.00 89.56 465 GLN A O 1
ATOM 3622 N N . TRP A 1 466 ? 25.475 7.988 18.651 1.00 92.19 466 TRP A N 1
ATOM 3623 C CA . TRP A 1 466 ? 26.440 8.650 19.534 1.00 92.19 466 TRP A CA 1
ATOM 3624 C C . TRP A 1 466 ? 25.812 9.616 20.547 1.00 92.19 466 TRP A C 1
ATOM 3626 O O . TRP A 1 466 ? 26.280 9.614 21.685 1.00 92.19 466 TRP A O 1
ATOM 3636 N N . PRO A 1 467 ? 24.721 10.358 20.238 1.00 94.06 467 PRO A N 1
ATOM 3637 C CA . PRO A 1 467 ? 24.097 11.256 21.214 1.00 94.06 467 PRO A CA 1
ATOM 3638 C C . PRO A 1 467 ? 23.665 10.571 22.517 1.00 94.06 467 PRO A C 1
ATOM 3640 O O . PRO A 1 467 ? 23.619 11.208 23.560 1.00 94.06 467 PRO A O 1
ATOM 3643 N N . LYS A 1 468 ? 23.418 9.252 22.506 1.00 90.12 468 LYS A N 1
ATOM 3644 C CA . LYS A 1 468 ? 23.100 8.489 23.727 1.00 90.12 468 LYS A CA 1
ATOM 3645 C C . LYS A 1 468 ? 24.233 8.497 24.746 1.00 90.12 468 LYS A C 1
ATOM 3647 O O . LYS A 1 468 ? 23.983 8.345 25.936 1.00 90.12 468 LYS A O 1
ATOM 3652 N N . ASN A 1 469 ? 25.473 8.637 24.286 1.00 94.44 469 ASN A N 1
ATOM 3653 C CA . ASN A 1 469 ? 26.641 8.661 25.154 1.00 94.44 469 ASN A CA 1
ATOM 3654 C C . ASN A 1 469 ? 26.814 10.014 25.851 1.00 94.44 469 ASN A C 1
ATOM 3656 O O . ASN A 1 469 ? 27.591 10.080 26.790 1.00 94.44 469 ASN A O 1
ATOM 3660 N N . LEU A 1 470 ? 26.041 11.047 25.485 1.00 93.44 470 LEU A N 1
ATOM 3661 C CA . LEU A 1 470 ? 25.983 12.311 26.229 1.00 93.44 470 LEU A CA 1
ATOM 3662 C C . LEU A 1 470 ? 25.338 12.159 27.613 1.00 93.44 470 LEU A C 1
ATOM 3664 O O . LEU A 1 470 ? 25.416 13.070 28.425 1.00 93.44 470 LEU A O 1
ATOM 3668 N N . LEU A 1 471 ? 24.758 10.998 27.928 1.00 93.69 471 LEU A N 1
ATOM 3669 C CA . LEU A 1 471 ? 24.279 10.711 29.279 1.00 93.69 471 LEU A CA 1
ATOM 3670 C C . LEU A 1 471 ? 25.383 10.744 30.338 1.00 93.69 471 LEU A C 1
ATOM 3672 O O . LEU A 1 471 ? 25.057 10.960 31.497 1.00 93.69 471 LEU A O 1
ATOM 3676 N N . VAL A 1 472 ? 26.664 10.623 29.968 1.00 95.31 472 VAL A N 1
ATOM 3677 C CA . VAL A 1 472 ? 27.778 10.840 30.912 1.00 95.31 472 VAL A CA 1
ATOM 3678 C C . VAL A 1 472 ? 27.752 12.240 31.538 1.00 95.31 472 VAL A C 1
ATOM 3680 O O . VAL A 1 472 ? 28.294 12.440 32.612 1.00 95.31 472 VAL A O 1
ATOM 3683 N N . PHE A 1 473 ? 27.078 13.215 30.925 1.00 94.75 473 PHE A N 1
ATOM 3684 C CA . PHE A 1 473 ? 26.921 14.548 31.505 1.00 94.75 473 PHE A CA 1
ATOM 3685 C C . PHE A 1 473 ? 25.908 14.593 32.654 1.00 94.75 473 PHE A C 1
ATOM 3687 O O . PHE A 1 473 ? 25.851 15.598 33.353 1.00 94.75 473 PHE A O 1
ATOM 3694 N N . ALA A 1 474 ? 25.130 13.530 32.885 1.00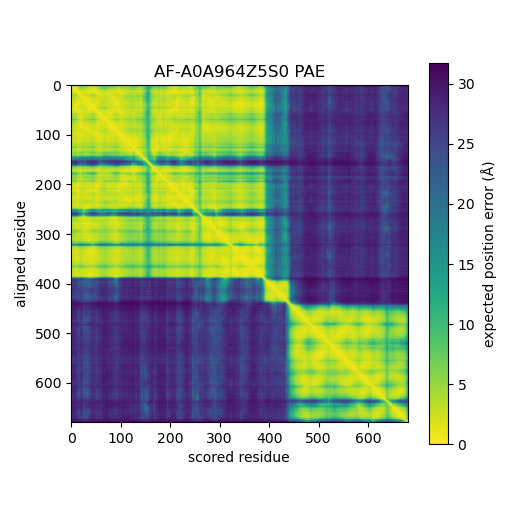 92.31 474 ALA A N 1
ATOM 3695 C CA . ALA A 1 474 ? 24.045 13.540 33.859 1.00 92.31 474 ALA A CA 1
ATOM 3696 C C . ALA A 1 474 ? 24.536 13.790 35.295 1.00 92.31 474 ALA A C 1
ATOM 3698 O O . ALA A 1 474 ? 23.955 14.627 35.978 1.00 92.31 474 ALA A O 1
ATOM 3699 N N . VAL A 1 475 ? 25.618 13.132 35.736 1.00 91.75 475 VAL A N 1
ATOM 3700 C CA . VAL A 1 475 ? 26.178 13.345 37.087 1.00 91.75 475 VAL A CA 1
ATOM 3701 C C . VAL A 1 475 ? 26.811 14.738 37.232 1.00 91.75 475 VAL A C 1
ATOM 3703 O O . VAL A 1 475 ? 26.437 15.447 38.162 1.00 91.75 475 VAL A O 1
ATOM 3706 N N . PRO A 1 476 ? 27.703 15.203 36.332 1.00 91.62 476 PRO A N 1
ATOM 3707 C CA . PRO A 1 476 ? 28.255 16.557 36.450 1.00 91.62 476 PRO A CA 1
ATOM 3708 C C . PRO A 1 476 ? 27.207 17.674 36.354 1.00 91.62 476 PRO A C 1
ATOM 3710 O O . PRO A 1 476 ? 27.361 18.709 37.001 1.00 91.62 476 PRO A O 1
ATOM 3713 N N . LEU A 1 477 ? 26.141 17.466 35.570 1.00 90.19 477 LEU A N 1
ATOM 3714 C CA . LEU A 1 477 ? 25.000 18.381 35.494 1.00 90.19 477 LEU A CA 1
ATOM 3715 C C . LEU A 1 477 ? 24.228 18.411 36.816 1.00 90.19 477 LEU A C 1
ATOM 3717 O O . LEU A 1 477 ? 23.942 19.489 37.325 1.00 90.19 477 LEU A O 1
ATOM 3721 N N . ALA A 1 478 ? 23.930 17.237 37.376 1.00 87.12 478 ALA A N 1
ATOM 3722 C CA . ALA A 1 478 ? 23.266 17.090 38.667 1.00 87.12 478 ALA A CA 1
ATOM 3723 C C . ALA A 1 478 ? 24.059 17.727 39.818 1.00 87.12 478 ALA A C 1
ATOM 3725 O O . ALA A 1 478 ? 23.466 18.334 40.699 1.00 87.12 478 ALA A O 1
ATOM 3726 N N . ALA A 1 479 ? 25.389 17.637 39.776 1.00 86.50 479 ALA A N 1
ATOM 3727 C CA . ALA A 1 479 ? 26.275 18.250 40.761 1.00 86.50 479 ALA A CA 1
ATOM 3728 C C . ALA A 1 479 ? 26.499 19.762 40.543 1.00 86.50 479 ALA A C 1
ATOM 3730 O O . ALA A 1 479 ? 27.210 20.389 41.323 1.00 86.50 479 ALA A O 1
ATOM 3731 N N . GLY A 1 480 ? 25.982 20.353 39.457 1.00 86.56 480 GLY A N 1
ATOM 3732 C CA . GLY A 1 480 ? 26.206 21.767 39.127 1.00 86.56 480 GLY A CA 1
ATOM 3733 C C . GLY A 1 480 ? 27.654 22.120 38.745 1.00 86.56 480 GLY A C 1
ATOM 3734 O O . GLY A 1 480 ? 28.010 23.294 38.704 1.00 86.56 480 GLY A O 1
ATOM 3735 N N . GLN A 1 481 ? 28.501 21.131 38.435 1.00 88.31 481 GLN A N 1
ATOM 3736 C CA . GLN A 1 481 ? 29.955 21.306 38.264 1.00 88.31 481 GLN A CA 1
ATOM 3737 C C . GLN A 1 481 ? 30.410 21.491 36.803 1.00 88.31 481 GLN A C 1
ATOM 3739 O O . GLN A 1 481 ? 31.607 21.568 36.527 1.00 88.31 481 GLN A O 1
ATOM 3744 N N . LEU A 1 482 ? 29.483 21.601 35.842 1.00 85.50 482 LEU A N 1
ATOM 3745 C CA . LEU A 1 482 ? 29.816 21.765 34.413 1.00 85.50 482 LEU A CA 1
ATOM 3746 C C . LEU A 1 482 ? 30.555 23.071 34.075 1.00 85.50 482 LEU A C 1
ATOM 3748 O O . LEU A 1 482 ? 31.128 23.176 32.993 1.00 85.50 482 LEU A O 1
ATOM 3752 N N . GLY A 1 483 ? 30.555 24.055 34.979 1.00 84.12 483 GLY A N 1
ATOM 3753 C CA . GLY A 1 483 ? 31.324 25.292 34.819 1.00 84.12 483 GLY A CA 1
ATOM 3754 C C . GLY A 1 483 ? 32.836 25.118 35.015 1.00 84.12 483 GLY A C 1
ATOM 3755 O O . GLY A 1 483 ? 33.604 25.994 34.621 1.00 84.12 483 GLY A O 1
ATOM 3756 N N . SER A 1 484 ? 33.280 24.000 35.602 1.00 90.00 484 SER A N 1
ATOM 3757 C CA . SER A 1 484 ? 34.700 23.704 35.791 1.00 90.00 484 SER A CA 1
ATOM 3758 C C . SER A 1 484 ? 35.305 23.106 34.524 1.00 90.00 484 SER A C 1
ATOM 3760 O O . SER A 1 484 ? 34.871 22.058 34.044 1.00 90.00 484 SER A O 1
ATOM 3762 N N . TRP A 1 485 ? 36.357 23.743 34.004 1.00 90.12 485 TRP A N 1
ATOM 3763 C CA . TRP A 1 485 ? 37.052 23.280 32.800 1.00 90.12 485 TRP A CA 1
ATOM 3764 C C . TRP A 1 485 ? 37.587 21.849 32.927 1.00 90.12 485 TRP A C 1
ATOM 3766 O O . TRP A 1 485 ? 37.470 21.095 31.969 1.00 90.12 485 TRP A O 1
ATOM 3776 N N . GLY A 1 486 ? 38.113 21.455 34.094 1.00 90.62 486 GLY A N 1
ATOM 3777 C CA . GLY A 1 486 ? 38.612 20.090 34.317 1.00 90.62 486 GLY A CA 1
ATOM 3778 C C . GLY A 1 486 ? 37.496 19.042 34.273 1.00 90.62 486 GLY A C 1
ATOM 3779 O O . GLY A 1 486 ? 37.596 18.042 33.568 1.00 90.62 486 GLY A O 1
ATOM 3780 N N . VAL A 1 487 ? 36.370 19.328 34.933 1.00 92.44 487 VAL A N 1
ATOM 3781 C CA . VAL A 1 487 ? 35.183 18.457 34.907 1.00 92.44 487 VAL A CA 1
ATOM 3782 C C . VAL A 1 487 ? 34.641 18.335 33.483 1.00 92.44 487 VAL A C 1
ATOM 3784 O O . VAL A 1 487 ? 34.305 17.236 33.044 1.00 92.44 487 VAL A O 1
ATOM 3787 N N . LEU A 1 488 ? 34.599 19.446 32.738 1.00 93.00 488 LEU A N 1
ATOM 3788 C CA . LEU A 1 488 ? 34.138 19.476 31.352 1.00 93.00 488 LEU A CA 1
ATOM 3789 C C . LEU A 1 488 ? 35.041 18.655 30.416 1.00 93.00 488 LEU A C 1
ATOM 3791 O O . LEU A 1 488 ? 34.531 17.954 29.539 1.00 93.00 488 LEU A O 1
ATOM 3795 N N . THR A 1 489 ? 36.366 18.709 30.590 1.00 94.06 489 THR A N 1
ATOM 3796 C CA . THR A 1 489 ? 37.284 17.889 29.788 1.00 94.06 489 THR A CA 1
ATOM 3797 C C . THR A 1 489 ? 37.145 16.407 30.105 1.00 94.06 489 THR A C 1
ATOM 3799 O O . THR A 1 489 ? 37.062 15.598 29.178 1.00 94.06 489 THR A O 1
ATOM 3802 N N . ASP A 1 490 ? 37.048 16.046 31.383 1.00 95.00 490 ASP A N 1
ATOM 3803 C CA . ASP A 1 490 ? 36.979 14.647 31.810 1.00 95.00 490 ASP A CA 1
ATOM 3804 C C . ASP A 1 490 ? 35.665 13.994 31.374 1.00 95.00 490 ASP A C 1
ATOM 3806 O O . ASP A 1 490 ? 35.665 12.889 30.825 1.00 95.00 490 ASP A O 1
ATOM 3810 N N . VAL A 1 491 ? 34.538 14.704 31.500 1.00 95.44 491 VAL A N 1
ATOM 3811 C CA . VAL A 1 491 ? 33.236 14.209 31.030 1.00 95.44 491 VAL A CA 1
ATOM 3812 C C . VAL A 1 491 ? 33.159 14.131 29.499 1.00 95.44 491 VAL A C 1
ATOM 3814 O O . VAL A 1 491 ? 32.578 13.188 28.955 1.00 95.44 491 VAL A O 1
ATOM 3817 N N . ALA A 1 492 ? 33.788 15.063 28.773 1.00 95.38 492 ALA A N 1
ATOM 3818 C CA . ALA A 1 492 ? 33.867 15.001 27.314 1.00 95.38 492 ALA A CA 1
ATOM 3819 C C . ALA A 1 492 ? 34.702 13.796 26.852 1.00 95.38 492 ALA A C 1
ATOM 3821 O O . ALA A 1 492 ? 34.295 13.068 25.941 1.00 95.38 492 ALA A O 1
ATOM 3822 N N . LEU A 1 493 ? 35.833 13.529 27.512 1.00 96.12 493 LEU A N 1
ATOM 3823 C CA . LEU A 1 493 ? 36.642 12.339 27.252 1.00 96.12 493 LEU A CA 1
ATOM 3824 C C . LEU A 1 493 ? 35.891 11.052 27.629 1.00 96.12 493 LEU A C 1
ATOM 3826 O O . LEU A 1 493 ? 35.945 10.081 26.873 1.00 96.12 493 LEU A O 1
ATOM 3830 N N . ALA A 1 494 ? 35.110 11.047 28.711 1.00 95.69 494 ALA A N 1
ATOM 3831 C CA . ALA A 1 494 ? 34.231 9.929 29.056 1.00 95.69 494 ALA A CA 1
ATOM 3832 C C . ALA A 1 494 ? 33.165 9.671 27.975 1.00 95.69 494 ALA A C 1
ATOM 3834 O O . ALA A 1 494 ? 32.904 8.519 27.615 1.00 95.69 494 ALA A O 1
ATOM 3835 N N . ALA A 1 495 ? 32.592 10.725 27.381 1.00 96.62 495 ALA A N 1
ATOM 3836 C CA . ALA A 1 495 ? 31.654 10.596 26.264 1.00 96.62 495 ALA A CA 1
ATOM 3837 C C . ALA A 1 495 ? 32.324 9.958 25.036 1.00 96.62 495 ALA A C 1
ATOM 3839 O O . ALA A 1 495 ? 31.721 9.109 24.365 1.00 96.62 495 ALA A O 1
ATOM 3840 N N . VAL A 1 496 ? 33.584 10.321 24.761 1.00 96.69 496 VAL A N 1
ATOM 3841 C CA . VAL A 1 496 ? 34.405 9.692 23.716 1.00 96.69 496 VAL A CA 1
ATOM 3842 C C . VAL A 1 496 ? 34.635 8.215 24.036 1.00 96.69 496 VAL A C 1
ATOM 3844 O O . VAL A 1 496 ? 34.349 7.376 23.184 1.00 96.69 496 VAL A O 1
ATOM 3847 N N . VAL A 1 497 ? 35.052 7.866 25.258 1.00 96.88 497 VAL A N 1
ATOM 3848 C CA . VAL A 1 497 ? 35.248 6.468 25.699 1.00 96.88 497 VAL A CA 1
ATOM 3849 C C . VAL A 1 497 ? 33.984 5.635 25.472 1.00 96.88 497 VAL A C 1
ATOM 3851 O O . VAL A 1 497 ? 34.033 4.603 24.796 1.00 96.88 497 VAL A O 1
ATOM 3854 N N . MET A 1 498 ? 32.828 6.105 25.950 1.00 96.50 498 MET A N 1
ATOM 3855 C CA . MET A 1 498 ? 31.554 5.394 25.784 1.00 96.50 498 MET A CA 1
ATOM 3856 C C . MET A 1 498 ? 31.135 5.285 24.310 1.00 96.50 498 MET A C 1
ATOM 3858 O O . MET A 1 498 ? 30.526 4.292 23.890 1.00 96.50 498 MET A O 1
ATOM 3862 N N . THR A 1 499 ? 31.499 6.269 23.488 1.00 96.56 499 THR A N 1
ATOM 3863 C CA . THR A 1 499 ? 31.286 6.233 22.035 1.00 96.56 499 THR A CA 1
ATOM 3864 C C . THR A 1 499 ? 32.151 5.184 21.357 1.00 96.56 499 THR A C 1
ATOM 3866 O O . THR A 1 499 ? 31.619 4.381 20.592 1.00 96.56 499 THR A O 1
ATOM 3869 N N . LEU A 1 500 ? 33.437 5.103 21.692 1.00 96.62 500 LEU A N 1
ATOM 3870 C CA . LEU A 1 500 ? 34.342 4.086 21.158 1.00 96.62 500 LEU A CA 1
ATOM 3871 C C . LEU A 1 500 ? 33.887 2.672 21.546 1.00 96.62 500 LEU A C 1
ATOM 3873 O O . LEU A 1 500 ? 33.811 1.789 20.692 1.00 96.62 500 LEU A O 1
ATOM 3877 N N . PHE A 1 501 ? 33.494 2.470 22.805 1.00 95.44 501 PHE A N 1
ATOM 3878 C CA . PHE A 1 501 ? 33.031 1.172 23.303 1.00 95.44 501 PHE A CA 1
ATOM 3879 C C . PHE A 1 501 ? 31.706 0.753 22.657 1.00 95.44 501 PHE A C 1
ATOM 3881 O O . PHE A 1 501 ? 31.555 -0.384 22.208 1.00 95.44 501 PHE A O 1
ATOM 3888 N N . SER A 1 502 ? 30.740 1.669 22.539 1.00 94.50 502 SER A N 1
ATOM 3889 C CA . SER A 1 502 ? 29.485 1.376 21.836 1.00 94.50 502 SER A CA 1
ATOM 3890 C C . SER A 1 502 ? 29.699 1.122 20.338 1.00 94.50 502 SER A C 1
ATOM 3892 O O . SER A 1 502 ? 29.153 0.149 19.814 1.00 94.50 502 SER A O 1
ATOM 3894 N N . ALA A 1 503 ? 30.549 1.900 19.665 1.00 96.00 503 ALA A N 1
ATOM 3895 C CA . ALA A 1 503 ? 30.928 1.672 18.272 1.00 96.00 503 ALA A CA 1
ATOM 3896 C C . ALA A 1 503 ? 31.592 0.300 18.070 1.00 96.00 503 ALA A C 1
ATOM 3898 O O . ALA A 1 503 ? 31.221 -0.419 17.141 1.00 96.00 503 ALA A O 1
ATOM 3899 N N . ALA A 1 504 ? 32.485 -0.116 18.973 1.00 95.88 504 ALA A N 1
ATOM 3900 C CA . ALA A 1 504 ? 33.092 -1.443 18.938 1.00 95.88 504 ALA A CA 1
ATOM 3901 C C . ALA A 1 504 ? 32.040 -2.560 19.038 1.00 95.88 504 ALA A C 1
ATOM 3903 O O . ALA A 1 504 ? 32.069 -3.500 18.243 1.00 95.88 504 ALA A O 1
ATOM 3904 N N . THR A 1 505 ? 31.055 -2.432 19.938 1.00 93.19 505 THR A N 1
ATOM 3905 C CA . THR A 1 505 ? 29.960 -3.418 20.032 1.00 93.19 505 THR A CA 1
ATOM 3906 C C . THR A 1 505 ? 29.123 -3.494 18.753 1.00 93.19 505 THR A C 1
ATOM 3908 O O . THR A 1 505 ? 28.714 -4.583 18.356 1.00 93.19 505 THR A O 1
ATOM 3911 N N . TYR A 1 506 ? 28.894 -2.370 18.061 1.00 93.81 506 TYR A N 1
ATOM 3912 C CA . TYR A 1 506 ? 28.201 -2.374 16.770 1.00 93.81 506 TYR A CA 1
ATOM 3913 C C . TYR A 1 506 ? 29.024 -3.050 15.675 1.00 93.81 506 TYR A C 1
ATOM 3915 O O . TYR A 1 506 ? 28.467 -3.847 14.926 1.00 93.81 506 TYR A O 1
ATOM 3923 N N . CYS A 1 507 ? 30.332 -2.791 15.623 1.00 94.19 507 CYS A N 1
ATOM 3924 C CA . CYS A 1 507 ? 31.239 -3.426 14.670 1.00 94.19 507 CYS A CA 1
ATOM 3925 C C . CYS A 1 507 ? 31.249 -4.957 14.829 1.00 94.19 507 CYS A C 1
ATOM 3927 O O . CYS A 1 507 ? 31.153 -5.678 13.837 1.00 94.19 507 CYS A O 1
ATOM 3929 N N . VAL A 1 508 ? 31.321 -5.453 16.072 1.00 92.75 508 VAL A N 1
ATOM 3930 C CA . VAL A 1 508 ? 31.277 -6.895 16.371 1.00 92.75 508 VAL A CA 1
ATOM 3931 C C . VAL A 1 508 ? 29.925 -7.495 15.995 1.00 92.75 508 VAL A C 1
ATOM 3933 O O . VAL A 1 508 ? 29.878 -8.517 15.317 1.00 92.75 508 VAL A O 1
ATOM 3936 N N . ASN A 1 509 ? 28.823 -6.847 16.375 1.00 90.31 509 ASN A N 1
ATOM 3937 C CA . ASN A 1 509 ? 27.485 -7.352 16.078 1.00 90.31 509 ASN A CA 1
ATOM 3938 C C . ASN A 1 509 ? 27.199 -7.399 14.570 1.00 90.31 509 ASN A C 1
ATOM 3940 O O . ASN A 1 509 ? 26.705 -8.412 14.089 1.00 90.31 509 ASN A O 1
ATOM 3944 N N . ASP A 1 510 ? 27.557 -6.358 13.813 1.00 91.00 510 ASP A N 1
ATOM 3945 C CA . ASP A 1 510 ? 27.388 -6.345 12.353 1.00 91.00 510 ASP A CA 1
ATOM 3946 C C . ASP A 1 510 ? 28.269 -7.406 11.667 1.00 91.00 510 ASP A C 1
ATOM 3948 O O . ASP A 1 510 ? 27.878 -7.955 10.638 1.00 91.00 510 ASP A O 1
ATOM 3952 N N . ALA A 1 511 ? 29.439 -7.730 12.233 1.00 91.94 511 ALA A N 1
ATOM 3953 C CA . ALA A 1 511 ? 30.294 -8.808 11.738 1.00 91.94 511 ALA A CA 1
ATOM 3954 C C . ALA A 1 511 ? 29.705 -10.204 11.996 1.00 91.94 511 ALA A C 1
ATOM 3956 O O . ALA A 1 511 ? 29.753 -11.053 11.106 1.00 91.94 511 ALA A O 1
ATOM 3957 N N . LEU A 1 512 ? 29.143 -10.437 13.187 1.00 88.50 512 LEU A N 1
ATOM 3958 C CA . LEU A 1 512 ? 28.549 -11.721 13.576 1.00 88.50 512 LEU A CA 1
ATOM 3959 C C . LEU A 1 512 ? 27.198 -11.975 12.890 1.00 88.50 512 LEU A C 1
ATOM 3961 O O . LEU A 1 512 ? 26.941 -13.085 12.430 1.00 88.50 512 LEU A O 1
ATOM 3965 N N . ASP A 1 513 ? 26.353 -10.947 12.779 1.00 86.88 513 ASP A N 1
ATOM 3966 C CA . ASP A 1 513 ? 25.005 -11.055 12.211 1.00 86.88 513 ASP A CA 1
ATOM 3967 C C . ASP A 1 513 ? 24.982 -10.880 10.676 1.00 86.88 513 ASP A C 1
ATOM 3969 O O . ASP A 1 513 ? 23.916 -10.975 10.069 1.00 86.88 513 ASP A O 1
ATOM 3973 N N . ALA A 1 514 ? 26.133 -10.674 10.019 1.00 87.81 514 ALA A N 1
ATOM 3974 C CA . ALA A 1 514 ? 26.243 -10.294 8.604 1.00 87.81 514 ALA A CA 1
ATOM 3975 C C . ALA A 1 514 ? 25.402 -11.155 7.643 1.00 87.81 514 ALA A C 1
ATOM 3977 O O . ALA A 1 514 ? 24.698 -10.625 6.782 1.00 87.81 514 ALA A O 1
ATOM 3978 N N . THR A 1 515 ? 25.448 -12.484 7.785 1.00 82.75 515 THR A N 1
ATOM 3979 C CA . THR A 1 515 ? 24.696 -13.414 6.924 1.00 82.75 515 THR A CA 1
ATOM 3980 C C . THR A 1 515 ? 23.188 -13.273 7.118 1.00 82.75 515 THR A C 1
ATOM 3982 O O . THR A 1 515 ? 22.438 -13.288 6.146 1.00 82.75 515 THR A O 1
ATOM 3985 N N . LYS A 1 516 ? 22.741 -13.091 8.365 1.00 80.19 516 LYS A N 1
ATOM 3986 C CA . LYS A 1 516 ? 21.325 -12.895 8.697 1.00 80.19 516 LYS A CA 1
ATOM 3987 C C . LYS A 1 516 ? 20.840 -11.515 8.257 1.00 80.19 516 LYS A C 1
ATOM 3989 O O . LYS A 1 516 ? 19.737 -11.387 7.733 1.00 80.19 516 LYS A O 1
ATOM 3994 N N . ASP A 1 517 ? 21.665 -10.492 8.443 1.00 85.94 517 ASP A N 1
ATOM 3995 C CA . ASP A 1 517 ? 21.335 -9.113 8.100 1.00 85.94 517 ASP A CA 1
ATOM 3996 C C . ASP A 1 517 ? 21.195 -8.908 6.587 1.00 85.94 517 ASP A C 1
ATOM 3998 O O . ASP A 1 517 ? 20.345 -8.124 6.177 1.00 85.94 517 ASP A O 1
ATOM 4002 N N . ARG A 1 518 ? 21.930 -9.659 5.751 1.00 83.88 518 ARG A N 1
ATOM 4003 C CA . ARG A 1 518 ? 21.761 -9.658 4.281 1.00 83.88 518 ARG A CA 1
ATOM 4004 C C . ARG A 1 518 ? 20.354 -10.023 3.820 1.00 83.88 518 ARG A C 1
ATOM 4006 O O . ARG A 1 518 ? 19.908 -9.524 2.796 1.00 83.88 518 ARG A O 1
ATOM 4013 N N . LEU A 1 519 ? 19.675 -10.887 4.569 1.00 69.50 519 LEU A N 1
ATOM 4014 C CA . LEU A 1 519 ? 18.328 -11.365 4.255 1.00 69.50 519 LEU A CA 1
ATOM 4015 C C . LEU A 1 519 ? 17.236 -10.487 4.887 1.00 69.50 519 LEU A C 1
ATOM 4017 O O . LEU A 1 519 ? 16.050 -10.752 4.718 1.00 69.50 519 LEU A O 1
ATOM 4021 N N . HIS A 1 520 ? 17.614 -9.457 5.647 1.00 69.12 520 HIS A N 1
ATOM 4022 C CA . HIS A 1 520 ? 16.683 -8.653 6.427 1.00 69.12 520 HIS A CA 1
ATOM 4023 C C . HIS A 1 520 ? 16.330 -7.340 5.698 1.00 69.12 520 HIS A C 1
ATOM 4025 O O . HIS A 1 520 ? 17.238 -6.542 5.443 1.00 69.12 520 HIS A O 1
ATOM 4031 N N . PRO A 1 521 ? 15.035 -7.014 5.489 1.00 52.81 521 PRO A N 1
ATOM 4032 C CA . PRO A 1 521 ? 14.584 -5.902 4.635 1.00 52.81 521 PRO A CA 1
ATOM 4033 C C . PRO A 1 521 ? 15.232 -4.543 4.932 1.00 52.81 521 PRO A C 1
ATOM 4035 O O . PRO A 1 521 ? 15.564 -3.786 4.029 1.00 52.81 521 PRO A O 1
ATOM 4038 N N . THR A 1 522 ? 15.454 -4.234 6.213 1.00 68.06 522 THR A N 1
ATOM 4039 C CA . THR A 1 522 ? 16.058 -2.961 6.646 1.00 68.06 522 THR A CA 1
ATOM 4040 C C . THR A 1 522 ? 17.526 -3.048 7.070 1.00 68.06 522 THR A C 1
ATOM 4042 O O . THR A 1 522 ? 18.170 -2.010 7.203 1.00 68.06 522 THR A O 1
ATOM 4045 N N . LYS A 1 523 ? 18.074 -4.249 7.313 1.00 77.25 523 LYS A N 1
ATOM 4046 C CA . LYS A 1 523 ? 19.460 -4.423 7.803 1.00 77.25 523 LYS A CA 1
ATOM 4047 C C . LYS A 1 523 ? 20.422 -4.863 6.702 1.00 77.25 523 LYS A C 1
ATOM 4049 O O . LYS A 1 523 ? 21.628 -4.743 6.899 1.00 77.25 523 LYS A O 1
ATOM 4054 N N . ALA A 1 524 ? 19.911 -5.252 5.534 1.00 83.31 524 ALA A N 1
ATOM 4055 C CA . ALA A 1 524 ? 20.719 -5.576 4.362 1.00 83.31 524 ALA A CA 1
ATOM 4056 C C . ALA A 1 524 ? 21.586 -4.393 3.895 1.00 83.31 524 ALA A C 1
ATOM 4058 O O . ALA A 1 524 ? 22.633 -4.595 3.291 1.00 83.31 524 ALA A O 1
ATOM 4059 N N . SER A 1 525 ? 21.196 -3.160 4.235 1.00 83.25 525 SER A N 1
ATOM 4060 C CA . SER A 1 525 ? 21.945 -1.934 3.946 1.00 83.25 525 SER A CA 1
ATOM 4061 C C . SER A 1 525 ? 23.119 -1.658 4.897 1.00 83.25 525 SER A C 1
ATOM 4063 O O . SER A 1 525 ? 23.852 -0.697 4.665 1.00 83.25 525 SER A O 1
ATOM 4065 N N . ARG A 1 526 ? 23.329 -2.463 5.952 1.00 88.50 526 ARG A N 1
ATOM 4066 C CA . ARG A 1 526 ? 24.449 -2.282 6.896 1.00 88.50 526 ARG A CA 1
ATOM 4067 C C . ARG A 1 526 ? 25.805 -2.488 6.209 1.00 88.50 526 ARG A C 1
ATOM 4069 O O . ARG A 1 526 ? 25.889 -3.349 5.334 1.00 88.50 526 ARG A O 1
ATOM 4076 N N . PRO A 1 527 ? 26.883 -1.795 6.632 1.00 89.94 527 PRO A N 1
ATOM 4077 C CA . PRO A 1 527 ? 28.164 -1.823 5.920 1.00 89.94 527 PRO A CA 1
ATOM 4078 C C . PRO A 1 527 ? 28.785 -3.215 5.734 1.00 89.94 527 PRO A C 1
ATOM 4080 O O . PRO A 1 527 ? 29.392 -3.492 4.701 1.00 89.94 527 PRO A O 1
ATOM 4083 N N . VAL A 1 528 ? 28.614 -4.118 6.705 1.00 91.31 528 VAL A N 1
ATOM 4084 C CA . VAL A 1 528 ? 29.103 -5.503 6.580 1.00 91.31 528 VAL A CA 1
ATOM 4085 C C . VAL A 1 528 ? 28.158 -6.378 5.750 1.00 91.31 528 VAL A C 1
ATOM 4087 O O . VAL A 1 528 ? 28.607 -7.209 4.957 1.00 91.31 528 VAL A O 1
ATOM 4090 N N . ALA A 1 529 ? 26.845 -6.173 5.886 1.00 87.50 529 ALA A N 1
ATOM 4091 C CA . ALA A 1 529 ? 25.833 -6.920 5.143 1.00 87.50 529 ALA A CA 1
ATOM 4092 C C . ALA A 1 529 ? 25.894 -6.604 3.637 1.00 87.50 529 ALA A C 1
ATOM 4094 O O . ALA A 1 529 ? 25.944 -7.530 2.828 1.00 87.50 529 ALA A O 1
ATOM 4095 N N . ASN A 1 530 ? 25.993 -5.319 3.278 1.00 84.69 530 ASN A N 1
ATOM 4096 C CA . ASN A 1 530 ? 26.056 -4.822 1.899 1.00 84.69 530 ASN A CA 1
ATOM 4097 C C . ASN A 1 530 ? 27.444 -4.964 1.235 1.00 84.69 530 ASN A C 1
ATOM 4099 O O . ASN A 1 530 ? 27.595 -4.647 0.058 1.00 84.69 530 ASN A O 1
ATOM 4103 N N . GLY A 1 531 ? 28.458 -5.419 1.981 1.00 83.94 531 GLY A N 1
ATOM 4104 C CA . GLY A 1 531 ? 29.804 -5.694 1.470 1.00 83.94 531 GLY A CA 1
ATOM 4105 C C . GLY A 1 531 ? 30.753 -4.492 1.374 1.00 83.94 531 GLY A C 1
ATOM 4106 O O . GLY A 1 531 ? 31.871 -4.658 0.888 1.00 83.94 531 GLY A O 1
ATOM 4107 N N . SER A 1 532 ? 30.367 -3.303 1.846 1.00 85.19 532 SER A N 1
ATOM 4108 C CA . SER A 1 532 ? 31.244 -2.115 1.860 1.00 85.19 532 SER A CA 1
ATOM 4109 C C . SER A 1 532 ? 32.402 -2.212 2.867 1.00 85.19 532 SER A C 1
ATOM 4111 O O . SER A 1 532 ? 33.475 -1.660 2.616 1.00 85.19 532 SER A O 1
ATOM 4113 N N . VAL A 1 533 ? 32.226 -2.957 3.965 1.00 90.75 533 VAL A N 1
ATOM 4114 C CA . VAL A 1 533 ? 33.271 -3.285 4.950 1.00 90.75 533 VAL A CA 1
ATOM 4115 C C . VAL A 1 533 ? 33.290 -4.797 5.171 1.00 90.75 533 VAL A C 1
ATOM 4117 O O . VAL A 1 533 ? 32.250 -5.421 5.355 1.00 90.75 533 VAL A O 1
ATOM 4120 N N . SER A 1 534 ? 34.466 -5.428 5.165 1.00 92.44 534 SER A N 1
ATOM 4121 C CA . SER A 1 534 ? 34.553 -6.870 5.433 1.00 92.44 534 SER A CA 1
ATOM 4122 C C . SER A 1 534 ? 34.356 -7.171 6.923 1.00 92.44 534 SER A C 1
ATOM 4124 O O . SER A 1 534 ? 34.759 -6.381 7.776 1.00 92.44 534 SER A O 1
ATOM 4126 N N . ALA A 1 535 ? 33.815 -8.347 7.262 1.00 91.94 535 ALA A N 1
ATOM 4127 C CA . ALA A 1 535 ? 33.651 -8.759 8.662 1.00 91.94 535 ALA A CA 1
ATOM 4128 C C . ALA A 1 535 ? 34.984 -8.731 9.437 1.00 91.94 535 ALA A C 1
ATOM 4130 O O . ALA A 1 535 ? 35.034 -8.279 10.576 1.00 91.94 535 ALA A O 1
ATOM 4131 N N . ARG A 1 536 ? 36.097 -9.120 8.795 1.00 93.44 536 ARG A N 1
ATOM 4132 C CA . ARG A 1 536 ? 37.443 -9.030 9.392 1.00 93.44 536 ARG A CA 1
ATOM 4133 C C . ARG A 1 536 ? 37.856 -7.585 9.676 1.00 93.44 536 ARG A C 1
ATOM 4135 O O . ARG A 1 536 ? 38.399 -7.316 10.740 1.00 93.44 536 ARG A O 1
ATOM 4142 N N . ALA A 1 537 ? 37.586 -6.661 8.752 1.00 92.69 537 ALA A N 1
ATOM 4143 C CA . ALA A 1 537 ? 37.890 -5.245 8.942 1.00 92.69 537 ALA A CA 1
ATOM 4144 C C . ALA A 1 537 ? 37.010 -4.607 10.029 1.00 92.69 537 ALA A C 1
ATOM 4146 O O . ALA A 1 537 ? 37.500 -3.785 10.796 1.00 92.69 537 ALA A O 1
ATOM 4147 N N . ALA A 1 538 ? 35.747 -5.026 10.141 1.00 94.56 538 ALA A N 1
ATOM 4148 C CA . ALA A 1 538 ? 34.859 -4.613 11.223 1.00 94.56 538 ALA A CA 1
ATOM 4149 C C . ALA A 1 538 ? 35.378 -5.075 12.596 1.00 94.56 538 ALA A C 1
ATOM 4151 O O . ALA A 1 538 ? 35.460 -4.269 13.519 1.00 94.56 538 ALA A O 1
ATOM 4152 N N . ILE A 1 539 ? 35.806 -6.337 12.724 1.00 95.62 539 ILE A N 1
ATOM 4153 C CA . ILE A 1 539 ? 36.418 -6.849 13.962 1.00 95.62 539 ILE A CA 1
ATOM 4154 C C . ILE A 1 539 ? 37.737 -6.130 14.274 1.00 95.62 539 ILE A C 1
ATOM 4156 O O . ILE A 1 539 ? 37.958 -5.740 15.417 1.00 95.62 539 ILE A O 1
ATOM 4160 N N . ALA A 1 540 ? 38.591 -5.891 13.275 1.00 95.44 540 ALA A N 1
ATOM 4161 C CA . ALA A 1 540 ? 39.834 -5.146 13.469 1.00 95.44 540 ALA A CA 1
ATOM 4162 C C . ALA A 1 540 ? 39.572 -3.712 13.961 1.00 95.44 540 ALA A C 1
ATOM 4164 O O . ALA A 1 540 ? 40.204 -3.267 14.917 1.00 95.44 540 ALA A O 1
ATOM 4165 N N . LEU A 1 541 ? 38.595 -3.014 13.366 1.00 95.56 541 LEU A N 1
ATOM 4166 C CA . LEU A 1 541 ? 38.172 -1.699 13.843 1.00 95.56 541 LEU A CA 1
ATOM 4167 C C . LEU A 1 541 ? 37.653 -1.779 15.283 1.00 95.56 541 LEU A C 1
ATOM 4169 O O . LEU A 1 541 ? 38.034 -0.950 16.100 1.00 95.56 541 LEU A O 1
ATOM 4173 N N . ALA A 1 542 ? 36.847 -2.789 15.625 1.00 96.31 542 ALA A N 1
ATOM 4174 C CA . ALA A 1 542 ? 36.369 -2.979 16.993 1.00 96.31 542 ALA A CA 1
ATOM 417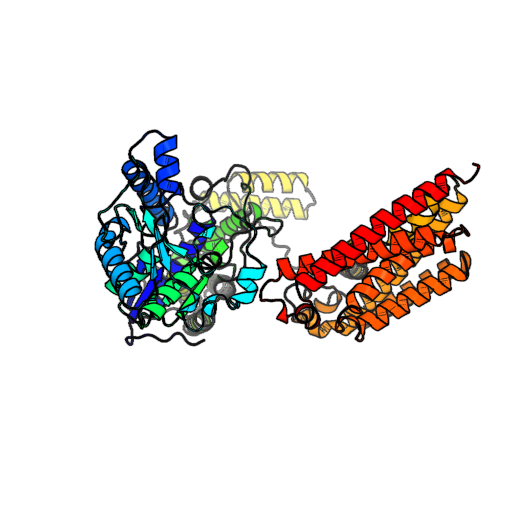5 C C . ALA A 1 542 ? 37.525 -3.107 17.998 1.00 96.31 542 ALA A C 1
ATOM 4177 O O . ALA A 1 542 ? 37.499 -2.451 19.035 1.00 96.31 542 ALA A O 1
ATOM 4178 N N . VAL A 1 543 ? 38.559 -3.893 17.677 1.00 96.81 543 VAL A N 1
ATOM 4179 C CA . VAL A 1 543 ? 39.756 -4.049 18.523 1.00 96.81 543 VAL A CA 1
ATOM 4180 C C . VAL A 1 543 ? 40.483 -2.718 18.708 1.00 96.81 543 VAL A C 1
ATOM 4182 O O . VAL A 1 543 ? 40.839 -2.372 19.832 1.00 96.81 543 VAL A O 1
ATOM 4185 N N . VAL A 1 544 ? 40.660 -1.942 17.634 1.00 97.12 544 VAL A N 1
ATOM 4186 C CA . VAL A 1 544 ? 41.294 -0.615 17.706 1.00 97.12 544 VAL A CA 1
ATOM 4187 C C . VAL A 1 544 ? 40.473 0.339 18.575 1.00 97.12 544 VAL A C 1
ATOM 4189 O O . VAL A 1 544 ? 41.027 0.986 19.459 1.00 97.12 544 VAL A O 1
ATOM 4192 N N . LEU A 1 545 ? 39.154 0.401 18.371 1.00 97.06 545 LEU A N 1
ATOM 4193 C CA . LEU A 1 545 ? 38.258 1.252 19.159 1.00 97.06 545 LEU A CA 1
ATOM 4194 C C . LEU A 1 545 ? 38.295 0.886 20.651 1.00 97.06 545 LEU A C 1
ATOM 4196 O O . LEU A 1 545 ? 38.346 1.781 21.493 1.00 97.06 545 LEU A O 1
ATOM 4200 N N . LEU A 1 546 ? 38.324 -0.410 20.980 1.00 96.56 546 LEU A N 1
ATOM 4201 C CA . LEU A 1 546 ? 38.458 -0.890 22.358 1.00 96.56 546 LEU A CA 1
ATOM 4202 C C . LEU A 1 546 ? 39.816 -0.532 22.961 1.00 96.56 546 LEU A C 1
ATOM 4204 O O . LEU A 1 546 ? 39.866 -0.062 24.092 1.00 96.56 546 LEU A O 1
ATOM 4208 N N . ALA A 1 547 ? 40.913 -0.710 22.223 1.00 96.19 547 ALA A N 1
ATOM 4209 C CA . ALA A 1 547 ? 42.249 -0.372 22.706 1.00 96.19 547 ALA A CA 1
ATOM 4210 C C . ALA A 1 547 ? 42.390 1.135 22.979 1.00 96.19 547 ALA A C 1
ATOM 4212 O O . ALA A 1 547 ? 42.854 1.530 24.048 1.00 96.19 547 ALA A O 1
ATOM 4213 N N . VAL A 1 548 ? 41.936 1.976 22.043 1.00 97.31 548 VAL A N 1
ATOM 4214 C CA . VAL A 1 548 ? 41.968 3.439 22.187 1.00 97.31 548 VAL 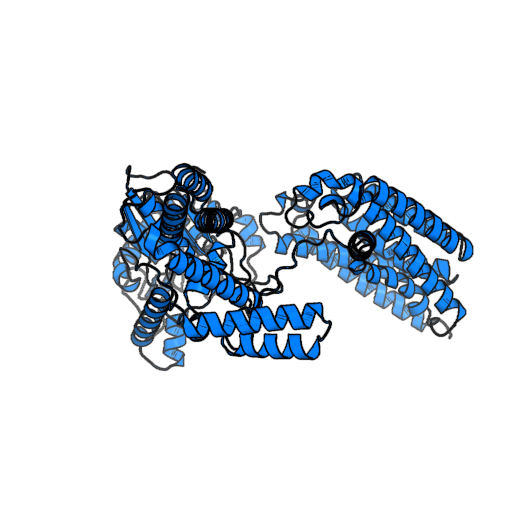A CA 1
ATOM 4215 C C . VAL A 1 548 ? 41.064 3.887 23.331 1.00 97.31 548 VAL A C 1
ATOM 4217 O O . VAL A 1 548 ? 41.498 4.659 24.183 1.00 97.31 548 VAL A O 1
ATOM 4220 N N . GLY A 1 549 ? 39.830 3.381 23.394 1.00 96.50 549 GLY A N 1
ATOM 4221 C CA . GLY A 1 549 ? 38.904 3.732 24.466 1.00 96.50 549 GLY A CA 1
ATOM 4222 C C . GLY A 1 549 ? 39.426 3.311 25.842 1.00 96.50 549 GLY A C 1
ATOM 4223 O O . GLY A 1 549 ? 39.345 4.102 26.773 1.00 96.50 549 GLY A O 1
ATOM 4224 N N . SER A 1 550 ? 40.033 2.125 25.962 1.00 95.38 550 SER A N 1
ATOM 4225 C CA . SER A 1 550 ? 40.633 1.650 27.214 1.00 95.38 550 SER A CA 1
ATOM 4226 C C . SER A 1 550 ? 41.825 2.504 27.638 1.00 95.38 550 SER A C 1
ATOM 4228 O O . SER A 1 550 ? 41.946 2.820 28.815 1.00 95.38 550 SER A O 1
ATOM 4230 N N . ALA A 1 551 ? 42.672 2.925 26.693 1.00 95.81 551 ALA A N 1
ATOM 4231 C CA . ALA A 1 551 ? 43.813 3.795 26.977 1.00 95.81 551 ALA A CA 1
ATOM 4232 C C . ALA A 1 551 ? 43.393 5.207 27.421 1.00 95.81 551 ALA A C 1
ATOM 4234 O O . ALA A 1 551 ? 44.076 5.828 28.235 1.00 95.81 551 ALA A O 1
ATOM 4235 N N . ILE A 1 552 ? 42.285 5.732 26.885 1.00 95.75 552 ILE A N 1
ATOM 4236 C CA . ILE A 1 552 ? 41.702 6.998 27.354 1.00 95.75 552 ILE A CA 1
ATOM 4237 C C . ILE A 1 552 ? 41.077 6.789 28.739 1.00 95.75 552 ILE A C 1
ATOM 4239 O O . ILE A 1 552 ? 41.378 7.545 29.657 1.00 95.75 552 ILE A O 1
ATOM 4243 N N . ALA A 1 553 ? 40.276 5.735 28.916 1.00 95.81 553 ALA A N 1
ATOM 4244 C CA . ALA A 1 553 ? 39.611 5.432 30.181 1.00 95.81 553 ALA A CA 1
ATOM 4245 C C . ALA A 1 553 ? 40.607 5.252 31.336 1.00 95.81 553 ALA A C 1
ATOM 4247 O O . ALA A 1 553 ? 40.415 5.833 32.399 1.00 95.81 553 ALA A O 1
ATOM 4248 N N . SER A 1 554 ? 41.712 4.532 31.108 1.00 94.69 554 SER A N 1
ATOM 4249 C CA . SER A 1 554 ? 42.747 4.289 32.121 1.00 94.69 554 SER A CA 1
ATOM 4250 C C . SER A 1 554 ? 43.499 5.546 32.555 1.00 94.69 554 SER A C 1
ATOM 4252 O O . SER A 1 554 ? 44.159 5.525 33.588 1.00 94.69 554 SER A O 1
ATOM 4254 N N . ARG A 1 555 ? 43.452 6.621 31.755 1.00 94.75 555 ARG A N 1
ATOM 4255 C CA . ARG A 1 555 ? 44.028 7.924 32.117 1.00 94.75 555 ARG A CA 1
ATOM 4256 C C . ARG A 1 555 ? 43.069 8.802 32.914 1.00 94.75 555 ARG A C 1
ATOM 4258 O O . ARG A 1 555 ? 43.544 9.723 33.563 1.00 94.75 555 ARG A O 1
ATOM 4265 N N . LEU A 1 556 ? 41.766 8.531 32.841 1.00 93.44 556 LEU A N 1
ATOM 4266 C CA . LEU A 1 556 ? 40.748 9.258 33.596 1.00 93.44 556 LEU A CA 1
ATOM 4267 C C . LEU A 1 556 ? 40.575 8.639 34.984 1.00 93.44 556 LEU A C 1
ATOM 4269 O O . LEU A 1 556 ? 40.878 9.279 35.983 1.00 93.44 556 LEU A O 1
ATOM 4273 N N . SER A 1 557 ? 40.136 7.378 35.059 1.00 94.31 557 SER A N 1
ATOM 4274 C CA . SER A 1 557 ? 39.952 6.688 36.340 1.00 94.31 557 SER A CA 1
ATOM 4275 C C . SER A 1 557 ? 39.843 5.167 36.193 1.00 94.31 557 SER A C 1
ATOM 4277 O O . SER A 1 557 ? 39.411 4.639 35.164 1.00 94.31 557 SER A O 1
ATOM 4279 N N . ALA A 1 558 ? 40.207 4.440 37.255 1.00 93.12 558 ALA A N 1
ATOM 4280 C CA . ALA A 1 558 ? 40.020 2.989 37.327 1.00 93.12 558 ALA A CA 1
ATOM 4281 C C . ALA A 1 558 ? 38.529 2.600 37.323 1.00 93.12 558 ALA A C 1
ATOM 4283 O O . ALA A 1 558 ? 38.145 1.611 36.694 1.00 93.12 558 ALA A O 1
ATOM 4284 N N . ASP A 1 559 ? 37.681 3.420 37.948 1.00 93.25 559 ASP A N 1
ATOM 4285 C CA . ASP A 1 559 ? 36.234 3.208 38.004 1.00 93.25 559 ASP A CA 1
ATOM 4286 C C . ASP A 1 559 ? 35.591 3.309 36.617 1.00 93.25 559 ASP A C 1
ATOM 4288 O O . ASP A 1 559 ? 34.731 2.498 36.266 1.00 93.25 559 ASP A O 1
ATOM 4292 N N . LEU A 1 560 ? 36.054 4.242 35.776 1.00 93.94 560 LEU A N 1
ATOM 4293 C CA . LEU A 1 560 ? 35.588 4.348 34.396 1.00 93.94 560 LEU A CA 1
ATOM 4294 C C . LEU A 1 560 ? 35.973 3.111 33.574 1.00 93.94 560 LEU A C 1
ATOM 4296 O O . LEU A 1 560 ? 35.160 2.636 32.781 1.00 93.94 560 LEU A O 1
ATOM 4300 N N . VAL A 1 561 ? 37.172 2.552 33.775 1.00 94.31 561 VAL A N 1
ATOM 4301 C CA . VAL A 1 561 ? 37.585 1.294 33.123 1.00 94.31 561 VAL A CA 1
ATOM 4302 C C . VAL A 1 561 ? 36.662 0.146 33.534 1.00 94.31 561 VAL A C 1
ATOM 4304 O O . VAL A 1 561 ? 36.189 -0.601 32.673 1.00 94.31 561 VAL A O 1
ATOM 4307 N N . LEU A 1 562 ? 36.358 0.024 34.829 1.00 94.56 562 LEU A N 1
ATOM 4308 C CA . LEU A 1 562 ? 35.471 -1.017 35.350 1.00 94.56 562 LEU A CA 1
ATOM 4309 C C . LEU A 1 562 ? 34.041 -0.879 34.805 1.00 94.56 562 LEU A C 1
ATOM 4311 O O . LEU A 1 562 ? 33.440 -1.869 34.374 1.00 94.56 562 LEU A O 1
ATOM 4315 N N . LEU A 1 563 ? 33.500 0.341 34.768 1.00 94.44 563 LEU A N 1
ATOM 4316 C CA . LEU A 1 563 ? 32.173 0.625 34.215 1.00 94.44 563 LEU A CA 1
ATOM 4317 C C . LEU A 1 563 ? 32.115 0.365 32.709 1.00 94.44 563 LEU A C 1
ATOM 4319 O O . LEU A 1 563 ? 31.166 -0.255 32.226 1.00 94.44 563 LEU A O 1
ATOM 4323 N N . ALA A 1 564 ? 33.138 0.775 31.962 1.00 92.19 564 ALA A N 1
ATOM 4324 C CA . ALA A 1 564 ? 33.219 0.530 30.529 1.00 92.19 564 ALA A CA 1
ATOM 4325 C C . ALA A 1 564 ? 33.337 -0.979 30.223 1.00 92.19 564 ALA A C 1
ATOM 4327 O O . ALA A 1 564 ? 32.670 -1.483 29.316 1.00 92.19 564 ALA A O 1
ATOM 4328 N N . GLY A 1 565 ? 34.100 -1.732 31.023 1.00 93.56 565 GLY A N 1
ATOM 4329 C CA . GLY A 1 565 ? 34.155 -3.196 30.958 1.00 93.56 565 GLY A CA 1
ATOM 4330 C C . GLY A 1 565 ? 32.807 -3.855 31.273 1.00 93.56 565 GLY A C 1
ATOM 4331 O O . GLY A 1 565 ? 32.349 -4.724 30.529 1.00 93.56 565 GLY A O 1
ATOM 4332 N N . SER A 1 566 ? 32.120 -3.383 32.315 1.00 94.44 566 SER A N 1
ATOM 4333 C CA . SER A 1 566 ? 30.775 -3.846 32.687 1.00 94.44 566 SER A CA 1
ATOM 4334 C C . SER A 1 566 ? 29.755 -3.571 31.580 1.00 94.44 566 SER A C 1
ATOM 4336 O O . SER A 1 566 ? 28.935 -4.430 31.254 1.00 94.44 566 SER A O 1
ATOM 4338 N N . TYR A 1 567 ? 29.849 -2.409 30.928 1.00 95.00 567 TYR A N 1
ATOM 4339 C CA . TYR A 1 567 ? 29.041 -2.077 29.758 1.00 95.00 567 TYR A CA 1
ATOM 4340 C C . TYR A 1 567 ? 29.253 -3.090 28.625 1.00 95.00 567 TYR A C 1
ATOM 4342 O O . TYR A 1 567 ? 28.278 -3.606 28.078 1.00 95.00 567 TYR A O 1
ATOM 4350 N N . LEU A 1 568 ? 30.502 -3.432 28.291 1.00 94.19 568 LEU A N 1
ATOM 4351 C CA . LEU A 1 568 ? 30.784 -4.442 27.264 1.00 94.19 568 LEU A CA 1
ATOM 4352 C C . LEU A 1 568 ? 30.230 -5.816 27.642 1.00 94.19 568 LEU A C 1
ATOM 4354 O O . LEU A 1 568 ? 29.647 -6.481 26.786 1.00 94.19 568 LEU A O 1
ATOM 4358 N N . ALA A 1 569 ? 30.360 -6.220 28.908 1.00 93.81 569 ALA A N 1
ATOM 4359 C CA . ALA A 1 569 ? 29.825 -7.485 29.400 1.00 93.81 569 ALA A CA 1
ATOM 4360 C C . ALA A 1 569 ? 28.296 -7.555 29.243 1.00 93.81 569 ALA A C 1
ATOM 4362 O O . ALA A 1 569 ? 27.779 -8.533 28.700 1.00 93.81 569 ALA A O 1
ATOM 4363 N N . VAL A 1 570 ? 27.573 -6.490 29.616 1.00 93.50 570 VAL A N 1
ATOM 4364 C CA . VAL A 1 570 ? 26.114 -6.390 29.427 1.00 93.50 570 VAL A CA 1
ATOM 4365 C C . VAL A 1 570 ? 25.743 -6.461 27.944 1.00 93.50 570 VAL A C 1
ATOM 4367 O O . VAL A 1 570 ? 24.842 -7.210 27.564 1.00 93.50 570 VAL A O 1
ATOM 4370 N N . GLN A 1 571 ? 26.455 -5.734 27.079 1.00 91.69 571 GLN A N 1
ATOM 4371 C CA . GLN A 1 571 ? 26.180 -5.724 25.638 1.00 91.69 571 GLN A CA 1
ATOM 4372 C C . GLN A 1 571 ? 26.472 -7.076 24.973 1.00 91.69 571 GLN A C 1
ATOM 4374 O O . GLN A 1 571 ? 25.732 -7.494 24.074 1.00 91.69 571 GLN A O 1
ATOM 4379 N N . ALA A 1 572 ? 27.516 -7.777 25.418 1.00 89.06 572 ALA A N 1
ATOM 4380 C CA . ALA A 1 572 ? 27.838 -9.124 24.969 1.00 89.06 572 ALA A CA 1
ATOM 4381 C C . ALA A 1 572 ? 26.760 -10.121 25.415 1.00 89.06 572 ALA A C 1
ATOM 4383 O O . ALA A 1 572 ? 26.206 -10.828 24.574 1.00 89.06 572 ALA A O 1
ATOM 4384 N N . ALA A 1 573 ? 26.381 -10.113 26.697 1.00 90.00 573 ALA A N 1
ATOM 4385 C CA . ALA A 1 573 ? 25.330 -10.978 27.234 1.00 90.00 573 ALA A CA 1
ATOM 4386 C C . ALA A 1 573 ? 23.978 -10.749 26.530 1.00 90.00 573 ALA A C 1
ATOM 4388 O O . ALA A 1 573 ? 23.298 -11.705 26.140 1.00 90.00 573 ALA A O 1
ATOM 4389 N N . TYR A 1 574 ? 23.625 -9.485 26.269 1.00 88.31 574 TYR A N 1
ATOM 4390 C CA . TYR A 1 574 ? 22.461 -9.121 25.461 1.00 88.31 574 TYR A CA 1
ATOM 4391 C C . TYR A 1 574 ? 22.521 -9.736 24.062 1.00 88.31 574 TYR A C 1
ATOM 4393 O O . TYR A 1 574 ? 21.563 -10.368 23.611 1.00 88.31 574 TYR A O 1
ATOM 4401 N N . SER A 1 575 ? 23.654 -9.577 23.377 1.00 84.69 575 SER A N 1
ATOM 4402 C CA . SER A 1 575 ? 23.821 -10.014 21.989 1.00 84.69 575 SER A CA 1
ATOM 4403 C C . SER A 1 575 ? 23.827 -11.541 21.853 1.00 84.69 575 SER A C 1
ATOM 4405 O O . SER A 1 575 ? 23.220 -12.048 20.902 1.00 84.69 575 SER A O 1
ATOM 4407 N N . LEU A 1 576 ? 24.434 -12.249 22.814 1.00 83.25 576 LEU A N 1
ATOM 4408 C CA . LEU A 1 576 ? 24.570 -13.709 22.850 1.00 83.25 576 LEU A CA 1
ATOM 4409 C C . LEU A 1 576 ? 23.270 -14.438 23.209 1.00 83.25 576 LEU A C 1
ATOM 4411 O O . LEU A 1 576 ? 23.028 -15.523 22.686 1.00 83.25 576 LEU A O 1
ATOM 4415 N N . GLY A 1 577 ? 22.404 -13.857 24.046 1.00 80.81 577 GLY A N 1
ATOM 4416 C CA . GLY A 1 577 ? 21.187 -14.572 24.443 1.00 80.81 577 GLY A CA 1
ATOM 4417 C C . GLY A 1 577 ? 20.138 -13.769 25.197 1.00 80.81 577 GLY A C 1
ATOM 4418 O O . GLY A 1 577 ? 18.953 -13.970 24.934 1.00 80.81 577 GLY A O 1
ATOM 4419 N N . LEU A 1 578 ? 20.527 -12.825 26.063 1.00 86.75 578 LEU A N 1
ATOM 4420 C CA . LEU A 1 578 ? 19.563 -12.160 26.956 1.00 86.75 578 LEU A CA 1
ATOM 4421 C C . LEU A 1 578 ? 18.509 -11.336 26.206 1.00 86.75 578 LEU A C 1
ATOM 4423 O O . LEU A 1 578 ? 17.406 -11.157 26.707 1.00 86.75 578 LEU A O 1
ATOM 4427 N N . LYS A 1 579 ? 18.776 -10.935 24.954 1.00 81.75 579 LYS A N 1
ATOM 4428 C CA . LYS A 1 579 ? 17.774 -10.313 24.069 1.00 81.75 579 LYS A CA 1
ATOM 4429 C C . LYS A 1 579 ? 16.544 -11.185 23.770 1.00 81.75 579 LYS A C 1
ATOM 4431 O O . LYS A 1 579 ? 15.605 -10.676 23.161 1.00 81.75 579 LYS A O 1
ATOM 4436 N N . ARG A 1 580 ? 16.581 -12.483 24.095 1.00 81.75 580 ARG A N 1
ATOM 4437 C CA . ARG A 1 580 ? 15.493 -13.456 23.888 1.00 81.75 580 ARG A CA 1
ATOM 4438 C C . ARG A 1 580 ? 14.696 -13.754 25.160 1.00 81.75 580 ARG A C 1
ATOM 4440 O O . ARG A 1 580 ? 13.698 -14.454 25.078 1.00 81.75 580 ARG A O 1
ATOM 4447 N N . VAL A 1 581 ? 15.147 -13.265 26.314 1.00 85.62 581 VAL A N 1
ATOM 4448 C CA . VAL A 1 581 ? 14.537 -13.556 27.613 1.00 85.62 581 VAL A CA 1
ATOM 4449 C C . VAL A 1 581 ? 13.732 -12.340 28.051 1.00 85.62 581 VAL A C 1
ATOM 4451 O O . VAL A 1 581 ? 14.258 -11.225 28.072 1.00 85.62 581 VAL A O 1
ATOM 4454 N N . GLN A 1 582 ? 12.459 -12.566 28.383 1.00 83.75 582 GLN A N 1
ATOM 4455 C CA . GLN A 1 582 ? 11.572 -11.532 28.903 1.00 83.75 582 GLN A CA 1
ATOM 4456 C C . GLN A 1 582 ? 12.201 -10.878 30.135 1.00 83.75 582 GLN A C 1
ATOM 4458 O O . GLN A 1 582 ? 12.819 -11.548 30.960 1.00 83.75 582 GLN A O 1
ATOM 4463 N N . LEU A 1 583 ? 12.047 -9.564 30.253 1.00 84.75 583 LEU A N 1
ATOM 4464 C CA . LEU A 1 583 ? 12.593 -8.696 31.299 1.00 84.75 583 LEU A CA 1
ATOM 4465 C C . LEU A 1 583 ? 14.112 -8.506 31.214 1.00 84.75 583 LEU A C 1
ATOM 4467 O O . LEU A 1 583 ? 14.584 -7.383 31.397 1.00 84.75 583 LEU A O 1
ATOM 4471 N N . ALA A 1 584 ? 14.881 -9.549 30.898 1.00 87.38 584 ALA A N 1
ATOM 4472 C CA . ALA A 1 584 ? 16.333 -9.460 30.759 1.00 87.38 584 ALA A CA 1
ATOM 4473 C C . ALA A 1 584 ? 16.745 -8.522 29.614 1.00 87.38 584 ALA A C 1
ATOM 4475 O O . ALA A 1 584 ? 17.688 -7.747 29.755 1.00 87.38 584 ALA A O 1
ATOM 4476 N N . ASP A 1 585 ? 16.014 -8.527 28.500 1.00 85.75 585 ASP A N 1
ATOM 4477 C CA . ASP A 1 585 ? 16.257 -7.634 27.369 1.00 85.75 585 ASP A CA 1
ATOM 4478 C C . ASP A 1 585 ? 16.066 -6.146 27.732 1.00 85.75 585 ASP A C 1
ATOM 4480 O O . ASP A 1 585 ? 16.931 -5.323 27.418 1.00 85.75 585 ASP A O 1
ATOM 4484 N N . VAL A 1 586 ? 14.971 -5.804 28.418 1.00 87.62 586 VAL A N 1
ATOM 4485 C CA . VAL A 1 586 ? 14.661 -4.450 28.907 1.00 87.62 586 VAL A CA 1
ATOM 4486 C C . VAL A 1 586 ? 15.662 -4.034 29.981 1.00 87.62 586 VAL A C 1
ATOM 4488 O O . VAL A 1 586 ? 16.167 -2.912 29.945 1.00 87.62 586 VAL A O 1
ATOM 4491 N N . THR A 1 587 ? 16.026 -4.958 30.870 1.00 91.12 587 THR A N 1
ATOM 4492 C CA . THR A 1 587 ? 17.000 -4.730 31.943 1.00 91.12 587 THR A CA 1
ATOM 4493 C C . THR A 1 587 ? 18.386 -4.441 31.380 1.00 91.12 587 THR A C 1
ATOM 4495 O O . THR A 1 587 ? 19.006 -3.460 31.775 1.00 91.12 587 THR A O 1
ATOM 4498 N N . CYS A 1 588 ? 18.867 -5.211 30.401 1.00 90.94 588 CYS A N 1
ATOM 4499 C CA . CYS A 1 588 ? 20.151 -4.940 29.750 1.00 90.94 588 CYS A CA 1
ATOM 4500 C C . CYS A 1 588 ? 20.171 -3.570 29.054 1.00 90.94 588 CYS A C 1
ATOM 4502 O O . CYS A 1 588 ? 21.169 -2.853 29.134 1.00 90.94 588 CYS A O 1
ATOM 4504 N N . ILE A 1 589 ? 19.072 -3.183 28.393 1.00 89.19 589 ILE A N 1
ATOM 4505 C CA . ILE A 1 589 ? 18.959 -1.859 27.763 1.00 89.19 589 ILE A CA 1
ATOM 4506 C C . ILE A 1 589 ? 19.012 -0.756 28.826 1.00 89.19 589 ILE A C 1
ATOM 4508 O O . ILE A 1 589 ? 19.761 0.208 28.657 1.00 89.19 589 ILE A O 1
ATOM 4512 N N . ALA A 1 590 ? 18.252 -0.906 29.914 1.00 92.75 590 ALA A N 1
ATOM 4513 C CA . ALA A 1 590 ? 18.222 0.048 31.016 1.00 92.75 590 ALA A CA 1
ATOM 4514 C C . ALA A 1 590 ? 19.596 0.170 31.698 1.00 92.75 590 ALA A C 1
ATOM 4516 O O . ALA A 1 590 ? 20.104 1.278 31.847 1.00 92.75 590 ALA A O 1
ATOM 4517 N N . LEU A 1 591 ? 20.258 -0.954 31.997 1.00 94.50 591 LEU A N 1
ATOM 4518 C CA . LEU A 1 591 ? 21.621 -0.988 32.539 1.00 94.50 591 LEU A CA 1
ATOM 4519 C C . LEU A 1 591 ? 22.612 -0.251 31.637 1.00 94.50 591 LEU A C 1
ATOM 4521 O O . LEU A 1 591 ? 23.457 0.493 32.124 1.00 94.50 591 LEU A O 1
ATOM 4525 N N . GLY A 1 592 ? 22.481 -0.383 30.316 1.00 93.06 592 GLY A N 1
ATOM 4526 C CA . GLY A 1 592 ? 23.301 0.378 29.379 1.00 93.06 592 GLY A CA 1
ATOM 4527 C C . GLY A 1 592 ? 23.138 1.898 29.520 1.00 93.06 592 GLY A C 1
ATOM 4528 O O . GLY A 1 592 ? 24.098 2.632 29.287 1.00 93.06 592 GLY A O 1
ATOM 4529 N N . PHE A 1 593 ? 21.951 2.395 29.871 1.00 93.00 593 PHE A N 1
ATOM 4530 C CA . PHE A 1 593 ? 21.727 3.819 30.143 1.00 93.00 593 PHE A CA 1
ATOM 4531 C C . PHE A 1 593 ? 22.258 4.233 31.519 1.00 93.00 593 PHE A C 1
ATOM 4533 O O . PHE A 1 593 ? 22.920 5.264 31.614 1.00 93.00 593 PHE A O 1
ATOM 4540 N N . VAL A 1 594 ? 22.052 3.405 32.547 1.00 94.31 594 VAL A N 1
ATOM 4541 C CA . VAL A 1 594 ? 22.563 3.649 33.907 1.00 94.31 594 VAL A CA 1
ATOM 4542 C C . VAL A 1 594 ? 24.087 3.727 33.914 1.00 94.31 594 VAL A C 1
ATOM 4544 O O . VAL A 1 594 ? 24.647 4.701 34.407 1.00 94.31 594 VAL A O 1
ATOM 4547 N N . ILE A 1 595 ? 24.769 2.762 33.287 1.00 95.00 595 ILE A N 1
ATOM 4548 C CA . ILE A 1 595 ? 26.236 2.753 33.215 1.00 95.00 595 ILE A CA 1
ATOM 4549 C C . ILE A 1 595 ? 26.755 4.013 32.513 1.00 95.00 595 ILE A C 1
ATOM 4551 O O . ILE A 1 595 ? 27.734 4.595 32.965 1.00 95.00 595 ILE A O 1
ATOM 4555 N N . ARG A 1 596 ? 26.089 4.483 31.447 1.00 94.06 596 ARG A N 1
ATOM 4556 C CA . ARG A 1 596 ? 26.468 5.743 30.785 1.00 94.06 596 ARG A CA 1
ATOM 4557 C C . ARG A 1 596 ? 26.312 6.946 31.703 1.00 94.06 596 ARG A C 1
ATOM 4559 O O . ARG A 1 596 ? 27.190 7.792 31.704 1.00 94.06 596 ARG A O 1
ATOM 4566 N N . ALA A 1 597 ? 25.221 7.030 32.456 1.00 92.56 597 ALA A N 1
ATOM 4567 C CA . ALA A 1 597 ? 24.998 8.147 33.366 1.00 92.56 597 ALA A CA 1
ATOM 4568 C C . ALA A 1 597 ? 26.037 8.185 34.496 1.00 92.56 597 ALA A C 1
ATOM 4570 O O . ALA A 1 597 ? 26.625 9.230 34.761 1.00 92.56 597 ALA A O 1
ATOM 4571 N N . VAL A 1 598 ? 26.313 7.032 35.112 1.00 94.31 598 VAL A N 1
ATOM 4572 C CA . VAL A 1 598 ? 27.264 6.902 36.228 1.00 94.31 598 VAL A CA 1
ATOM 4573 C C . VAL A 1 598 ? 28.719 7.041 35.765 1.00 94.31 598 VAL A C 1
ATOM 4575 O O . VAL A 1 598 ? 29.548 7.560 36.509 1.00 94.31 598 VAL A O 1
ATOM 4578 N N . ALA A 1 599 ? 29.035 6.661 34.521 1.00 94.75 599 ALA A N 1
ATOM 4579 C CA . ALA A 1 599 ? 30.372 6.824 33.944 1.00 94.75 599 ALA A CA 1
ATOM 4580 C C . ALA A 1 599 ? 30.859 8.283 33.957 1.00 94.75 599 ALA A C 1
ATOM 4582 O O . ALA A 1 599 ? 32.060 8.514 34.046 1.00 94.75 599 ALA A O 1
ATOM 4583 N N . GLY A 1 600 ? 29.941 9.254 33.923 1.00 92.06 600 GLY A N 1
ATOM 4584 C CA . GLY A 1 600 ? 30.252 10.665 34.140 1.00 92.06 600 GLY A CA 1
ATOM 4585 C C . GLY A 1 600 ? 30.895 10.946 35.489 1.00 92.06 600 GLY A C 1
ATOM 4586 O O . GLY A 1 600 ? 31.987 11.497 35.543 1.00 92.06 600 GLY A O 1
ATOM 4587 N N . GLY A 1 601 ? 30.237 10.513 36.568 1.00 92.44 601 GLY A N 1
ATOM 4588 C CA . GLY A 1 601 ? 30.737 10.684 37.933 1.00 92.44 601 GLY A CA 1
ATOM 4589 C C . GLY A 1 601 ? 32.058 9.960 38.161 1.00 92.44 601 GLY A C 1
ATOM 4590 O O . GLY A 1 601 ? 32.988 10.535 38.717 1.00 92.44 601 GLY A O 1
ATOM 4591 N N . ALA A 1 602 ? 32.179 8.737 37.636 1.00 93.56 602 ALA A N 1
ATOM 4592 C CA . ALA A 1 602 ? 33.418 7.966 37.700 1.00 93.56 602 ALA A CA 1
ATOM 4593 C C . ALA A 1 602 ? 34.584 8.642 36.962 1.00 93.56 602 ALA A C 1
ATOM 4595 O O . ALA A 1 602 ? 35.727 8.531 37.398 1.00 93.56 602 ALA A O 1
ATOM 4596 N N . ALA A 1 603 ? 34.323 9.328 35.847 1.00 94.06 603 ALA A N 1
ATOM 4597 C CA . ALA A 1 603 ? 35.354 10.040 35.098 1.00 94.06 603 ALA A CA 1
ATOM 4598 C C . ALA A 1 603 ? 35.804 11.331 35.793 1.00 94.06 603 ALA A C 1
ATOM 4600 O O . ALA A 1 603 ? 36.977 11.671 35.720 1.00 94.06 603 ALA A O 1
ATOM 4601 N N . THR A 1 604 ? 34.885 12.032 36.460 1.00 93.00 604 THR A N 1
ATOM 4602 C CA . THR A 1 604 ? 35.142 13.340 37.083 1.00 93.00 604 THR A CA 1
ATOM 4603 C C . THR A 1 604 ? 35.443 13.252 38.583 1.00 93.00 604 THR A C 1
ATOM 4605 O O . THR A 1 604 ? 35.624 14.282 39.226 1.00 93.00 604 THR A O 1
ATOM 4608 N N . GLY A 1 605 ? 35.416 12.051 39.171 1.00 90.50 605 GLY A N 1
ATOM 4609 C CA . GLY A 1 605 ? 35.557 11.836 40.617 1.00 90.50 605 GLY A CA 1
ATOM 4610 C C . GLY A 1 605 ? 34.405 12.405 41.454 1.00 90.50 605 GLY A C 1
ATOM 4611 O O . GLY A 1 605 ? 34.563 12.596 42.658 1.00 90.50 605 GLY A O 1
ATOM 4612 N N . LEU A 1 606 ? 33.257 12.702 40.833 1.00 90.62 606 LEU A N 1
ATOM 4613 C CA . LEU A 1 606 ? 32.103 13.259 41.536 1.00 90.62 606 LEU A CA 1
ATOM 4614 C C . LEU A 1 606 ? 31.301 12.130 42.196 1.00 90.62 606 LEU A C 1
ATOM 4616 O O . LEU A 1 606 ? 31.022 11.123 41.533 1.00 90.62 606 LEU A O 1
ATOM 4620 N N . PRO A 1 607 ? 30.902 12.284 43.472 1.00 86.94 607 PRO A N 1
ATOM 4621 C CA . PRO A 1 607 ? 30.098 11.282 44.150 1.00 86.94 607 PRO A CA 1
ATOM 4622 C C . PRO A 1 607 ? 28.745 11.137 43.450 1.00 86.94 607 PRO A C 1
ATOM 4624 O O . PRO A 1 607 ? 28.111 12.115 43.054 1.00 86.94 607 PRO A O 1
ATOM 4627 N N . VAL A 1 608 ? 28.296 9.895 43.301 1.00 86.94 608 VAL A N 1
ATOM 4628 C CA . VAL A 1 608 ? 26.986 9.582 42.729 1.00 86.94 608 VAL A CA 1
ATOM 4629 C C . VAL A 1 608 ? 26.068 9.184 43.875 1.00 86.94 608 VAL A C 1
ATOM 4631 O O . VAL A 1 608 ? 26.289 8.151 44.506 1.00 86.94 608 VAL A O 1
ATOM 4634 N N . SER A 1 609 ? 25.052 9.998 44.162 1.00 86.06 609 SER A N 1
ATOM 4635 C CA . SER A 1 609 ? 24.119 9.692 45.247 1.00 86.06 609 SER A CA 1
ATOM 4636 C C . SER A 1 609 ? 23.254 8.474 44.910 1.00 86.06 609 SER A C 1
ATOM 4638 O O . SER A 1 609 ? 22.864 8.254 43.758 1.00 86.06 609 SER A O 1
ATOM 4640 N N . SER A 1 610 ? 22.924 7.674 45.927 1.00 86.19 610 SER A N 1
ATOM 4641 C CA . SER A 1 610 ? 22.058 6.498 45.771 1.00 86.19 610 SER A CA 1
ATOM 4642 C C . SER A 1 610 ? 20.700 6.877 45.172 1.00 86.19 610 SER A C 1
ATOM 4644 O O . SER A 1 610 ? 20.212 6.199 44.268 1.00 86.19 610 SER A O 1
ATOM 4646 N N . SER A 1 611 ? 20.131 8.002 45.60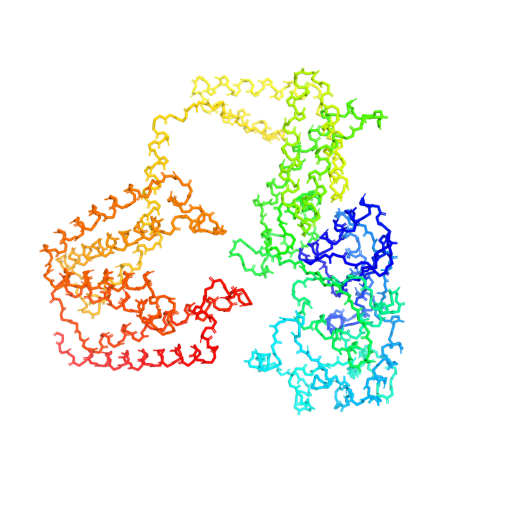8 1.00 84.00 611 SER A N 1
ATOM 4647 C CA . SER A 1 611 ? 18.866 8.537 45.101 1.00 84.00 611 SER A CA 1
ATOM 4648 C C . SER A 1 611 ? 18.953 8.909 43.619 1.00 84.00 611 SER A C 1
ATOM 4650 O O . SER A 1 611 ? 18.066 8.546 42.847 1.00 84.00 611 SER A O 1
ATOM 4652 N N . PHE A 1 612 ? 20.064 9.504 43.166 1.00 86.81 612 PHE A N 1
ATOM 4653 C CA . PHE A 1 612 ? 20.291 9.774 41.744 1.00 86.81 612 PHE A CA 1
ATOM 4654 C C . PHE A 1 612 ? 20.360 8.485 40.911 1.00 86.81 612 PHE A C 1
ATOM 4656 O O . PHE A 1 612 ? 19.755 8.400 39.838 1.00 86.81 612 PHE A O 1
ATOM 4663 N N . VAL A 1 613 ? 21.046 7.445 41.403 1.00 89.81 613 VAL A N 1
ATOM 4664 C CA . VAL A 1 613 ? 21.097 6.142 40.713 1.00 89.81 613 VAL A CA 1
ATOM 4665 C C . VAL A 1 613 ? 19.700 5.539 40.578 1.00 89.81 613 VAL A C 1
ATOM 4667 O O . VAL A 1 613 ? 19.379 4.995 39.519 1.00 89.81 613 VAL A O 1
ATOM 4670 N N . ILE A 1 614 ? 18.850 5.663 41.602 1.00 90.50 614 ILE A N 1
ATOM 4671 C CA . ILE A 1 614 ? 17.459 5.190 41.557 1.00 90.50 614 ILE A CA 1
ATOM 4672 C C . ILE A 1 614 ? 16.663 5.966 40.500 1.00 90.50 614 ILE A C 1
ATOM 4674 O O . ILE A 1 614 ? 16.001 5.337 39.671 1.00 90.50 614 ILE A O 1
ATOM 4678 N N . VAL A 1 615 ? 16.782 7.299 40.457 1.00 90.75 615 VAL A N 1
ATOM 4679 C CA . VAL A 1 615 ? 16.128 8.152 39.443 1.00 90.75 615 VAL A CA 1
ATOM 4680 C C . VAL A 1 615 ? 16.518 7.727 38.032 1.00 90.75 615 VAL A C 1
ATOM 4682 O O . VAL A 1 615 ? 15.655 7.470 37.186 1.00 90.75 615 VAL A O 1
ATOM 4685 N N . VAL A 1 616 ? 17.820 7.615 37.767 1.00 91.44 616 VAL A N 1
ATOM 4686 C CA . VAL A 1 616 ? 18.329 7.233 36.447 1.00 91.44 616 VAL A CA 1
ATOM 4687 C C . VAL A 1 616 ? 17.907 5.812 36.090 1.00 91.44 616 VAL A C 1
ATOM 4689 O O . VAL A 1 616 ? 17.516 5.567 34.950 1.00 91.44 616 VAL A O 1
ATOM 4692 N N . SER A 1 617 ? 17.942 4.880 37.042 1.00 92.88 617 SER A N 1
ATOM 4693 C CA . SER A 1 617 ? 17.553 3.485 36.813 1.00 92.88 617 SER A CA 1
ATOM 4694 C C . SER A 1 617 ? 16.073 3.362 36.476 1.00 92.88 617 SER A C 1
ATOM 4696 O O . SER A 1 617 ? 15.730 2.737 35.472 1.00 92.88 617 SER A O 1
ATOM 4698 N N . ALA A 1 618 ? 15.199 4.010 37.246 1.00 92.62 618 ALA A N 1
ATOM 4699 C CA . ALA A 1 618 ? 13.763 4.014 36.994 1.00 92.62 618 ALA A CA 1
ATOM 4700 C C . ALA A 1 618 ? 13.424 4.689 35.655 1.00 92.62 618 ALA A C 1
ATOM 4702 O O . ALA A 1 618 ? 12.652 4.146 34.865 1.00 92.62 618 ALA A O 1
ATOM 4703 N N . THR A 1 619 ? 14.084 5.808 35.338 1.00 92.56 619 THR A N 1
ATOM 4704 C CA . THR A 1 619 ? 13.918 6.515 34.056 1.00 92.56 619 THR A CA 1
ATOM 4705 C C . THR A 1 619 ? 14.401 5.671 32.875 1.00 92.56 619 THR A C 1
ATOM 4707 O O . THR A 1 619 ? 13.720 5.562 31.855 1.00 92.56 619 THR A O 1
ATOM 4710 N N . ALA A 1 620 ? 15.561 5.025 33.000 1.00 92.94 620 ALA A N 1
ATOM 4711 C CA . ALA A 1 620 ? 16.100 4.135 31.977 1.00 92.94 620 ALA A CA 1
ATOM 4712 C C . ALA A 1 620 ? 15.172 2.941 31.722 1.00 92.94 620 ALA A C 1
ATOM 4714 O O . ALA A 1 620 ? 14.970 2.544 30.571 1.00 92.94 620 ALA A O 1
ATOM 4715 N N . PHE A 1 621 ? 14.582 2.395 32.784 1.00 92.12 621 PHE A N 1
ATOM 4716 C CA . PHE A 1 621 ? 13.632 1.295 32.707 1.00 92.12 621 PHE A CA 1
ATOM 4717 C C . PHE A 1 621 ? 12.297 1.725 32.086 1.00 92.12 621 PHE A C 1
ATOM 4719 O O . PHE A 1 621 ? 11.750 1.007 31.245 1.00 92.12 621 PHE A O 1
ATOM 4726 N N . PHE A 1 622 ? 11.822 2.932 32.403 1.00 92.50 622 PHE A N 1
ATOM 4727 C CA . PHE A 1 622 ? 10.675 3.557 31.747 1.00 92.50 622 PHE A CA 1
ATOM 4728 C C . PHE A 1 622 ? 10.912 3.723 30.243 1.00 92.50 622 PHE A C 1
ATOM 4730 O O . PHE A 1 622 ? 10.128 3.232 29.437 1.00 92.50 622 PHE A O 1
ATOM 4737 N N . VAL A 1 623 ? 12.034 4.320 29.830 1.00 89.62 623 VAL A N 1
ATOM 4738 C CA . VAL A 1 623 ? 12.353 4.506 28.403 1.00 89.62 623 VAL A CA 1
ATOM 4739 C C . VAL A 1 623 ? 12.501 3.161 27.682 1.00 89.62 623 VAL A C 1
ATOM 4741 O O . VAL A 1 623 ? 12.019 3.000 26.557 1.00 89.62 623 VAL A O 1
ATOM 4744 N N . ALA A 1 624 ? 13.150 2.176 28.310 1.00 88.62 624 ALA A N 1
ATOM 4745 C CA . ALA A 1 624 ? 13.341 0.850 27.729 1.00 88.62 624 ALA A CA 1
ATOM 4746 C C . ALA A 1 624 ? 12.012 0.089 27.558 1.00 88.62 624 ALA A C 1
ATOM 4748 O O . ALA A 1 624 ? 11.778 -0.497 26.497 1.00 88.62 624 ALA A O 1
ATOM 4749 N N . SER A 1 625 ? 11.128 0.140 28.557 1.00 86.94 625 SER A N 1
ATOM 4750 C CA . SER A 1 625 ? 9.801 -0.488 28.516 1.00 86.94 625 SER A CA 1
ATOM 4751 C C . SER A 1 625 ? 8.835 0.243 27.578 1.00 86.94 625 SER A C 1
ATOM 4753 O O . SER A 1 625 ? 8.179 -0.405 26.763 1.00 86.94 625 SER A O 1
ATOM 4755 N N . ALA A 1 626 ? 8.820 1.580 27.580 1.00 83.69 626 ALA A N 1
ATOM 4756 C CA . ALA A 1 626 ? 8.026 2.397 26.661 1.00 83.69 626 ALA A CA 1
ATOM 4757 C C . ALA A 1 626 ? 8.431 2.168 25.201 1.00 83.69 626 ALA A C 1
ATOM 4759 O O . ALA A 1 626 ? 7.577 2.022 24.325 1.00 83.69 626 ALA A O 1
ATOM 4760 N N . LYS A 1 627 ? 9.736 2.039 24.929 1.00 83.62 627 LYS A N 1
ATOM 4761 C CA . LYS A 1 627 ? 10.221 1.637 23.607 1.00 83.62 627 LYS A CA 1
ATOM 4762 C C . LYS A 1 627 ? 9.695 0.254 23.212 1.00 83.62 627 LYS A C 1
ATOM 4764 O O . LYS A 1 627 ? 9.332 0.064 22.056 1.00 83.62 627 LYS A O 1
ATOM 4769 N N . ARG A 1 628 ? 9.650 -0.705 24.144 1.00 81.69 628 ARG A N 1
ATOM 4770 C CA . ARG A 1 628 ? 9.136 -2.060 23.882 1.00 81.69 628 ARG A CA 1
ATOM 4771 C C . ARG A 1 628 ? 7.639 -2.058 23.592 1.00 81.69 628 ARG A C 1
ATOM 4773 O O . ARG A 1 628 ? 7.215 -2.687 22.629 1.00 81.69 628 ARG A O 1
ATOM 4780 N N . SER A 1 629 ? 6.886 -1.269 24.354 1.00 78.69 629 SER A N 1
ATOM 4781 C CA . SER A 1 629 ? 5.473 -0.995 24.102 1.00 78.69 629 SER A CA 1
ATOM 4782 C C . SER A 1 629 ? 5.274 -0.393 22.707 1.00 78.69 629 SER A C 1
ATOM 4784 O O . SER A 1 629 ? 4.518 -0.936 21.907 1.00 78.69 629 SER A O 1
ATOM 4786 N N . SER A 1 630 ? 6.032 0.649 22.347 1.00 77.00 630 SER A N 1
ATOM 4787 C CA . SER A 1 630 ? 5.972 1.260 21.012 1.00 77.00 630 SER A CA 1
ATOM 4788 C C . SER A 1 630 ? 6.324 0.275 19.891 1.00 77.00 630 SER A C 1
ATOM 4790 O O . SER A 1 630 ? 5.647 0.256 18.870 1.00 77.00 630 SER A O 1
ATOM 4792 N N . GLU A 1 631 ? 7.341 -0.577 20.065 1.00 72.38 631 GLU A N 1
ATOM 4793 C CA . GLU A 1 631 ? 7.695 -1.607 19.077 1.00 72.38 631 GLU A CA 1
ATOM 4794 C C . GLU A 1 631 ? 6.546 -2.606 18.848 1.00 72.38 631 GLU A C 1
ATOM 4796 O O . GLU A 1 631 ? 6.281 -2.945 17.698 1.00 72.38 631 GLU A O 1
ATOM 4801 N N . ILE A 1 632 ? 5.831 -3.025 19.897 1.00 69.81 632 ILE A N 1
ATOM 4802 C CA . ILE A 1 632 ? 4.659 -3.913 19.775 1.00 69.81 632 ILE A CA 1
ATOM 4803 C C . ILE A 1 632 ? 3.499 -3.210 19.064 1.00 69.81 632 ILE A C 1
ATOM 4805 O O . ILE A 1 632 ? 2.939 -3.767 18.123 1.00 69.81 632 ILE A O 1
ATOM 4809 N N . HIS A 1 633 ? 3.197 -1.961 19.429 1.00 68.19 633 HIS A N 1
ATOM 4810 C CA . HIS A 1 633 ? 2.138 -1.185 18.772 1.00 68.19 633 HIS A CA 1
ATOM 4811 C C . HIS A 1 633 ? 2.448 -0.909 17.291 1.00 68.19 633 HIS A C 1
ATOM 4813 O O . HIS A 1 633 ? 1.538 -0.885 16.468 1.00 68.19 633 HIS A O 1
ATOM 4819 N N . ARG A 1 634 ? 3.728 -0.728 16.932 1.00 61.81 634 ARG A N 1
ATOM 4820 C CA . ARG A 1 634 ? 4.173 -0.494 15.545 1.00 61.81 634 ARG A CA 1
ATOM 4821 C C . ARG A 1 634 ? 4.220 -1.763 14.692 1.00 61.81 634 ARG A C 1
ATOM 4823 O O . ARG A 1 634 ? 4.075 -1.657 13.480 1.00 61.81 634 ARG A O 1
ATOM 4830 N N . LEU A 1 635 ? 4.480 -2.929 15.292 1.00 53.59 635 LEU A N 1
ATOM 4831 C CA . LEU A 1 635 ? 4.620 -4.203 14.571 1.00 53.59 635 LEU A CA 1
ATOM 4832 C C . LEU A 1 635 ? 3.312 -5.005 14.492 1.00 53.59 635 LEU A C 1
ATOM 4834 O O . LEU A 1 635 ? 3.177 -5.831 13.593 1.00 53.59 635 LEU A O 1
ATOM 4838 N N . GLY A 1 636 ? 2.343 -4.775 15.383 1.00 60.91 636 GLY A N 1
ATOM 4839 C CA . GLY A 1 636 ? 1.068 -5.499 15.369 1.00 60.91 636 GLY A CA 1
ATOM 4840 C C . GLY A 1 636 ? 1.262 -7.025 15.344 1.00 60.91 636 GLY A C 1
ATOM 4841 O O . GLY A 1 636 ? 2.026 -7.575 16.138 1.00 60.91 636 GLY A O 1
ATOM 4842 N N . ALA A 1 637 ? 0.602 -7.708 14.401 1.00 40.41 637 ALA A N 1
ATOM 4843 C CA . ALA A 1 637 ? 0.674 -9.163 14.213 1.00 40.41 637 ALA A CA 1
ATOM 4844 C C . ALA A 1 637 ? 2.035 -9.689 13.685 1.00 40.41 637 ALA A C 1
ATOM 4846 O O . ALA A 1 637 ? 2.280 -10.892 13.742 1.00 40.41 637 ALA A O 1
ATOM 4847 N N . ASP A 1 638 ? 2.953 -8.818 13.238 1.00 43.28 638 ASP A N 1
ATOM 4848 C CA . ASP A 1 638 ? 4.309 -9.189 12.779 1.00 43.28 638 ASP A CA 1
ATOM 4849 C C . ASP A 1 638 ? 5.342 -9.272 13.928 1.00 43.28 638 ASP A C 1
ATOM 4851 O O . ASP A 1 638 ? 6.562 -9.358 13.710 1.00 43.28 638 ASP A O 1
ATOM 4855 N N . SER A 1 639 ? 4.875 -9.291 15.184 1.00 45.22 639 SER A N 1
ATOM 4856 C CA . SER A 1 639 ? 5.710 -9.499 16.379 1.00 45.22 639 SER A CA 1
ATOM 4857 C C . SER A 1 639 ? 6.495 -10.824 16.348 1.00 45.22 639 SER A C 1
ATOM 4859 O O . SER A 1 639 ? 7.534 -10.932 17.005 1.00 45.22 639 SER A O 1
ATOM 4861 N N . GLN A 1 640 ? 6.089 -11.778 15.496 1.00 42.41 640 GLN A N 1
ATOM 4862 C CA . GLN A 1 640 ? 6.780 -13.050 15.236 1.00 42.41 640 GLN A CA 1
ATOM 4863 C C . GLN A 1 640 ? 8.213 -12.903 14.687 1.00 42.41 640 GLN A C 1
ATOM 4865 O O . GLN A 1 640 ? 8.971 -13.866 14.663 1.00 42.41 640 GLN A O 1
ATOM 4870 N N . THR A 1 641 ? 8.640 -11.706 14.272 1.00 46.34 641 THR A N 1
ATOM 4871 C CA . THR A 1 641 ? 10.033 -11.461 13.844 1.00 46.34 641 THR A CA 1
ATOM 4872 C C . THR A 1 641 ? 11.027 -11.301 15.009 1.00 46.34 641 THR A C 1
ATOM 4874 O O . THR A 1 641 ? 12.248 -11.329 14.795 1.00 46.34 641 THR A O 1
ATOM 4877 N N . ARG A 1 642 ? 10.544 -11.155 16.255 1.00 57.00 642 ARG A N 1
ATOM 4878 C CA . ARG A 1 642 ? 11.356 -11.168 17.487 1.00 57.00 642 ARG A CA 1
ATOM 4879 C C . ARG A 1 642 ? 10.649 -11.966 18.588 1.00 57.00 642 ARG A C 1
ATOM 4881 O O . ARG A 1 642 ? 9.852 -11.392 19.318 1.00 57.00 642 ARG A O 1
ATOM 4888 N N . ASP A 1 643 ? 11.069 -13.216 18.789 1.00 59.09 643 ASP A N 1
ATOM 4889 C CA . ASP A 1 643 ? 10.545 -14.187 19.777 1.00 59.09 643 ASP A CA 1
ATOM 4890 C C . ASP A 1 643 ? 10.271 -13.632 21.190 1.00 59.09 643 ASP A C 1
ATOM 4892 O O . ASP A 1 643 ? 9.391 -14.107 21.896 1.00 59.09 643 ASP A O 1
ATOM 4896 N N . VAL A 1 644 ? 11.022 -12.623 21.643 1.00 64.19 644 VAL A N 1
ATOM 4897 C CA . VAL A 1 644 ? 10.809 -12.047 22.980 1.00 64.19 644 VAL A CA 1
ATOM 4898 C C . VAL A 1 644 ? 9.588 -11.124 23.036 1.00 64.19 644 VAL A C 1
ATOM 4900 O O . VAL A 1 644 ? 8.996 -10.970 24.095 1.00 64.19 644 VAL A O 1
ATOM 4903 N N . LEU A 1 645 ? 9.170 -10.518 21.919 1.00 63.50 645 LEU A N 1
ATOM 4904 C CA . LEU A 1 645 ? 8.011 -9.618 21.891 1.00 63.50 645 LEU A CA 1
ATOM 4905 C C . LEU A 1 645 ? 6.700 -10.376 22.109 1.00 63.50 645 LEU A C 1
ATOM 4907 O O . LEU A 1 645 ? 5.819 -9.843 22.769 1.00 63.50 645 LEU A O 1
ATOM 4911 N N . SER A 1 646 ? 6.603 -11.628 21.649 1.00 65.19 646 SER A N 1
ATOM 4912 C CA . SER A 1 646 ? 5.444 -12.487 21.922 1.00 65.19 646 SER A CA 1
ATOM 4913 C C . SER A 1 646 ? 5.340 -12.923 23.385 1.00 65.19 646 SER A C 1
ATOM 4915 O O . SER A 1 646 ? 4.276 -13.357 23.806 1.00 65.19 646 SER A O 1
ATOM 4917 N N . SER A 1 647 ? 6.417 -12.809 24.173 1.00 70.00 647 SER A N 1
ATOM 4918 C CA . SER A 1 647 ? 6.373 -13.105 25.614 1.00 70.00 647 SER A CA 1
ATOM 4919 C C . SER A 1 647 ? 5.808 -11.951 26.451 1.00 70.00 647 SER A C 1
ATOM 4921 O O . SER A 1 647 ? 5.392 -12.157 27.588 1.00 70.00 647 SER A O 1
ATOM 4923 N N . TYR A 1 648 ? 5.767 -10.731 25.904 1.00 73.62 648 TYR A N 1
ATOM 4924 C CA . TYR A 1 648 ? 5.289 -9.544 26.604 1.00 73.62 648 TYR A CA 1
ATOM 4925 C C . TYR A 1 648 ? 3.790 -9.312 26.386 1.00 73.62 648 TYR A C 1
ATOM 4927 O O . TYR A 1 648 ? 3.375 -8.893 25.310 1.00 73.62 648 TYR A O 1
ATOM 4935 N N . GLY A 1 649 ? 2.982 -9.493 27.434 1.00 73.06 649 GLY A N 1
ATOM 4936 C CA . GLY A 1 649 ? 1.587 -9.041 27.437 1.00 73.06 649 GLY A CA 1
ATOM 4937 C C . GLY A 1 649 ? 1.478 -7.509 27.465 1.00 73.06 649 GLY A C 1
ATOM 4938 O O . GLY A 1 649 ? 2.271 -6.835 28.132 1.00 73.06 649 GLY A O 1
ATOM 4939 N N . ASN A 1 650 ? 0.477 -6.950 26.777 1.00 72.50 650 ASN A N 1
ATOM 4940 C CA . ASN A 1 650 ? 0.233 -5.501 26.737 1.00 72.50 650 ASN A CA 1
ATOM 4941 C C . ASN A 1 650 ? -0.035 -4.911 28.128 1.00 72.50 650 ASN A C 1
ATOM 4943 O O . ASN A 1 650 ? 0.436 -3.816 28.424 1.00 72.50 650 ASN A O 1
ATOM 4947 N N . GLU A 1 651 ? -0.751 -5.631 28.993 1.00 77.12 651 GLU A N 1
ATOM 4948 C CA . GLU A 1 651 ? -0.978 -5.228 30.386 1.00 77.12 651 GLU A CA 1
ATOM 4949 C C . GLU A 1 651 ? 0.302 -5.272 31.211 1.00 77.12 651 GLU A C 1
ATOM 4951 O O . GLU A 1 651 ? 0.588 -4.344 31.957 1.00 77.12 651 GLU A O 1
ATOM 4956 N N . TYR A 1 652 ? 1.120 -6.308 31.025 1.00 78.88 652 TYR A N 1
ATOM 4957 C CA . TYR A 1 652 ? 2.388 -6.438 31.732 1.00 78.88 652 TYR A CA 1
ATOM 4958 C C . TYR A 1 652 ? 3.350 -5.305 31.364 1.00 78.88 652 TYR A C 1
ATOM 4960 O O . TYR A 1 652 ? 3.938 -4.687 32.246 1.00 78.88 652 TYR A O 1
ATOM 4968 N 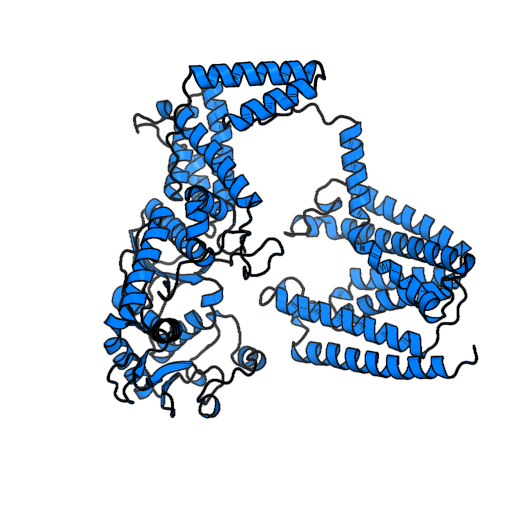N . LEU A 1 653 ? 3.463 -4.951 30.079 1.00 80.94 653 LEU A N 1
ATOM 4969 C CA . LEU A 1 653 ? 4.214 -3.763 29.660 1.00 80.94 653 LEU A CA 1
ATOM 4970 C C . LEU A 1 653 ? 3.574 -2.473 30.162 1.00 80.94 653 LEU A C 1
ATOM 4972 O O . LEU A 1 653 ? 4.303 -1.555 30.547 1.00 80.94 653 LEU A O 1
ATOM 4976 N N . ARG A 1 654 ? 2.235 -2.416 30.202 1.00 82.25 654 ARG A N 1
ATOM 4977 C CA . ARG A 1 654 ? 1.511 -1.271 30.750 1.00 82.25 654 ARG A CA 1
ATOM 4978 C C . ARG A 1 654 ? 1.680 -1.105 32.257 1.00 82.25 654 ARG A C 1
ATOM 4980 O O . ARG A 1 654 ? 1.638 0.016 32.749 1.00 82.25 654 ARG A O 1
ATOM 4987 N N . LEU A 1 655 ? 1.918 -2.182 32.985 1.00 86.19 655 LEU A N 1
ATOM 4988 C CA . LEU A 1 655 ? 2.299 -2.151 34.387 1.00 86.19 655 LEU A CA 1
ATOM 4989 C C . LEU A 1 655 ? 3.776 -1.771 34.523 1.00 86.19 655 LEU A C 1
ATOM 4991 O O . LEU A 1 655 ? 4.136 -0.950 35.360 1.00 86.19 655 LEU A O 1
ATOM 4995 N N . LEU A 1 656 ? 4.638 -2.308 33.658 1.00 85.31 656 LEU A N 1
ATOM 4996 C CA . LEU A 1 656 ? 6.083 -2.089 33.695 1.00 85.31 656 LEU A CA 1
ATOM 4997 C C . LEU A 1 656 ? 6.460 -0.621 33.449 1.00 85.31 656 LEU A C 1
ATOM 4999 O O . LEU A 1 656 ? 7.238 -0.046 34.209 1.00 85.31 656 LEU A O 1
ATOM 5003 N N . TRP A 1 657 ? 5.895 0.014 32.418 1.00 82.62 657 TRP A N 1
ATOM 5004 C CA . TRP A 1 657 ? 6.170 1.425 32.110 1.00 82.62 657 TRP A CA 1
ATOM 5005 C C . TRP A 1 657 ? 5.509 2.399 33.117 1.00 82.62 657 TRP A C 1
ATOM 5007 O O . TRP A 1 657 ? 6.102 3.421 33.439 1.00 82.62 657 TRP A O 1
ATOM 5017 N N . THR A 1 658 ? 4.340 2.089 33.700 1.00 85.69 658 THR A N 1
ATOM 5018 C CA . THR A 1 658 ? 3.639 2.970 34.659 1.00 85.69 658 THR A CA 1
ATOM 5019 C C . THR A 1 658 ? 4.278 2.886 36.032 1.00 85.69 658 THR A C 1
ATOM 5021 O O . THR A 1 658 ? 4.512 3.919 36.654 1.00 85.69 658 THR A O 1
ATOM 5024 N N . SER A 1 659 ? 4.628 1.679 36.486 1.00 89.56 659 SER A N 1
ATOM 5025 C CA . SER A 1 659 ? 5.376 1.484 37.730 1.00 89.56 659 SER A CA 1
ATOM 5026 C C . SER A 1 659 ? 6.752 2.141 37.654 1.00 89.56 659 SER A C 1
ATOM 5028 O O . SER A 1 659 ? 7.096 2.908 38.546 1.00 89.56 659 SER A O 1
ATOM 5030 N N . SER A 1 660 ? 7.509 1.949 36.567 1.00 90.31 660 SER A N 1
ATOM 5031 C CA . SER A 1 660 ? 8.814 2.609 36.404 1.00 90.31 660 SER A CA 1
ATOM 5032 C C . SER A 1 660 ? 8.715 4.130 36.280 1.00 90.31 660 SER A C 1
ATOM 5034 O O . SER A 1 660 ? 9.534 4.822 36.879 1.00 90.31 660 SER A O 1
ATOM 5036 N N . MET A 1 661 ? 7.697 4.668 35.598 1.00 92.06 661 MET A N 1
ATOM 5037 C CA . MET A 1 661 ? 7.426 6.112 35.578 1.00 92.06 661 MET A CA 1
ATOM 5038 C C . MET A 1 661 ? 7.100 6.643 36.979 1.00 92.06 661 MET A C 1
ATOM 5040 O O . MET A 1 661 ? 7.645 7.660 37.394 1.00 92.06 661 MET A O 1
ATOM 5044 N N . THR A 1 662 ? 6.247 5.937 37.724 1.00 91.88 662 THR A N 1
ATOM 5045 C CA . THR A 1 662 ? 5.860 6.321 39.088 1.00 91.88 662 THR A CA 1
ATOM 5046 C C . THR A 1 662 ? 7.075 6.319 40.011 1.00 91.88 662 THR A C 1
ATOM 5048 O O . THR A 1 662 ? 7.315 7.302 40.706 1.00 91.88 662 THR A O 1
ATOM 5051 N N . ILE A 1 663 ? 7.891 5.261 39.964 1.00 91.75 663 ILE A N 1
ATOM 5052 C CA . ILE A 1 663 ? 9.141 5.170 40.728 1.00 91.75 663 ILE A CA 1
ATOM 5053 C C . ILE A 1 663 ? 10.099 6.292 40.318 1.00 91.75 663 ILE A C 1
ATOM 5055 O O . ILE A 1 663 ? 10.702 6.900 41.192 1.00 91.75 663 ILE A O 1
ATOM 5059 N N . ALA A 1 664 ? 10.221 6.607 39.024 1.00 89.56 664 ALA A N 1
ATOM 5060 C CA . ALA A 1 664 ? 11.088 7.686 38.553 1.00 89.56 664 ALA A CA 1
ATOM 5061 C C . ALA A 1 664 ? 10.648 9.054 39.091 1.00 89.56 664 ALA A C 1
ATOM 5063 O O . ALA A 1 664 ? 11.491 9.811 39.563 1.00 89.56 664 ALA A O 1
ATOM 5064 N N . ILE A 1 665 ? 9.344 9.351 39.073 1.00 90.19 665 ILE A N 1
ATOM 5065 C CA . ILE A 1 665 ? 8.788 10.604 39.604 1.00 90.19 665 ILE A CA 1
ATOM 5066 C C . ILE A 1 665 ? 8.999 10.683 41.118 1.00 90.19 665 ILE A C 1
ATOM 5068 O O . ILE A 1 665 ? 9.510 11.686 41.605 1.00 90.19 665 ILE A O 1
ATOM 5072 N N . VAL A 1 666 ? 8.655 9.626 41.860 1.00 90.50 666 VAL A N 1
ATOM 5073 C CA . VAL A 1 666 ? 8.818 9.591 43.322 1.00 90.50 666 VAL A CA 1
ATOM 5074 C C . VAL A 1 666 ? 10.291 9.723 43.707 1.00 90.50 666 VAL A C 1
ATOM 5076 O O . VAL A 1 666 ? 10.631 10.558 44.541 1.00 90.50 666 VAL A O 1
ATOM 5079 N N . ALA A 1 667 ? 11.178 8.960 43.065 1.00 89.12 667 ALA A N 1
ATOM 5080 C CA . ALA A 1 667 ? 12.613 9.042 43.306 1.00 89.12 667 ALA A CA 1
ATOM 5081 C C . ALA A 1 667 ? 13.172 10.425 42.955 1.00 89.12 667 ALA A C 1
ATOM 5083 O O . ALA A 1 667 ? 14.044 10.917 43.662 1.00 89.12 667 ALA A O 1
ATOM 5084 N N . TYR A 1 668 ? 12.667 11.065 41.893 1.00 89.06 668 TYR A N 1
ATOM 5085 C CA . TYR A 1 668 ? 13.098 12.406 41.507 1.00 89.06 668 TYR A CA 1
ATOM 5086 C C . TYR A 1 668 ? 12.673 13.444 42.540 1.00 89.06 668 TYR A C 1
ATOM 5088 O O . TYR A 1 668 ? 13.489 14.276 42.914 1.00 89.06 668 TYR A O 1
ATOM 5096 N N . VAL A 1 669 ? 11.434 13.370 43.039 1.00 88.06 669 VAL A N 1
ATOM 5097 C CA . VAL A 1 669 ? 10.954 14.260 44.104 1.00 88.06 669 VAL A CA 1
ATOM 5098 C C . VAL A 1 669 ? 11.827 14.111 45.351 1.00 88.06 669 VAL A C 1
ATOM 5100 O O . VAL A 1 669 ? 12.335 15.118 45.836 1.00 88.06 669 VAL A O 1
ATOM 5103 N N . ILE A 1 670 ? 12.084 12.876 45.801 1.00 86.31 670 ILE A N 1
ATOM 5104 C CA . ILE A 1 670 ? 12.954 12.590 46.957 1.00 86.31 670 ILE A CA 1
ATOM 5105 C C . ILE A 1 670 ? 14.363 13.153 46.735 1.00 86.31 670 ILE A C 1
ATOM 5107 O O . ILE A 1 670 ? 14.879 13.902 47.560 1.00 86.31 670 ILE A O 1
ATOM 5111 N N . TRP A 1 671 ? 14.968 12.850 45.589 1.00 87.00 671 TRP A N 1
ATOM 5112 C CA . TRP A 1 671 ? 16.306 13.326 45.253 1.00 87.00 671 TRP A CA 1
ATOM 5113 C C . TRP A 1 671 ? 16.380 14.859 45.159 1.00 87.00 671 TRP A C 1
ATOM 5115 O O . TRP A 1 671 ? 17.338 15.466 45.626 1.00 87.00 671 TRP A O 1
ATOM 5125 N N . SER A 1 672 ? 15.353 15.503 44.599 1.00 83.62 672 SER A N 1
ATOM 5126 C CA . SER A 1 672 ? 15.292 16.964 44.500 1.00 83.62 672 SER A CA 1
ATOM 5127 C C . SER A 1 672 ? 15.151 17.643 45.864 1.00 83.62 672 SER A C 1
ATOM 5129 O O . SER A 1 672 ? 15.704 18.724 46.051 1.00 83.62 672 SER A O 1
ATOM 5131 N N . SER A 1 673 ? 14.467 17.006 46.825 1.00 81.12 673 SER A N 1
ATOM 5132 C CA . SER A 1 673 ? 14.422 17.493 48.207 1.00 81.12 673 SER A CA 1
ATOM 5133 C C . SER A 1 673 ? 15.748 17.293 48.940 1.00 81.12 673 SER A C 1
ATOM 5135 O O . SER A 1 673 ? 16.152 18.183 49.673 1.00 81.12 673 SER A O 1
ATOM 5137 N N . GLU A 1 674 ? 16.465 16.192 48.693 1.00 79.19 674 GLU A N 1
ATOM 5138 C CA . GLU A 1 674 ? 17.796 15.963 49.281 1.00 79.19 674 GLU A CA 1
ATOM 5139 C C . GLU A 1 674 ? 18.817 17.014 48.818 1.00 79.19 674 GLU A C 1
ATOM 5141 O O . GLU A 1 674 ? 19.610 17.492 49.622 1.00 79.19 674 GLU A O 1
ATOM 5146 N N . ILE A 1 675 ? 18.767 17.426 47.545 1.00 69.56 675 ILE A N 1
ATOM 5147 C CA . ILE A 1 675 ? 19.627 18.500 47.017 1.00 69.56 675 ILE A CA 1
ATOM 5148 C C . ILE A 1 675 ? 19.309 19.859 47.648 1.00 69.56 675 ILE A C 1
ATOM 5150 O O . ILE A 1 675 ? 20.208 20.679 47.812 1.00 69.56 675 ILE A O 1
ATOM 5154 N N . ALA A 1 676 ? 18.045 20.119 47.989 1.00 59.78 676 ALA A N 1
ATOM 5155 C CA . ALA A 1 676 ? 17.644 21.384 48.603 1.00 59.78 676 ALA A CA 1
ATOM 5156 C C . ALA A 1 676 ? 18.160 21.544 50.048 1.00 59.78 676 ALA A C 1
ATOM 5158 O O . ALA A 1 676 ? 18.249 22.675 50.527 1.00 59.78 676 ALA A O 1
ATOM 5159 N N . ASP A 1 677 ? 18.515 20.437 50.710 1.00 53.69 677 ASP A N 1
ATOM 5160 C CA . ASP A 1 677 ? 18.990 20.398 52.098 1.00 53.69 677 ASP A CA 1
ATOM 5161 C C . ASP A 1 677 ? 20.532 20.374 52.227 1.00 53.69 677 ASP A C 1
ATOM 5163 O O . ASP A 1 677 ? 21.055 20.480 53.341 1.00 53.69 677 ASP A O 1
ATOM 5167 N N . GLU A 1 678 ? 21.289 20.270 51.125 1.00 53.44 678 GLU A N 1
ATOM 5168 C CA . GLU A 1 678 ? 22.754 20.398 51.154 1.00 53.44 678 GLU A CA 1
ATOM 5169 C C . GLU A 1 678 ? 23.163 21.888 51.219 1.00 53.44 678 GLU A C 1
ATOM 5171 O O . GLU A 1 678 ? 22.790 22.667 50.338 1.00 53.44 678 GLU A O 1
ATOM 5176 N N . PRO A 1 679 ? 23.931 22.335 52.238 1.00 46.53 679 PRO A N 1
ATOM 5177 C CA . PRO A 1 679 ? 24.423 23.706 52.280 1.00 46.53 679 PRO A CA 1
ATOM 5178 C C . PRO A 1 679 ? 25.409 23.923 51.125 1.00 46.53 679 PRO A C 1
ATOM 5180 O O . PRO A 1 679 ? 26.427 23.235 51.051 1.00 46.53 679 PRO A O 1
ATOM 5183 N N . THR A 1 680 ? 25.080 24.872 50.246 1.00 43.62 680 THR A N 1
ATOM 5184 C CA . THR A 1 680 ? 25.873 25.302 49.078 1.00 43.62 680 THR A CA 1
ATOM 5185 C C . THR A 1 680 ? 27.308 25.684 49.398 1.00 43.62 680 THR A C 1
ATOM 5187 O O . THR A 1 680 ? 27.486 26.426 50.396 1.00 43.62 680 THR A O 1
#

Solvent-accessible surface area (backbone atoms only — not comparable to full-atom values): 35763 Å² total; per-residue (Å²): 130,87,90,67,57,81,45,91,64,37,41,40,34,38,33,71,51,54,67,26,61,51,82,53,36,54,58,52,58,50,48,53,47,54,54,39,31,50,51,39,37,43,42,68,75,64,33,49,76,44,37,36,32,40,36,40,69,70,52,72,65,34,51,54,47,18,63,74,68,72,47,67,48,64,61,47,26,56,53,20,44,54,52,40,54,51,55,39,48,64,57,64,42,74,78,57,76,39,70,53,48,40,76,82,43,47,71,59,40,51,50,53,52,50,54,28,36,77,70,70,30,30,50,77,54,100,54,31,30,29,39,45,55,91,64,26,85,69,55,35,63,81,57,75,42,52,62,68,58,50,66,77,66,62,70,93,67,92,48,90,60,59,87,69,48,94,46,93,82,41,46,58,47,29,36,54,45,59,94,91,51,76,65,44,88,47,100,91,50,52,11,40,74,20,84,42,44,48,58,45,49,54,43,38,73,75,59,34,70,45,25,24,35,36,37,39,43,55,69,37,40,53,64,46,51,38,49,27,49,38,53,31,50,54,67,73,44,56,51,59,72,37,78,50,54,31,36,52,47,16,33,96,90,63,47,72,61,84,70,55,64,78,89,32,73,34,34,60,51,44,52,76,73,40,66,35,63,21,57,54,47,44,49,37,62,40,44,56,62,47,73,40,63,73,45,72,70,49,42,55,51,18,43,53,54,48,51,53,48,13,49,49,42,45,73,43,37,84,55,40,68,84,71,73,43,58,46,34,62,68,61,50,51,52,41,48,58,34,39,72,53,82,51,26,35,27,62,38,47,53,50,42,56,49,40,52,53,54,18,51,54,21,55,77,66,71,38,84,60,18,30,21,33,46,30,29,44,54,49,56,30,53,31,54,66,51,83,68,45,75,38,79,75,66,50,69,68,57,47,51,52,50,48,52,47,50,53,52,24,52,51,24,49,76,71,66,36,56,71,61,23,51,52,45,48,49,53,39,46,73,73,71,40,84,85,76,80,75,71,71,82,63,72,72,49,70,65,57,50,48,50,52,38,49,48,22,56,52,59,41,45,37,68,92,59,45,72,67,29,57,37,12,47,50,39,38,56,73,69,67,45,64,85,38,69,69,44,43,50,33,27,52,50,39,26,49,29,50,36,28,46,52,20,18,53,43,19,44,47,42,38,72,42,20,76,64,26,49,76,31,96,82,42,24,78,37,30,42,33,62,62,55,31,52,47,68,56,28,41,52,49,19,53,51,30,42,52,54,23,49,60,54,27,64,71,58,21,71,59,25,42,52,46,54,50,50,47,51,51,45,54,48,46,34,73,77,50,34,56,56,40,75,66,47,36,41,47,45,53,13,49,54,48,35,50,35,24,50,34,12,16,38,27,53,74,44,87,77,52,70,46,55,53,48,21,46,42,22,42,27,36,18,55,35,34,47,50,50,50,49,51,48,70,74,42,56,90,60,36,79,82,42,75,29,55,73,70,57,51,71,64,58,45,55,47,49,26,50,52,22,44,50,50,18,54,52,32,41,53,52,38,55,53,56,61,71,71,54,87,129

pLDDT: mean 86.54, std 14.47, range [32.66, 98.81]

Nearest PDB structures (foldseek):
  8qhp-assembly1_B  TM=8.998E-01  e=2.584E-29  Pyrococcus furiosus DSM 3638
  3tqo-assembly1_A  TM=9.237E-01  e=2.683E-28  Coxiella burnetii
  8hfo-assembly1_A  TM=8.784E-01  e=7.621E-24  Mycolicibacterium smegmatis MC2 155
  8j8j-assembly1_B  TM=9.110E-01  e=3.308E-10  Mycobacterium tuberculosis H37Rv
  8j8k-assembly1_A  TM=8.879E-01  e=5.512E-10  Mycobacterium tuberculosis H37Rv

Mean predicted aligned error: 16.83 Å

Secondary structure (DSSP, 8-state):
-----SSTTEEEEEE---BSSSPPPHHHHHHHHHHHHHHHHHHHTT-EEEEEE-BB---HHHHHHHHHHTS-HHHHHHHHHHHHHHHHHHTTPPPPSB--BGGGGHHHHHHHHHHHHHTTSEEE-SSEEEE-GGGSTTTTTTTT--HHHHHHH------TTGGG-SSTT-EEEEEEPPTTS--B--TT-SEEE-HHHHHHHHHHHHH-TTEEEEEEEGGGIIIIIHHHHHHHHHTT---EEEEEEEPPEE-TTSSB--S-BTTB-SHHHHHHHS-HHHHHHHHHTS-TTS-EE--HHHHHHHHHHHHHHHHHHHHTHHHHTTS-----HHHHHHHHHHHHTT--HHHHHHHHHHHHHHHHHHHHTT-TTHHHHHHHHHHHHHHTT-PPP------HHHHHHHHHHHHHHHHHHHTT-HHHHHHHHHHHHHTT-------------HHHHHHHHHHHHHHHT-GGGGGGGGGGGHHHHHTT-TTSHHHHHHHHHHHHHHHHHHHHHHHHHHHHSHHHHHTSTTTTTSTTTTTSS-HHHHHHHHHHHHHHHHHHHHHH-HHHHHHHHHHHHHHHHHHHTGGGSTTHHHHHHHHHHHHHHHHHHHHHT----HHHHHHHHHHHHHHHHHHHHHHHHHHGGGGGGSTTGGG--HHHHHHHHHHHHHHHHHHHHHHHHHHHTS--

Foldseek 3Di:
DAFDAPDPQEAEEEEEADAQQDAFFLQRLLQLLVVLLVVLLSVLVRHHYQYEYEYELDDPSLQVSCVVVVHDSVVSNVVSVVNHVVLCVLLVRDDGNHYHYLVVCFVVLLVLLVLLVVLVQWDDDPFAIKGQLVLFPPQCVLVVADLVRVLVPDDDDDDPRCVVHPGNLIDHQWGADDPPGDWDDHPRHITGGDPQSSSLRVSCVPQNAAGREYEYAPPCSPPRVSVSCRSCRSSVTHHYPYYYHFYAAAEPVRHRDPDAQVPHPRSVSVSVVDRSLLSLQQSLQDQRRDHGYDHPVSSVVSRVVLVLQLVLCLVCCVLCVVVPQAADPVLLVVLSVCCSPNHNSNVNVVSLVVLSVVLVVCVVVVHPVNSNSSVNSCSSCSSSSNDRHNPPPCPPVNVVVLVVLLVVLVVCVVVVVVVSNVVSCVVCVVVVHDDDPPPPCPPQPPVNLVVLLVVLLVVLLPPVCLVLLLLLCQQCVLVVNCVDPLLVVLSVLLSLLLSLLSSLLSLQLCLVCLVVLCVPPPSCPRSCVVVSAPSVRSNVSSVVSNVVSLVSQVVQAPVLNVLSVVLNVLSVCCSVPLVQPAPSNLQSQLSNSLSSNVSSCRRNVNDDDPLNSQLSSLVSSLVSLVVLLVVCVVCPPVLVVRNRNVVDDNVNSVCRNVVSVVSNVVSVVVVVVVVVPDDD